Protein AF-A0A956LFL6-F1 (afdb_monomer)

pLDDT: mean 70.74, std 21.31, range [27.03, 97.88]

Secondary structure (DSSP, 8-state):
--SSHHHHHHHHHHHHHHTT-----B----HHHHHH-GGGTTSPBPSSHHHHHHHHHHHHHHHHHHHHTT----EEEEEEEE-EEE-TTS-EEEE-GGG-EEEHHIIIIIIITT---SEEEEEEEETTHHHHHH---S---S---HHHHHHHHHHHHTTSSGGG-TTEEEEEEE-S-GGGSEETTTTEEHHHHHHHHIIIIIS-SSSSSEEEHHHHHHHHHHHHTT---GGG--EEEEE--SS-TT-EEEE-TTTTTTS-EEEEPTT---EEEEEETT--EEEEEEB-SSS-EEEE--SS-EEEEEPPPTTS--TT-EEEEEE-TTS-SEEEGGGS--EEE-----SHHHHHHHHHTT-SPBSHHHHHHHHHHH-PPPPP--------EEEETTEEEE---S-SSS---PPPPPPPP---S---------------------PPPPEEEEEEEEEEE--S---SSEEP-SS-EEEETTS--SSSSSEEEEEEEEEEEETTBTTS-SEEEEEEEE----EEEEPPPPSSS-S-S---SEE------EEEEEEE---

Radius of gyration: 27.3 Å; Cα contacts (8 Å, |Δi|>4): 959; chains: 1; bounding box: 72×75×86 Å

Sequence (555 aa):
PLRFADDDAARVGELLRELGVDVELATTLDRDSQAIFTEITGTTRAPTRAGVLAAHAALVERMKRARASGGGGIEYMIYYSGHGDVGPDGKGYLTLAGGDKLSRHDLFVELLGGSPADHNHIIVDACKSEEFVLSRGGEWKPDRTEVDYSRDVQDYLDRRHLGHFPNTGVVLASSADQQTHEWERYRGGIFTHELLSGLRGGADVNGDGDIEYSELGAFVSAANSGVADPRARLRVSVRPPRDNERLPLLSHDDALRNERVLLFTQGDAHRYALEDRRGVRLADVRRSGEQPGYLRLPPGELFVYRDPPAGDAGAGRQLEGRIAAGQGRVILAQDLHFQETSRAARGALDQAFRDGLFAVPYGVGYYSGYTGRTGLLPVQQPGWDVKVWREEGGELVEVTDARSNLQAAPEGPAPADQCYGDGCDEALEDWDDDEEWEDWVWRPERFWGALSVGVIFAPARPQETIRLTNDEQKITAADTQPWGGPVRGFDIAWQTFSIHRKKYPVFVGYFHSGYTRGAASFSPRELGGSPEVGEATSMTYGAIPLYLGGNLYLF

Solvent-accessible surface area (backbone atoms only — not comparable to full-atom values): 32756 Å² total; per-residue (Å²): 130,72,93,26,37,43,40,39,54,49,52,54,50,47,55,42,44,77,71,70,46,92,79,76,48,52,41,70,65,52,76,66,42,42,72,71,45,53,90,54,57,89,67,49,32,56,33,28,54,70,29,46,53,52,41,50,52,54,49,47,55,49,53,54,50,42,52,74,72,69,50,76,91,42,74,42,77,46,79,46,59,44,55,30,49,66,47,99,87,60,42,18,26,36,61,33,50,96,79,32,57,47,38,49,61,46,48,55,51,55,52,56,63,60,50,86,46,68,32,36,37,39,37,33,45,16,29,49,28,54,36,34,78,61,52,67,92,70,90,84,76,90,91,65,57,75,67,62,50,54,50,56,49,51,64,51,48,59,73,74,63,52,64,83,41,38,45,42,19,40,38,34,33,33,44,93,52,60,84,78,40,56,37,82,84,60,50,17,41,55,63,58,48,43,49,44,12,23,75,35,32,60,17,36,71,48,43,73,45,52,35,28,41,54,31,42,48,32,40,47,50,25,27,43,63,39,38,81,52,74,78,72,36,79,43,74,47,65,43,45,15,72,77,43,66,77,50,48,77,47,72,36,72,89,41,68,80,79,40,37,31,42,34,42,54,62,67,49,49,55,41,39,33,35,28,41,83,87,67,50,59,58,30,62,45,19,33,54,13,87,52,58,44,44,34,63,46,76,89,46,47,34,38,39,35,35,56,68,69,95,83,67,94,50,92,60,51,35,29,41,23,70,45,58,52,85,53,69,43,70,37,53,59,87,76,48,70,64,42,86,39,90,64,76,73,79,54,70,67,56,39,48,50,60,64,6,44,43,54,35,52,38,38,64,73,52,39,55,54,39,32,70,70,73,66,48,73,73,75,76,82,59,75,56,66,64,71,43,64,40,78,56,98,90,40,81,40,79,73,58,76,79,82,79,86,87,77,96,69,88,83,73,84,79,85,76,92,75,92,80,83,90,85,89,82,82,79,94,80,88,81,83,88,84,90,83,83,89,80,98,68,94,68,84,85,59,71,51,69,52,79,50,78,48,75,41,74,46,95,72,85,53,42,88,62,49,74,68,66,77,57,75,43,77,47,45,44,71,50,44,64,90,64,95,66,50,69,47,31,41,38,39,39,38,38,34,27,41,76,94,39,84,88,57,62,43,36,40,40,38,40,42,37,42,65,85,77,55,71,53,75,47,77,53,80,75,93,79,77,79,98,81,83,81,94,68,62,56,64,84,84,80,81,85,56,74,49,78,53,68,50,78,60,87,127

Mean predicted aligned error: 17.21 Å

Foldseek 3Di:
DDQQQQVLQLLVQVLCVLVVHDDAAQDDQDPVSCVLSVVCVPRHHHQALVRVLVRLVVVQVVVVVCVVVVHDAFEAEDAGAAEWDADPVQAIWGATPPRHTHALCCVQCRRVVSHPGQAYEYEYHYAPQLSRLQVDDDDDDPPDDLLVVQVVSVVSCCPDGCVVVLRYKYKYKHAPDQVLQCDPLQSDGPLSQLQLQQLQWQQVQQQQQFAAQLSSQLSLCQQQVQQDDPNNGIRMHTGHRNVDLRHGPDGCNVPLAPFAKAKEAQVPQWWKWKAAPSSNTRHTAGARSNHIIIGTDRAAKMKMKTDDPPPPPDPQKIWIFIDGRPHFRYHYPVPTDTDIDRDDQDDDSSSSSVCRGNVGHDHPVSSVVSCLSSVRDDHDNDLNPSQHWGDDPNDTDGDDDSPPDDDPDDDDDDDDDDDDDDDDDDDDDDDDDDDDDDDDDDDPWDKDKDKDKDWDFDPDDADQKDFDDLDKDKDAPVNHDPDPDRTFWMKIWMFMDTPVGPPDTQKIWIKIKGRSGDIDIDHHDDPDDDPDDDDDRIDHDDDIDIDIDMDHDDD

Structure (mmCIF, N/CA/C/O backbone):
data_AF-A0A956LFL6-F1
#
_entry.id   AF-A0A956LFL6-F1
#
loop_
_atom_site.group_PDB
_atom_site.id
_atom_site.type_symbol
_atom_site.label_atom_id
_atom_site.label_alt_id
_atom_site.label_comp_id
_atom_site.label_asym_id
_atom_site.label_entity_id
_atom_site.label_seq_id
_atom_site.pdbx_PDB_ins_code
_atom_site.Cartn_x
_atom_site.Cartn_y
_atom_site.Cartn_z
_atom_site.occupancy
_atom_site.B_iso_or_equiv
_atom_site.auth_seq_id
_atom_site.auth_comp_id
_atom_site.auth_asym_id
_atom_site.auth_atom_id
_atom_site.pdbx_PDB_model_num
ATOM 1 N N . PRO A 1 1 ? 21.885 -9.962 1.108 1.00 60.38 1 PRO A N 1
ATOM 2 C CA . PRO A 1 1 ? 20.467 -10.362 1.006 1.00 60.38 1 PRO A CA 1
ATOM 3 C C . PRO A 1 1 ? 19.728 -9.894 2.254 1.00 60.38 1 PRO A C 1
ATOM 5 O O . PRO A 1 1 ? 20.206 -10.158 3.356 1.00 60.38 1 PRO A O 1
ATOM 8 N N . LEU A 1 2 ? 18.630 -9.168 2.057 1.00 74.06 2 LEU A N 1
ATOM 9 C CA . LEU A 1 2 ? 17.653 -8.900 3.110 1.00 74.06 2 LEU A CA 1
ATOM 10 C C . LEU A 1 2 ? 17.089 -10.225 3.635 1.00 74.06 2 LEU A C 1
ATOM 12 O O . LEU A 1 2 ? 17.043 -11.203 2.883 1.00 74.06 2 LEU A O 1
ATOM 16 N N . ARG A 1 3 ? 16.747 -10.273 4.924 1.00 80.50 3 ARG A N 1
ATOM 17 C CA . ARG A 1 3 ? 16.284 -11.497 5.581 1.00 80.50 3 ARG A CA 1
ATOM 18 C C . ARG A 1 3 ? 14.817 -11.794 5.286 1.00 80.50 3 ARG A C 1
ATOM 20 O O . ARG A 1 3 ? 14.480 -12.965 5.275 1.00 80.50 3 ARG A O 1
ATOM 27 N N . PHE A 1 4 ? 13.992 -10.769 5.077 1.00 86.56 4 PHE A N 1
ATOM 28 C CA . PHE A 1 4 ? 12.537 -10.900 4.950 1.00 86.56 4 PHE A CA 1
ATOM 29 C C . PHE A 1 4 ? 11.977 -10.318 3.642 1.00 86.56 4 PHE A C 1
ATOM 31 O O . PHE A 1 4 ? 10.772 -10.112 3.517 1.00 86.56 4 PHE A O 1
ATOM 38 N N . ALA A 1 5 ? 12.824 -10.024 2.650 1.00 89.75 5 ALA A N 1
ATOM 39 C CA . ALA A 1 5 ? 12.354 -9.516 1.354 1.00 89.75 5 ALA A CA 1
ATOM 40 C C . ALA A 1 5 ? 11.459 -10.531 0.613 1.00 89.75 5 ALA A C 1
ATOM 42 O O . ALA A 1 5 ? 10.592 -10.152 -0.177 1.00 89.75 5 ALA A O 1
ATOM 43 N N . ASP A 1 6 ? 11.653 -11.826 0.862 1.00 92.31 6 ASP A N 1
ATOM 44 C CA . ASP A 1 6 ? 10.793 -12.889 0.358 1.00 92.31 6 ASP A CA 1
ATOM 45 C C . ASP A 1 6 ? 9.462 -12.985 1.122 1.00 92.31 6 ASP A C 1
ATOM 47 O O . ASP A 1 6 ? 8.432 -13.130 0.457 1.00 92.31 6 ASP A O 1
ATOM 51 N N . ASP A 1 7 ? 9.444 -12.817 2.455 1.00 93.19 7 ASP A N 1
ATOM 52 C CA . ASP A 1 7 ? 8.202 -12.672 3.238 1.00 93.19 7 ASP A CA 1
ATOM 53 C C . ASP A 1 7 ? 7.396 -11.442 2.770 1.00 93.19 7 ASP A C 1
ATOM 55 O O . ASP A 1 7 ? 6.180 -11.521 2.592 1.00 93.19 7 ASP A O 1
ATOM 59 N N . ASP A 1 8 ? 8.059 -10.309 2.525 1.00 94.19 8 ASP A N 1
ATOM 60 C CA . ASP A 1 8 ? 7.444 -9.075 2.023 1.00 94.19 8 ASP A CA 1
ATOM 61 C C . ASP A 1 8 ? 6.744 -9.300 0.670 1.00 94.19 8 ASP A C 1
ATOM 63 O O . ASP A 1 8 ? 5.557 -8.993 0.512 1.00 94.19 8 ASP A O 1
ATOM 67 N N . ALA A 1 9 ? 7.449 -9.906 -0.293 1.00 94.38 9 ALA A N 1
ATOM 68 C CA . ALA A 1 9 ? 6.886 -10.249 -1.599 1.00 94.38 9 ALA A CA 1
ATOM 69 C C . ALA A 1 9 ? 5.709 -11.235 -1.486 1.00 94.38 9 ALA A C 1
ATOM 71 O O . ALA A 1 9 ? 4.712 -11.099 -2.201 1.00 94.38 9 ALA A O 1
ATOM 72 N N . ALA A 1 10 ? 5.803 -12.215 -0.581 1.00 95.44 10 ALA A N 1
ATOM 73 C CA . ALA A 1 10 ? 4.727 -13.163 -0.323 1.00 95.44 10 ALA A CA 1
ATOM 74 C C . ALA A 1 10 ? 3.475 -12.468 0.232 1.00 95.44 10 ALA A C 1
ATOM 76 O O . ALA A 1 10 ? 2.382 -12.694 -0.281 1.00 95.44 10 ALA A O 1
ATOM 77 N N . ARG A 1 11 ? 3.630 -11.575 1.216 1.00 95.56 11 ARG A N 1
ATOM 78 C CA . ARG A 1 11 ? 2.518 -10.865 1.871 1.00 95.56 11 ARG A CA 1
ATOM 79 C C . ARG A 1 11 ? 1.805 -9.886 0.945 1.00 95.56 11 ARG A C 1
ATOM 81 O O . ARG A 1 11 ? 0.577 -9.846 0.946 1.00 95.56 11 ARG A O 1
ATOM 88 N N . VAL A 1 12 ? 2.550 -9.130 0.134 1.00 96.06 12 VAL A N 1
ATOM 89 C CA . VAL A 1 12 ? 1.954 -8.276 -0.911 1.00 96.06 12 VAL A CA 1
ATOM 90 C C . VAL A 1 12 ? 1.216 -9.137 -1.935 1.00 96.06 12 VAL A C 1
ATOM 92 O O . VAL A 1 12 ? 0.082 -8.831 -2.297 1.00 96.06 12 VAL A O 1
ATOM 95 N N . GLY A 1 13 ? 1.812 -10.258 -2.349 1.00 95.19 13 GLY A N 1
ATOM 96 C CA . GLY A 1 13 ? 1.171 -11.200 -3.261 1.00 95.19 13 GLY A CA 1
ATOM 97 C C . GLY A 1 13 ? -0.091 -11.865 -2.700 1.00 95.19 13 GLY A C 1
ATOM 98 O O . GLY A 1 13 ? -1.002 -12.148 -3.471 1.00 95.19 13 GLY A O 1
ATOM 99 N N . GLU A 1 14 ? -0.163 -12.140 -1.396 1.00 93.94 14 GLU A N 1
ATOM 100 C CA . GLU A 1 14 ? -1.384 -12.630 -0.741 1.00 93.94 14 GLU A CA 1
ATOM 101 C C . GLU A 1 14 ? -2.476 -11.559 -0.746 1.00 93.94 14 GLU A C 1
ATOM 103 O O . GLU A 1 14 ? -3.561 -11.839 -1.244 1.00 93.94 14 GLU A O 1
ATOM 108 N N . LEU A 1 15 ? -2.177 -10.323 -0.316 1.00 94.00 15 LEU A N 1
ATOM 109 C CA . LEU A 1 15 ? -3.152 -9.224 -0.328 1.00 94.00 15 LEU A CA 1
ATOM 110 C C . LEU A 1 15 ? -3.729 -8.984 -1.731 1.00 94.00 15 LEU A C 1
ATOM 112 O O . LEU A 1 15 ? -4.938 -8.869 -1.893 1.00 94.00 15 LEU A O 1
ATOM 116 N N . LEU A 1 16 ? -2.881 -8.934 -2.759 1.00 93.88 16 LEU A N 1
ATOM 117 C CA . LEU A 1 16 ? -3.342 -8.717 -4.131 1.00 93.88 16 LEU A CA 1
ATOM 118 C C . LEU A 1 16 ? -4.217 -9.880 -4.633 1.00 93.88 16 LEU A C 1
ATOM 120 O O . LEU A 1 16 ? -5.237 -9.648 -5.277 1.00 93.88 16 LEU A O 1
ATOM 124 N N . ARG A 1 17 ? -3.887 -11.132 -4.290 1.00 91.88 17 ARG A N 1
ATOM 125 C CA . ARG A 1 17 ? -4.734 -12.288 -4.636 1.00 91.88 17 ARG A CA 1
ATOM 126 C C . ARG A 1 17 ? -6.046 -12.322 -3.855 1.00 91.88 17 ARG A C 1
ATOM 128 O O . ARG A 1 17 ? -7.053 -12.718 -4.431 1.00 91.88 17 ARG A O 1
ATOM 135 N N . GLU A 1 18 ? -6.052 -11.890 -2.590 1.00 89.25 18 GLU A N 1
ATOM 136 C CA . GLU A 1 18 ? -7.283 -11.689 -1.803 1.00 89.25 18 GLU A CA 1
ATOM 137 C C . GLU A 1 18 ? -8.246 -10.733 -2.530 1.00 89.25 18 GLU A C 1
ATOM 139 O O . GLU A 1 18 ? -9.457 -10.899 -2.449 1.00 89.25 18 GLU A O 1
ATOM 144 N N . LEU A 1 19 ? -7.706 -9.772 -3.285 1.00 88.06 19 LEU A N 1
ATOM 145 C CA . LEU A 1 19 ? -8.454 -8.786 -4.070 1.00 88.06 19 LEU A CA 1
ATOM 146 C C . LEU A 1 19 ? -8.790 -9.258 -5.495 1.00 88.06 19 LEU A C 1
ATOM 148 O O . LEU A 1 19 ? -9.332 -8.491 -6.284 1.00 88.06 19 LEU A O 1
ATOM 152 N N . GLY A 1 20 ? -8.465 -10.506 -5.846 1.00 89.50 20 GLY A N 1
ATOM 153 C CA . GLY A 1 20 ? -8.708 -11.059 -7.179 1.00 89.50 20 GLY A CA 1
ATOM 154 C C . GLY A 1 20 ? -7.726 -10.586 -8.256 1.00 89.50 20 GLY A C 1
ATOM 155 O O . GLY A 1 20 ? -7.972 -10.811 -9.440 1.00 89.50 20 GLY A O 1
ATOM 156 N N . VAL A 1 21 ? -6.611 -9.957 -7.875 1.00 92.19 21 VAL A N 1
ATOM 157 C CA . VAL A 1 21 ? -5.590 -9.480 -8.818 1.00 92.19 21 VAL A CA 1
ATOM 158 C C . VAL A 1 21 ? -4.754 -10.652 -9.340 1.00 92.19 21 VAL A C 1
ATOM 160 O O . VAL A 1 21 ? -4.334 -11.543 -8.595 1.00 92.19 21 VAL A O 1
ATOM 163 N N . ASP A 1 22 ? -4.456 -10.630 -10.638 1.00 94.25 22 ASP A N 1
ATOM 164 C CA . ASP A 1 22 ? -3.497 -11.536 -11.265 1.00 94.25 22 ASP A CA 1
ATOM 165 C C . ASP A 1 22 ? -2.062 -11.229 -10.795 1.00 94.25 22 ASP A C 1
ATOM 167 O O . ASP A 1 22 ? -1.496 -10.187 -11.123 1.00 94.25 22 ASP A O 1
ATOM 171 N N . VAL A 1 23 ? -1.437 -12.162 -10.067 1.00 96.25 23 VAL A N 1
ATOM 172 C CA . VAL A 1 23 ? -0.098 -11.969 -9.475 1.00 96.25 23 VAL A CA 1
ATOM 173 C C . VAL A 1 23 ? 0.928 -12.954 -10.037 1.00 96.25 23 VAL A C 1
ATOM 175 O O . VAL A 1 23 ? 0.739 -14.171 -9.988 1.00 96.25 23 VAL A O 1
ATOM 178 N N . GLU A 1 24 ? 2.075 -12.428 -10.469 1.00 97.31 24 GLU A N 1
ATOM 179 C CA . GLU A 1 24 ? 3.309 -13.184 -10.712 1.00 97.31 24 GLU A CA 1
ATOM 180 C C . GLU A 1 24 ? 4.351 -12.813 -9.644 1.00 97.31 24 GLU A C 1
ATOM 182 O O . GLU A 1 24 ? 4.576 -11.634 -9.377 1.00 97.31 24 GLU A O 1
ATOM 187 N N . LEU A 1 25 ? 5.012 -13.809 -9.045 1.00 96.44 25 LEU A N 1
ATOM 188 C CA . LEU A 1 25 ? 6.029 -13.592 -8.010 1.00 96.44 25 LEU A CA 1
ATOM 189 C C . LEU A 1 25 ? 7.415 -13.979 -8.524 1.00 96.44 25 LEU A C 1
ATOM 191 O O . LEU A 1 25 ? 7.647 -15.137 -8.868 1.00 96.44 25 LEU A O 1
ATOM 195 N N . ALA A 1 26 ? 8.352 -13.034 -8.519 1.00 95.69 26 ALA A N 1
ATOM 196 C CA . ALA A 1 26 ? 9.770 -13.292 -8.752 1.00 95.69 26 ALA A CA 1
ATOM 197 C C . ALA A 1 26 ? 10.513 -13.214 -7.410 1.00 95.69 26 ALA A C 1
ATOM 199 O O . ALA A 1 26 ? 10.988 -12.152 -7.024 1.00 95.69 26 ALA A O 1
ATOM 200 N N . THR A 1 27 ? 10.556 -14.329 -6.675 1.00 94.38 27 THR A N 1
ATOM 201 C CA . THR A 1 27 ? 11.199 -14.429 -5.357 1.00 94.38 27 THR A CA 1
ATOM 202 C C . THR A 1 27 ? 11.647 -15.861 -5.057 1.00 94.38 27 THR A C 1
ATOM 204 O O . THR A 1 27 ? 11.053 -16.833 -5.537 1.00 94.38 27 THR A O 1
ATOM 207 N N . THR A 1 28 ? 12.697 -15.993 -4.247 1.00 93.00 28 THR A N 1
ATOM 208 C CA . THR A 1 28 ? 13.155 -17.275 -3.706 1.00 93.00 28 THR A CA 1
ATOM 209 C C . THR A 1 28 ? 12.745 -17.336 -2.244 1.00 93.00 28 THR A C 1
ATOM 211 O O . THR A 1 28 ? 13.425 -16.756 -1.406 1.00 93.00 28 THR A O 1
ATOM 214 N N . LEU A 1 29 ? 11.650 -18.043 -1.957 1.00 92.81 29 LEU A N 1
ATOM 215 C CA . LEU A 1 29 ? 11.182 -18.247 -0.587 1.00 92.81 29 LEU A CA 1
ATOM 216 C C . LEU A 1 29 ? 12.202 -19.079 0.188 1.00 92.81 29 LEU A C 1
ATOM 218 O O . LEU A 1 29 ? 12.586 -20.166 -0.266 1.00 92.81 29 LEU A O 1
ATOM 222 N N . ASP A 1 30 ? 12.618 -18.595 1.351 1.00 92.19 30 ASP A N 1
ATOM 223 C CA . ASP A 1 30 ? 13.450 -19.366 2.261 1.00 92.19 30 ASP A CA 1
ATOM 224 C C . ASP A 1 30 ? 12.655 -20.502 2.942 1.00 92.19 30 ASP A C 1
ATOM 226 O O . ASP A 1 30 ? 11.472 -20.734 2.671 1.00 92.19 30 ASP A O 1
ATOM 230 N N . ARG A 1 31 ? 13.316 -21.278 3.807 1.00 93.31 31 ARG A N 1
ATOM 231 C CA . ARG A 1 31 ? 12.676 -22.424 4.471 1.00 93.31 31 ARG A CA 1
ATOM 232 C C . ARG A 1 31 ? 11.514 -22.004 5.376 1.00 93.31 31 ARG A C 1
ATOM 234 O O . ARG A 1 31 ? 10.532 -22.742 5.461 1.00 93.31 31 ARG A O 1
ATOM 241 N N . ASP A 1 32 ? 11.640 -20.878 6.067 1.00 90.94 32 ASP A N 1
ATOM 242 C CA . ASP A 1 32 ? 10.628 -20.420 7.011 1.00 90.94 32 ASP A CA 1
ATOM 243 C C . ASP A 1 32 ? 9.442 -19.811 6.250 1.00 90.94 32 ASP A C 1
ATOM 245 O O . ASP A 1 32 ? 8.291 -20.124 6.559 1.00 90.94 32 ASP A O 1
ATOM 249 N N . SER A 1 33 ? 9.714 -19.043 5.193 1.00 92.12 33 SER A N 1
ATOM 250 C CA . SER A 1 33 ? 8.718 -18.509 4.265 1.00 92.12 33 SER A CA 1
ATOM 251 C C . SER A 1 33 ? 7.927 -19.616 3.573 1.00 92.12 33 SER A C 1
ATOM 253 O O . SER A 1 33 ? 6.702 -19.551 3.525 1.00 92.12 33 SER A O 1
ATOM 255 N N . GLN A 1 34 ? 8.573 -20.692 3.109 1.00 93.44 34 GLN A N 1
ATOM 256 C CA . GLN A 1 34 ? 7.870 -21.852 2.532 1.00 93.44 34 GLN A CA 1
ATOM 257 C C . GLN A 1 34 ? 6.936 -22.543 3.536 1.00 93.44 34 GLN A C 1
ATOM 259 O O . GLN A 1 34 ? 5.898 -23.079 3.150 1.00 93.44 34 GLN A O 1
ATOM 264 N N . ALA A 1 35 ? 7.285 -22.538 4.827 1.00 92.56 35 ALA A N 1
ATOM 265 C CA . ALA A 1 35 ? 6.448 -23.127 5.868 1.00 92.56 35 ALA A CA 1
ATOM 266 C C . ALA A 1 35 ? 5.204 -22.275 6.186 1.00 92.56 35 ALA A C 1
ATOM 268 O O . ALA A 1 35 ? 4.182 -22.826 6.599 1.00 92.56 35 ALA A O 1
ATOM 269 N N . ILE A 1 36 ? 5.277 -20.954 5.989 1.00 91.31 36 ILE A N 1
ATOM 270 C CA . ILE A 1 36 ? 4.173 -20.011 6.233 1.00 91.31 36 ILE A CA 1
ATOM 271 C C . ILE A 1 36 ? 3.296 -19.844 4.982 1.00 91.31 36 ILE A C 1
ATOM 273 O O . ILE A 1 36 ? 2.069 -19.954 5.054 1.00 91.31 36 ILE A O 1
ATOM 277 N N . PHE A 1 37 ? 3.923 -19.618 3.829 1.00 92.38 37 PHE A N 1
ATOM 278 C CA . PHE A 1 37 ? 3.297 -19.262 2.554 1.00 92.38 37 PHE A CA 1
ATOM 279 C C . PHE A 1 37 ? 3.183 -20.481 1.625 1.00 92.38 37 PHE A C 1
ATOM 281 O O . PHE A 1 37 ? 3.659 -20.509 0.486 1.00 92.38 37 PHE A O 1
ATOM 288 N N . THR A 1 38 ? 2.556 -21.537 2.141 1.00 90.19 38 THR A N 1
ATOM 289 C CA . THR A 1 38 ? 2.481 -22.840 1.457 1.00 90.19 38 THR A CA 1
ATOM 290 C C . THR A 1 38 ? 1.759 -22.783 0.105 1.00 90.19 38 THR A C 1
ATOM 292 O O . THR A 1 38 ? 2.170 -23.472 -0.824 1.00 90.19 38 THR A O 1
ATOM 295 N N . GLU A 1 39 ? 0.745 -21.926 -0.047 1.00 87.00 39 GLU A N 1
ATOM 296 C CA . GLU A 1 39 ? -0.079 -21.839 -1.265 1.00 87.00 39 GLU A CA 1
ATOM 297 C C . GLU A 1 39 ? 0.676 -21.283 -2.478 1.00 87.00 39 GLU A C 1
ATOM 299 O O . GLU A 1 39 ? 0.386 -21.644 -3.616 1.00 87.00 39 GLU A O 1
ATOM 304 N N . ILE A 1 40 ? 1.674 -20.429 -2.244 1.00 87.00 40 ILE A N 1
ATOM 305 C CA . ILE A 1 40 ? 2.487 -19.830 -3.310 1.00 87.00 40 ILE A CA 1
ATOM 306 C C . ILE A 1 40 ? 3.782 -20.609 -3.560 1.00 87.00 40 ILE A C 1
ATOM 308 O O . ILE A 1 40 ? 4.501 -20.329 -4.525 1.00 87.00 40 ILE A O 1
ATOM 312 N N . THR A 1 41 ? 4.086 -21.602 -2.721 1.00 84.81 41 THR A N 1
ATOM 313 C CA . THR A 1 41 ? 5.294 -22.418 -2.851 1.00 84.81 41 THR A CA 1
ATOM 314 C C . THR A 1 41 ? 5.254 -23.191 -4.172 1.00 84.81 41 THR A C 1
ATOM 316 O O . THR A 1 41 ? 4.317 -23.931 -4.454 1.00 84.81 41 THR A O 1
ATOM 319 N N . GLY A 1 42 ? 6.273 -23.002 -5.015 1.00 82.19 42 GLY A N 1
ATOM 320 C CA . GLY A 1 42 ? 6.348 -23.615 -6.349 1.00 82.19 42 GLY A CA 1
ATOM 321 C C . GLY A 1 42 ? 5.652 -22.831 -7.469 1.00 82.19 42 GLY A C 1
ATOM 322 O O . GLY A 1 42 ? 5.747 -23.229 -8.626 1.00 82.19 42 GLY A O 1
ATOM 323 N N . THR A 1 43 ? 5.012 -21.701 -7.156 1.00 88.12 43 THR A N 1
ATOM 324 C CA . THR A 1 43 ? 4.451 -20.770 -8.158 1.00 88.12 43 THR A CA 1
ATOM 325 C C . THR A 1 43 ? 5.361 -19.569 -8.430 1.00 88.12 43 THR A C 1
ATOM 327 O O . THR A 1 43 ? 5.039 -18.719 -9.260 1.00 88.12 43 THR A O 1
ATOM 330 N N . THR A 1 44 ? 6.503 -19.486 -7.741 1.00 94.06 44 THR A N 1
ATOM 331 C CA . THR A 1 44 ? 7.446 -18.376 -7.876 1.00 94.06 44 THR A CA 1
ATOM 332 C C . THR A 1 44 ? 8.448 -18.610 -9.004 1.00 94.06 44 THR A C 1
ATOM 334 O O . THR A 1 44 ? 8.808 -19.735 -9.357 1.00 94.06 44 THR A O 1
ATOM 337 N N . ARG A 1 45 ? 8.929 -17.510 -9.575 1.00 95.06 45 ARG A N 1
ATOM 338 C CA . ARG A 1 45 ? 10.057 -17.467 -10.504 1.00 95.06 45 ARG A CA 1
ATOM 339 C C . ARG A 1 45 ? 11.310 -17.056 -9.747 1.00 95.06 45 ARG A C 1
ATOM 341 O O . ARG A 1 45 ? 11.236 -16.347 -8.746 1.00 95.06 45 ARG A O 1
ATOM 348 N N . ALA A 1 46 ? 12.471 -17.448 -10.266 1.00 94.31 46 ALA A N 1
ATOM 349 C CA . ALA A 1 46 ? 13.735 -16.967 -9.729 1.00 94.31 46 ALA A CA 1
ATOM 350 C C . ALA A 1 46 ? 13.786 -15.424 -9.809 1.00 94.31 46 ALA A C 1
ATOM 352 O O . ALA A 1 46 ? 13.462 -14.878 -10.866 1.00 94.31 46 ALA A O 1
ATOM 353 N N . PRO A 1 47 ? 14.216 -14.716 -8.750 1.00 94.50 47 PRO A N 1
ATOM 354 C CA . PRO A 1 47 ? 14.349 -13.259 -8.745 1.00 94.50 47 PRO A CA 1
ATOM 355 C C . PRO A 1 47 ? 15.599 -12.811 -9.518 1.00 94.50 47 PRO A C 1
ATOM 357 O O . PRO A 1 47 ? 16.454 -12.123 -8.980 1.00 94.50 47 PRO A O 1
ATOM 360 N N . THR A 1 48 ? 15.748 -13.253 -10.767 1.00 95.31 48 THR A N 1
ATOM 361 C CA . THR A 1 48 ? 16.800 -12.855 -11.718 1.00 95.31 48 THR A CA 1
ATOM 362 C C . THR A 1 48 ? 16.213 -11.914 -12.765 1.00 95.31 48 THR A C 1
ATOM 364 O O . THR A 1 48 ? 14.989 -11.830 -12.902 1.00 95.31 48 THR A O 1
ATOM 367 N N . ARG A 1 49 ? 17.045 -11.231 -13.564 1.00 94.19 49 ARG A N 1
ATOM 368 C CA . ARG A 1 49 ? 16.539 -10.345 -14.630 1.00 94.19 49 ARG A CA 1
ATOM 369 C C . ARG A 1 49 ? 15.638 -11.119 -15.594 1.00 94.19 49 ARG A C 1
ATOM 371 O O . ARG A 1 49 ? 14.562 -10.653 -15.955 1.00 94.19 49 ARG A O 1
ATOM 378 N N . ALA A 1 50 ? 16.050 -12.332 -15.963 1.00 95.19 50 ALA A N 1
ATOM 379 C CA . ALA A 1 50 ? 15.258 -13.212 -16.817 1.00 95.19 50 ALA A CA 1
ATOM 380 C C . ALA A 1 50 ? 13.922 -13.618 -16.170 1.00 95.19 50 ALA A C 1
ATOM 382 O O . ALA A 1 50 ? 12.900 -13.647 -16.851 1.00 95.19 50 ALA A O 1
ATOM 383 N N . GLY A 1 51 ? 13.908 -13.902 -14.863 1.00 95.94 51 GLY A N 1
ATOM 384 C CA . GLY A 1 51 ? 12.683 -14.252 -14.143 1.00 95.94 51 GLY A CA 1
ATOM 385 C C . GLY A 1 51 ? 11.693 -13.092 -14.037 1.00 95.94 51 GLY A C 1
ATOM 386 O O . GLY A 1 51 ? 10.501 -13.300 -14.258 1.00 95.94 51 GLY A O 1
ATOM 387 N N . VAL A 1 52 ? 12.184 -11.872 -13.789 1.00 95.88 52 VAL A N 1
ATOM 388 C CA . VAL A 1 52 ? 11.368 -10.644 -13.770 1.00 95.88 52 VAL A CA 1
ATOM 389 C C . VAL A 1 52 ? 10.766 -10.365 -15.148 1.00 95.88 52 VAL A C 1
ATOM 391 O O . VAL A 1 52 ? 9.562 -10.148 -15.256 1.00 95.88 52 VAL A O 1
ATOM 394 N N . LEU A 1 53 ? 11.563 -10.437 -16.218 1.00 94.81 53 LEU A N 1
ATOM 395 C CA . LEU A 1 53 ? 11.053 -10.232 -17.579 1.00 94.81 53 LEU A CA 1
ATOM 396 C C . LEU A 1 53 ? 10.061 -11.325 -18.001 1.00 94.81 53 LEU A C 1
ATOM 398 O O . LEU A 1 53 ? 9.089 -11.035 -18.692 1.00 94.81 53 LEU A O 1
ATOM 402 N N . ALA A 1 54 ? 10.254 -12.569 -17.553 1.00 96.06 54 ALA A N 1
ATOM 403 C CA . ALA A 1 54 ? 9.295 -13.645 -17.794 1.00 96.06 54 ALA A CA 1
ATOM 404 C C . ALA A 1 54 ? 7.970 -13.435 -17.037 1.00 96.06 54 ALA A C 1
ATOM 406 O O . ALA A 1 54 ? 6.910 -13.709 -17.598 1.00 96.06 54 ALA A O 1
ATOM 407 N N . ALA A 1 55 ? 8.016 -12.939 -15.794 1.00 96.50 55 ALA A N 1
ATOM 408 C CA . ALA A 1 55 ? 6.823 -12.540 -15.040 1.00 96.50 55 ALA A CA 1
ATOM 409 C C . ALA A 1 55 ? 6.077 -11.404 -15.755 1.00 96.50 55 ALA A C 1
ATOM 411 O O . ALA A 1 55 ? 4.874 -11.501 -15.991 1.00 96.50 55 ALA A O 1
ATOM 412 N N . HIS A 1 56 ? 6.806 -10.365 -16.167 1.00 96.38 56 HIS A N 1
ATOM 413 C CA . HIS A 1 56 ? 6.251 -9.242 -16.916 1.00 96.38 56 HIS A CA 1
ATOM 414 C C . HIS A 1 56 ? 5.589 -9.700 -18.222 1.00 96.38 56 HIS A C 1
ATOM 416 O O . HIS A 1 56 ? 4.428 -9.385 -18.461 1.00 96.38 56 HIS A O 1
ATOM 422 N N . ALA A 1 57 ? 6.272 -10.520 -19.026 1.00 96.44 57 ALA A N 1
ATOM 423 C CA . ALA A 1 57 ? 5.713 -11.058 -20.264 1.00 96.44 57 ALA A CA 1
ATOM 424 C C . ALA A 1 57 ? 4.430 -11.875 -20.018 1.00 96.44 57 ALA A C 1
ATOM 426 O O . ALA A 1 57 ? 3.466 -11.754 -20.773 1.00 96.44 57 ALA A O 1
ATOM 427 N N . ALA A 1 58 ? 4.381 -12.670 -18.942 1.00 96.69 58 ALA A N 1
ATOM 428 C CA . ALA A 1 58 ? 3.182 -13.420 -18.576 1.00 96.69 58 ALA A CA 1
ATOM 429 C C . ALA A 1 58 ? 1.996 -12.496 -18.238 1.00 96.69 58 ALA A C 1
ATOM 431 O O . ALA A 1 58 ? 0.878 -12.766 -18.683 1.00 96.69 58 ALA A O 1
ATOM 432 N N . LEU A 1 59 ? 2.235 -11.402 -17.506 1.00 96.88 59 LEU A N 1
ATOM 433 C CA . LEU A 1 59 ? 1.214 -10.395 -17.197 1.00 96.88 59 LEU A CA 1
ATOM 434 C C . LEU A 1 59 ? 0.777 -9.620 -18.445 1.00 96.88 59 LEU A C 1
ATOM 436 O O . LEU A 1 59 ? -0.419 -9.455 -18.658 1.00 96.88 59 LEU A O 1
ATOM 440 N N . VAL A 1 60 ? 1.704 -9.226 -19.322 1.00 96.25 60 VAL A N 1
ATOM 441 C CA . VAL A 1 60 ? 1.388 -8.568 -20.604 1.00 96.25 60 VAL A CA 1
ATOM 442 C C . VAL A 1 60 ? 0.444 -9.416 -21.453 1.00 96.25 60 VAL A C 1
ATOM 444 O O . VAL A 1 60 ? -0.529 -8.897 -21.998 1.00 96.25 60 VAL A O 1
ATOM 447 N N . GLU A 1 61 ? 0.661 -10.727 -21.525 1.00 96.12 61 GLU A N 1
ATOM 448 C CA . GLU A 1 61 ? -0.251 -11.614 -22.249 1.00 96.12 61 GLU A CA 1
ATOM 449 C C . GLU A 1 61 ? -1.632 -11.732 -21.578 1.00 96.12 61 GLU A C 1
ATOM 451 O O . GLU A 1 61 ? -2.637 -11.855 -22.280 1.00 96.12 61 GLU A O 1
ATOM 456 N N . ARG A 1 62 ? -1.724 -11.655 -20.241 1.00 95.25 62 ARG A N 1
ATOM 457 C CA . ARG A 1 62 ? -3.019 -11.581 -19.533 1.00 95.25 62 ARG A CA 1
ATOM 458 C C . ARG A 1 62 ? -3.736 -10.265 -19.825 1.00 95.25 62 ARG A C 1
ATOM 460 O O . ARG A 1 62 ? -4.902 -10.300 -20.205 1.00 95.25 62 ARG A O 1
ATOM 467 N N . MET A 1 63 ? -3.028 -9.137 -19.755 1.00 95.00 63 MET A N 1
ATOM 468 C CA . MET A 1 63 ? -3.574 -7.812 -20.062 1.00 95.00 63 MET A CA 1
ATOM 469 C C . MET A 1 63 ? -4.116 -7.739 -21.496 1.00 95.00 63 MET A C 1
ATOM 471 O O . MET A 1 63 ? -5.234 -7.281 -21.720 1.00 95.00 63 MET A O 1
ATOM 475 N N . LYS A 1 64 ? -3.372 -8.261 -22.482 1.00 93.56 64 LYS A N 1
ATOM 476 C CA . LYS A 1 64 ? -3.838 -8.329 -23.879 1.00 93.56 64 LYS A CA 1
ATOM 477 C C . LYS A 1 64 ? -5.118 -9.153 -24.021 1.00 93.56 64 LYS A C 1
ATOM 479 O O . LYS A 1 64 ? -6.024 -8.735 -24.738 1.00 93.56 64 LYS A O 1
ATOM 484 N N . ARG A 1 65 ? -5.208 -10.301 -23.336 1.00 93.06 65 ARG A N 1
ATOM 485 C CA . ARG A 1 65 ? -6.424 -11.133 -23.332 1.00 93.06 65 ARG A CA 1
ATOM 486 C C . ARG A 1 65 ? -7.606 -10.411 -22.688 1.00 93.06 65 ARG A C 1
ATOM 488 O O . ARG A 1 65 ? -8.670 -10.391 -23.294 1.00 93.06 65 ARG A O 1
ATOM 495 N N . ALA A 1 66 ? -7.404 -9.783 -21.529 1.00 91.06 66 ALA A N 1
ATOM 496 C CA . ALA A 1 66 ? -8.439 -9.018 -20.831 1.00 91.06 66 ALA A CA 1
ATOM 497 C C . ALA A 1 66 ? -8.984 -7.869 -21.699 1.00 91.06 66 ALA A C 1
ATOM 499 O O . ALA A 1 66 ? -10.198 -7.680 -21.806 1.00 91.06 66 ALA A O 1
ATOM 500 N N . ARG A 1 67 ? -8.091 -7.163 -22.405 1.00 89.31 67 ARG A N 1
ATOM 501 C CA . ARG A 1 67 ? -8.468 -6.106 -23.351 1.00 89.31 67 ARG A CA 1
ATOM 502 C C . ARG A 1 67 ? -9.260 -6.649 -24.540 1.00 89.31 67 ARG A C 1
ATOM 504 O O . ARG A 1 67 ? -10.258 -6.054 -24.934 1.00 89.31 67 ARG A O 1
ATOM 511 N N . ALA A 1 68 ? -8.841 -7.784 -25.099 1.00 89.44 68 ALA A N 1
ATOM 512 C CA . ALA A 1 68 ? -9.533 -8.421 -26.220 1.00 89.44 68 ALA A CA 1
ATOM 513 C C . ALA A 1 68 ? -10.945 -8.911 -25.852 1.00 89.44 68 ALA A C 1
ATOM 515 O O . ALA A 1 68 ? -11.821 -8.930 -26.711 1.00 89.44 68 ALA A O 1
ATOM 516 N N . SER A 1 69 ? -11.187 -9.264 -24.587 1.00 87.94 69 SER A N 1
ATOM 517 C CA . SER A 1 69 ? -12.517 -9.627 -24.081 1.00 87.94 69 SER A CA 1
ATOM 518 C C . SER A 1 69 ? -13.416 -8.432 -23.732 1.00 87.94 69 SER A C 1
ATOM 520 O O . SER A 1 69 ? -14.491 -8.641 -23.179 1.00 87.94 69 SER A O 1
ATOM 522 N N . GLY A 1 70 ? -13.003 -7.193 -24.033 1.00 78.94 70 GLY A N 1
ATOM 523 C CA . GLY A 1 70 ? -13.772 -5.988 -23.699 1.00 78.94 70 GLY A CA 1
ATOM 524 C C . GLY A 1 70 ? -13.757 -5.641 -22.208 1.00 78.94 70 GLY A C 1
ATOM 525 O O . GLY A 1 70 ? -14.699 -5.021 -21.722 1.00 78.94 70 GLY A O 1
ATOM 526 N N . GLY A 1 71 ? -12.719 -6.066 -21.478 1.00 68.44 71 GLY A N 1
ATOM 527 C CA . GLY A 1 71 ? -12.526 -5.697 -20.076 1.00 68.44 71 GLY A CA 1
ATOM 528 C C . GLY A 1 71 ? -12.378 -4.182 -19.885 1.00 68.44 71 GLY A C 1
ATOM 529 O O . GLY A 1 71 ? -12.055 -3.461 -20.831 1.00 68.44 71 GLY A O 1
ATOM 530 N N . GLY A 1 72 ? -12.633 -3.718 -18.657 1.00 78.38 72 GLY A N 1
ATOM 531 C CA . GLY A 1 72 ? -12.466 -2.319 -18.249 1.00 78.38 72 GLY A CA 1
ATOM 532 C C . GLY A 1 72 ? -11.005 -1.847 -18.254 1.00 78.38 72 GLY A C 1
ATOM 533 O O . GLY A 1 72 ? -10.138 -2.465 -18.874 1.00 78.38 72 GLY A O 1
ATOM 534 N N . GLY A 1 73 ? -10.738 -0.735 -17.562 1.00 87.31 73 GLY A N 1
ATOM 535 C CA . GLY A 1 73 ? -9.379 -0.207 -17.412 1.00 87.31 73 GLY A CA 1
ATOM 536 C C . GLY A 1 73 ? -8.424 -1.251 -16.825 1.00 87.31 73 GLY A C 1
ATOM 537 O O . GLY A 1 73 ? -8.793 -2.003 -15.926 1.00 87.31 73 GLY A O 1
ATOM 538 N N . ILE A 1 74 ? -7.209 -1.321 -17.365 1.00 92.88 74 ILE A N 1
ATOM 539 C CA . ILE A 1 74 ? -6.170 -2.253 -16.924 1.00 92.88 74 ILE A CA 1
ATOM 540 C C . ILE A 1 74 ? -5.117 -1.482 -16.140 1.00 92.88 74 ILE A C 1
ATOM 542 O O . ILE A 1 74 ? -4.510 -0.544 -16.659 1.00 92.88 74 ILE A O 1
ATOM 546 N N . GLU A 1 75 ? -4.838 -1.941 -14.927 1.00 94.69 75 GLU A N 1
ATOM 547 C CA . GLU A 1 75 ? -3.782 -1.406 -14.075 1.00 94.69 75 GLU A CA 1
ATOM 548 C C . GLU A 1 75 ? -2.660 -2.429 -13.899 1.00 94.69 75 GLU A C 1
ATOM 550 O O . GLU A 1 75 ? -2.897 -3.634 -13.783 1.00 94.69 75 GLU A O 1
ATOM 555 N N . TYR A 1 76 ? -1.417 -1.948 -13.894 1.00 96.75 76 TYR A N 1
ATOM 556 C CA . TYR A 1 76 ? -0.235 -2.784 -13.701 1.00 96.75 76 TYR A CA 1
ATOM 557 C C . TYR A 1 76 ? 0.601 -2.298 -12.519 1.00 96.75 76 TYR A C 1
ATOM 559 O O . TYR A 1 76 ? 1.165 -1.206 -12.547 1.00 96.75 76 TYR A O 1
ATOM 567 N N . MET A 1 77 ? 0.725 -3.133 -11.486 1.00 97.56 77 MET A N 1
ATOM 568 C CA . MET A 1 77 ? 1.527 -2.839 -10.299 1.00 97.56 77 MET A CA 1
ATOM 569 C C . MET A 1 77 ? 2.853 -3.606 -10.305 1.00 97.56 77 MET A C 1
ATOM 571 O O . MET A 1 77 ? 2.895 -4.822 -10.492 1.00 97.56 77 MET A O 1
ATOM 575 N N . ILE A 1 78 ? 3.945 -2.890 -10.040 1.00 97.19 78 ILE A N 1
ATOM 576 C CA . ILE A 1 78 ? 5.279 -3.435 -9.796 1.00 97.19 78 ILE A CA 1
ATOM 577 C C . ILE A 1 78 ? 5.646 -3.122 -8.350 1.00 97.19 78 ILE A C 1
ATOM 579 O O . ILE A 1 78 ? 5.840 -1.960 -8.000 1.00 97.19 78 ILE A O 1
ATOM 583 N N . TYR A 1 79 ? 5.794 -4.158 -7.530 1.00 96.81 79 TYR A N 1
ATOM 584 C CA . TYR A 1 79 ? 6.330 -4.052 -6.177 1.00 96.81 79 TYR A CA 1
ATOM 585 C C . TYR A 1 79 ? 7.725 -4.681 -6.110 1.00 96.81 79 TYR A C 1
ATOM 587 O O . TYR A 1 79 ? 7.942 -5.786 -6.612 1.00 96.81 79 TYR A O 1
ATOM 595 N N . TYR A 1 80 ? 8.667 -3.986 -5.477 1.00 94.81 80 TYR A N 1
ATOM 596 C CA . TYR A 1 80 ? 10.011 -4.483 -5.207 1.00 94.81 80 TYR A CA 1
ATOM 597 C C . TYR A 1 80 ? 10.392 -4.235 -3.748 1.00 94.81 80 TYR A C 1
ATOM 599 O O . TYR A 1 80 ? 10.305 -3.102 -3.282 1.00 94.81 80 TYR A O 1
ATOM 607 N N . SER A 1 81 ? 10.902 -5.272 -3.083 1.00 91.44 81 SER A N 1
ATOM 608 C CA . SER A 1 81 ? 11.613 -5.179 -1.804 1.00 91.44 81 SER A CA 1
ATOM 609 C C . SER A 1 81 ? 12.988 -5.818 -1.955 1.00 91.44 81 SER A C 1
ATOM 611 O O . SER A 1 81 ? 13.125 -6.915 -2.503 1.00 91.44 81 SER A O 1
ATOM 613 N N . GLY A 1 82 ? 14.032 -5.103 -1.545 1.00 88.38 82 GLY A N 1
ATOM 614 C CA . GLY A 1 82 ? 15.407 -5.543 -1.749 1.00 88.38 82 GLY A CA 1
ATOM 615 C C . GLY A 1 82 ? 16.420 -4.424 -1.567 1.00 88.38 82 GLY A C 1
ATOM 616 O O . GLY A 1 82 ? 16.104 -3.329 -1.107 1.00 88.38 82 GLY A O 1
ATOM 617 N N . HIS A 1 83 ? 17.662 -4.674 -1.978 1.00 85.62 83 HIS A N 1
ATOM 618 C CA . HIS A 1 83 ? 18.686 -3.633 -1.969 1.00 85.62 83 HIS A CA 1
ATOM 619 C C . HIS A 1 83 ? 18.654 -2.810 -3.259 1.00 85.62 83 HIS A C 1
ATOM 621 O O . HIS A 1 83 ? 18.406 -3.328 -4.352 1.00 85.62 83 HIS A O 1
ATOM 627 N N . GLY A 1 84 ? 18.949 -1.522 -3.123 1.00 83.50 84 GLY A N 1
ATOM 628 C CA . GLY A 1 84 ? 19.282 -0.631 -4.225 1.00 83.50 84 GLY A CA 1
ATOM 629 C C . GLY A 1 84 ? 20.694 -0.093 -4.035 1.00 83.50 84 GLY A C 1
ATOM 630 O O . GLY A 1 84 ? 21.173 0.069 -2.909 1.00 83.50 84 GLY A O 1
ATOM 631 N N . ASP A 1 85 ? 21.387 0.141 -5.140 1.00 80.81 85 ASP A N 1
ATOM 632 C CA . ASP A 1 85 ? 22.749 0.663 -5.133 1.00 80.81 85 ASP A CA 1
ATOM 633 C C . ASP A 1 85 ? 23.003 1.524 -6.379 1.00 80.81 85 ASP A C 1
ATOM 635 O O . ASP A 1 85 ? 22.169 1.599 -7.278 1.00 80.81 85 ASP A O 1
ATOM 639 N N . VAL A 1 86 ? 24.133 2.226 -6.423 1.00 79.50 86 VAL A N 1
ATOM 640 C CA . VAL A 1 86 ? 24.490 3.152 -7.501 1.00 79.50 86 VAL A CA 1
ATOM 641 C C . VAL A 1 86 ? 25.709 2.618 -8.241 1.00 79.50 86 VAL A C 1
ATOM 643 O O . VAL A 1 86 ? 26.732 2.295 -7.642 1.00 79.50 86 VAL A O 1
ATOM 646 N N . GLY A 1 87 ? 25.591 2.494 -9.561 1.00 75.06 87 GLY A N 1
ATOM 647 C CA . GLY A 1 87 ? 26.679 2.056 -10.421 1.00 75.06 87 GLY A CA 1
ATOM 648 C C . GLY A 1 87 ? 27.818 3.083 -10.493 1.00 75.06 87 GLY A C 1
ATOM 649 O O . GLY A 1 87 ? 27.629 4.252 -10.152 1.00 75.06 87 GLY A O 1
ATOM 650 N N . PRO A 1 88 ? 29.002 2.691 -11.000 1.00 73.38 88 PRO A N 1
ATOM 651 C CA . PRO A 1 88 ? 30.117 3.618 -11.230 1.00 73.38 88 PRO A CA 1
ATOM 652 C C . PRO A 1 88 ? 29.775 4.794 -12.162 1.00 73.38 88 PRO A C 1
ATOM 654 O O . PRO A 1 88 ? 30.462 5.809 -12.154 1.00 73.38 88 PRO A O 1
ATOM 657 N N . ASP A 1 89 ? 28.719 4.658 -12.966 1.00 68.06 89 ASP A N 1
ATOM 658 C CA . ASP A 1 89 ? 28.173 5.683 -13.857 1.00 68.06 89 ASP A CA 1
ATOM 659 C C . ASP A 1 89 ? 27.215 6.665 -13.154 1.00 68.06 89 ASP A C 1
ATOM 661 O O . ASP A 1 89 ? 26.612 7.516 -13.810 1.00 68.06 89 ASP A O 1
ATOM 665 N N . GLY A 1 90 ? 27.055 6.547 -11.832 1.00 68.44 90 GLY A N 1
ATOM 666 C CA . GLY A 1 90 ? 26.173 7.385 -11.024 1.00 68.44 90 GLY A CA 1
ATOM 667 C C . GLY A 1 90 ? 24.690 7.026 -11.139 1.00 68.44 90 GLY A C 1
ATOM 668 O O . GLY A 1 90 ? 23.852 7.758 -10.614 1.00 68.44 90 GLY A O 1
ATOM 669 N N . LYS A 1 91 ? 24.334 5.920 -11.809 1.00 72.06 91 LYS A N 1
ATOM 670 C CA . LYS A 1 91 ? 22.934 5.507 -11.984 1.00 72.06 91 LYS A CA 1
ATOM 671 C C . LYS A 1 91 ? 22.530 4.467 -10.949 1.00 72.06 91 LYS A C 1
ATOM 673 O O . LYS A 1 91 ? 23.229 3.475 -10.753 1.00 72.06 91 LYS A O 1
ATOM 678 N N . GLY A 1 92 ? 21.377 4.672 -10.316 1.00 78.81 92 GLY A N 1
ATOM 679 C CA . GLY A 1 92 ? 20.799 3.676 -9.419 1.00 78.81 92 GLY A CA 1
ATOM 680 C C . GLY A 1 92 ? 20.380 2.400 -10.159 1.00 78.81 92 GLY A C 1
ATOM 681 O O . GLY A 1 92 ? 19.965 2.452 -11.321 1.00 78.81 92 GLY A O 1
ATOM 682 N N . TYR A 1 93 ? 20.464 1.263 -9.475 1.00 87.00 93 TYR A N 1
ATOM 683 C CA . TYR A 1 93 ? 19.961 -0.046 -9.892 1.00 87.00 93 TYR A CA 1
ATOM 684 C C . TYR A 1 93 ? 19.422 -0.816 -8.680 1.00 87.00 93 TYR A C 1
ATOM 686 O O . TYR A 1 93 ? 19.842 -0.576 -7.547 1.00 87.00 93 TYR A O 1
ATOM 694 N N . LEU A 1 94 ? 18.520 -1.764 -8.924 1.00 90.25 94 LEU A N 1
ATOM 695 C CA . LEU A 1 94 ? 18.036 -2.697 -7.907 1.00 90.25 94 LEU A CA 1
ATOM 696 C C . LEU A 1 94 ? 18.752 -4.040 -8.050 1.00 90.25 94 LEU A C 1
ATOM 698 O O . LEU A 1 94 ? 18.992 -4.512 -9.165 1.00 90.25 94 LEU A O 1
ATOM 702 N N . THR A 1 95 ? 19.142 -4.645 -6.932 1.00 90.88 95 THR A N 1
ATOM 703 C CA . THR A 1 95 ? 19.876 -5.915 -6.928 1.00 90.88 95 THR A CA 1
ATOM 704 C C . THR A 1 95 ? 18.938 -7.101 -7.103 1.00 90.88 95 THR A C 1
ATOM 706 O O . THR A 1 95 ? 17.965 -7.234 -6.370 1.00 90.88 95 THR A O 1
ATOM 709 N N . LEU A 1 96 ? 19.278 -8.016 -8.002 1.00 92.75 96 LEU A N 1
ATOM 710 C CA . LEU A 1 96 ? 18.568 -9.275 -8.201 1.00 92.75 96 LEU A CA 1
ATOM 711 C C . LEU A 1 96 ? 19.463 -10.458 -7.788 1.00 92.75 96 LEU A C 1
ATOM 713 O O . LEU A 1 96 ? 20.658 -10.309 -7.511 1.00 92.75 96 LEU A O 1
ATOM 717 N N . ALA A 1 97 ? 18.890 -11.657 -7.711 1.00 90.25 97 ALA A N 1
ATOM 718 C CA . ALA A 1 97 ? 19.646 -12.865 -7.404 1.00 90.25 97 ALA A CA 1
ATOM 719 C C . ALA A 1 97 ? 20.666 -13.198 -8.501 1.00 90.25 97 ALA A C 1
ATOM 721 O O . ALA A 1 97 ? 20.520 -12.830 -9.664 1.00 90.25 97 ALA A O 1
ATOM 722 N N . GLY A 1 98 ? 21.722 -13.918 -8.119 1.00 85.06 98 GLY A N 1
ATOM 723 C CA . GLY A 1 98 ? 22.780 -14.324 -9.049 1.00 85.06 98 GLY A CA 1
ATOM 724 C C . GLY A 1 98 ? 23.708 -13.190 -9.499 1.00 85.06 98 GLY A C 1
ATOM 725 O O . GLY A 1 98 ? 24.518 -13.408 -10.393 1.00 85.06 98 GLY A O 1
ATOM 726 N N . GLY A 1 99 ? 23.625 -12.005 -8.883 1.00 86.75 99 GLY A N 1
ATOM 727 C CA . GLY A 1 99 ? 24.407 -10.827 -9.279 1.00 86.75 99 GLY A CA 1
ATOM 728 C C . GLY A 1 99 ? 23.771 -10.011 -10.408 1.00 86.75 99 GLY A C 1
ATOM 729 O O . GLY A 1 99 ? 24.357 -9.015 -10.837 1.00 86.75 99 GLY A O 1
ATOM 730 N N . ASP A 1 100 ? 22.576 -10.406 -10.856 1.00 91.94 100 ASP A N 1
ATOM 731 C CA . ASP A 1 100 ? 21.775 -9.639 -11.800 1.00 91.94 100 ASP A CA 1
ATOM 732 C C . ASP A 1 100 ? 21.356 -8.289 -11.205 1.00 91.94 100 ASP A C 1
ATOM 734 O O . ASP A 1 100 ? 21.348 -8.063 -9.990 1.00 91.94 100 ASP A O 1
ATOM 738 N N . LYS A 1 101 ? 20.981 -7.370 -12.092 1.00 92.12 101 LYS A N 1
ATOM 739 C CA . LYS A 1 101 ? 20.521 -6.031 -11.736 1.00 92.12 101 LYS A CA 1
ATOM 740 C C . LYS A 1 101 ? 19.271 -5.709 -12.535 1.00 92.12 101 LYS A C 1
ATOM 742 O O . LYS A 1 101 ? 19.219 -6.011 -13.726 1.00 92.12 101 LYS A O 1
ATOM 747 N N . LEU A 1 102 ? 18.307 -5.059 -11.894 1.00 90.88 102 LEU A N 1
ATOM 748 C CA . LEU A 1 102 ? 17.260 -4.333 -12.596 1.00 90.88 102 LEU A CA 1
ATOM 749 C C . LEU A 1 102 ? 17.739 -2.892 -12.756 1.00 90.88 102 LEU A C 1
ATOM 751 O O . LEU A 1 102 ? 17.887 -2.156 -11.779 1.00 90.88 102 LEU A O 1
ATOM 755 N N . SER A 1 103 ? 18.059 -2.510 -13.986 1.00 87.19 103 SER A N 1
ATOM 756 C CA . SER A 1 103 ? 18.509 -1.163 -14.311 1.00 87.19 103 SER A CA 1
ATOM 757 C C . SER A 1 103 ? 17.329 -0.236 -14.601 1.00 87.19 103 SER A C 1
ATOM 759 O O . SER A 1 103 ? 16.198 -0.661 -14.832 1.00 87.19 103 SER A O 1
ATOM 761 N N . ARG A 1 104 ? 17.611 1.066 -14.668 1.00 79.94 104 ARG A N 1
ATOM 762 C CA . ARG A 1 104 ? 16.646 2.058 -15.161 1.00 79.94 104 ARG A CA 1
ATOM 763 C C . ARG A 1 104 ? 16.157 1.753 -16.572 1.00 79.94 104 ARG A C 1
ATOM 765 O O . ARG A 1 104 ? 15.002 2.014 -16.878 1.00 79.94 104 ARG A O 1
ATOM 772 N N . HIS A 1 105 ? 17.040 1.251 -17.433 1.00 82.12 105 HIS A N 1
ATOM 773 C CA . HIS A 1 105 ? 16.655 0.886 -18.791 1.00 82.12 105 HIS A CA 1
ATOM 774 C C . HIS A 1 105 ? 15.627 -0.247 -18.763 1.00 82.12 105 HIS A C 1
ATOM 776 O O . HIS A 1 105 ? 14.598 -0.133 -19.415 1.00 82.12 105 HIS A O 1
ATOM 782 N N . ASP A 1 106 ? 15.849 -1.263 -17.926 1.00 87.25 106 ASP A N 1
ATOM 783 C CA . ASP A 1 106 ? 14.886 -2.352 -17.753 1.00 87.25 106 ASP A CA 1
ATOM 784 C C . ASP A 1 106 ? 13.539 -1.825 -17.236 1.00 87.25 106 ASP A C 1
ATOM 786 O O . ASP A 1 106 ? 12.499 -2.152 -17.791 1.00 87.25 106 ASP A O 1
ATOM 790 N N . LEU A 1 107 ? 13.535 -0.949 -16.227 1.00 87.88 107 LEU A N 1
ATOM 791 C CA . LEU A 1 107 ? 12.287 -0.389 -15.702 1.00 87.88 107 LEU A CA 1
ATOM 792 C C . LEU A 1 107 ? 11.527 0.445 -16.744 1.00 87.88 107 LEU A C 1
ATOM 794 O O . LEU A 1 107 ? 10.349 0.207 -16.986 1.00 87.88 107 LEU A O 1
ATOM 798 N N . PHE A 1 108 ? 12.177 1.447 -17.337 1.00 83.19 108 PHE A N 1
ATOM 799 C CA . PHE A 1 108 ? 11.481 2.420 -18.182 1.00 83.19 108 PHE A CA 1
ATOM 800 C C . PHE A 1 108 ? 11.236 1.914 -19.603 1.00 83.19 108 PHE A C 1
ATOM 802 O O . PHE A 1 108 ? 10.211 2.243 -20.185 1.00 83.19 108 PHE A O 1
ATOM 809 N N . VAL A 1 109 ? 12.156 1.142 -20.182 1.00 80.69 109 VAL A N 1
ATOM 810 C CA . VAL A 1 109 ? 12.038 0.696 -21.578 1.00 80.69 109 VAL A CA 1
ATOM 811 C C . VAL A 1 109 ? 11.369 -0.667 -21.660 1.00 80.69 109 VAL A C 1
ATOM 813 O O . VAL A 1 109 ? 10.410 -0.809 -22.410 1.00 80.69 109 VAL A O 1
ATOM 816 N N . GLU A 1 110 ? 11.834 -1.645 -20.882 1.00 85.62 110 GLU A N 1
ATOM 817 C CA . GLU A 1 110 ? 11.315 -3.014 -20.979 1.00 85.62 110 GLU A CA 1
ATOM 818 C C . GLU A 1 110 ? 9.969 -3.150 -20.256 1.00 85.62 110 GLU A C 1
ATOM 820 O O . GLU A 1 110 ? 8.993 -3.577 -20.862 1.00 85.62 110 GLU A O 1
ATOM 825 N N . LEU A 1 111 ? 9.892 -2.753 -18.979 1.00 91.25 111 LEU A N 1
ATOM 826 C CA . LEU A 1 111 ? 8.689 -2.967 -18.165 1.00 91.25 111 LEU A CA 1
ATOM 827 C C . LEU A 1 111 ? 7.597 -1.929 -18.450 1.00 91.25 111 LEU A C 1
ATOM 829 O O . LEU A 1 111 ? 6.482 -2.291 -18.813 1.00 91.25 111 LEU A O 1
ATOM 833 N N . LEU A 1 112 ? 7.896 -0.637 -18.290 1.00 88.75 112 LEU A N 1
ATOM 834 C CA . LEU A 1 112 ? 6.904 0.420 -18.514 1.00 88.75 112 LEU A CA 1
ATOM 835 C C . LEU A 1 112 ? 6.634 0.645 -20.004 1.00 88.75 112 LEU A C 1
ATOM 837 O O . LEU A 1 112 ? 5.478 0.727 -20.407 1.00 88.75 112 LEU A O 1
ATOM 841 N N . GLY A 1 113 ? 7.681 0.712 -20.831 1.00 82.19 113 GLY A N 1
ATOM 842 C CA . GLY A 1 113 ? 7.541 0.875 -22.281 1.00 82.19 113 GLY A CA 1
ATOM 843 C C . GLY A 1 113 ? 6.846 -0.305 -22.970 1.00 82.19 113 GLY A C 1
ATOM 844 O O . GLY A 1 113 ? 6.203 -0.109 -23.999 1.00 82.19 113 GLY A O 1
ATOM 845 N N . GLY A 1 114 ? 6.941 -1.510 -22.397 1.00 84.44 114 GLY A N 1
ATOM 846 C CA . GLY A 1 114 ? 6.257 -2.716 -22.870 1.00 84.44 114 GLY A CA 1
ATOM 847 C C . GLY A 1 114 ? 4.853 -2.941 -22.294 1.00 84.44 114 GLY A C 1
ATOM 848 O O . GLY A 1 114 ? 4.165 -3.867 -22.732 1.00 84.44 114 GLY A O 1
ATOM 849 N N . SER A 1 115 ? 4.409 -2.125 -21.331 1.00 90.81 115 SER A N 1
ATOM 850 C CA . SER A 1 115 ? 3.125 -2.307 -20.646 1.00 90.81 115 SER A CA 1
ATOM 851 C C . SER A 1 115 ? 1.945 -1.809 -21.497 1.00 90.81 115 SER A C 1
ATOM 853 O O . SER A 1 115 ? 1.923 -0.640 -21.885 1.00 90.81 115 SER A O 1
ATOM 855 N N . PRO A 1 116 ? 0.925 -2.648 -21.773 1.00 91.25 116 PRO A N 1
ATOM 856 C CA . PRO A 1 116 ? -0.319 -2.220 -22.415 1.00 91.25 116 PRO A CA 1
ATOM 857 C C . PRO A 1 116 ? -1.354 -1.655 -21.421 1.00 91.25 116 PRO A C 1
ATOM 859 O O . PRO A 1 116 ? -2.492 -1.413 -21.830 1.00 91.25 116 PRO A O 1
ATOM 862 N N . ALA A 1 117 ? -0.999 -1.520 -20.138 1.00 93.69 117 ALA A N 1
ATOM 863 C CA . ALA A 1 117 ? -1.891 -1.029 -19.093 1.00 93.69 117 ALA A CA 1
ATOM 864 C C . ALA A 1 117 ? -2.266 0.443 -19.308 1.00 93.69 117 ALA A C 1
ATOM 866 O O . ALA A 1 117 ? -1.466 1.236 -19.815 1.00 93.69 117 ALA A O 1
ATOM 867 N N . ASP A 1 118 ? -3.476 0.811 -18.890 1.00 93.19 118 ASP A N 1
ATOM 868 C CA . ASP A 1 118 ? -3.939 2.194 -18.927 1.00 93.19 118 ASP A CA 1
ATOM 869 C C . ASP A 1 118 ? -3.216 3.015 -17.847 1.00 93.19 118 ASP A C 1
ATOM 871 O O . ASP A 1 118 ? -2.757 4.113 -18.153 1.00 93.19 118 ASP A O 1
ATOM 875 N N . HIS A 1 119 ? -2.965 2.438 -16.662 1.00 94.50 119 HIS A N 1
ATOM 876 C CA . HIS A 1 119 ? -2.110 3.026 -15.622 1.00 94.50 119 HIS A CA 1
ATOM 877 C C . HIS A 1 119 ? -1.109 2.021 -15.039 1.00 94.50 119 HIS A C 1
ATOM 879 O O . HIS A 1 119 ? -1.338 0.809 -15.026 1.00 94.50 119 HIS A O 1
ATOM 885 N N . ASN A 1 120 ? 0.025 2.533 -14.556 1.00 95.69 120 ASN A N 1
ATOM 886 C CA . ASN A 1 120 ? 1.062 1.732 -13.908 1.00 95.69 120 ASN A CA 1
ATOM 887 C C . ASN A 1 120 ? 1.367 2.269 -12.502 1.00 95.69 120 ASN A C 1
ATOM 889 O O . ASN A 1 120 ? 1.439 3.479 -12.290 1.00 95.69 120 ASN A O 1
ATOM 893 N N . HIS A 1 121 ? 1.644 1.372 -11.561 1.00 96.81 121 HIS A N 1
ATOM 894 C CA . HIS A 1 121 ? 1.990 1.702 -10.181 1.00 96.81 121 HIS A CA 1
ATOM 895 C C . HIS A 1 121 ? 3.335 1.073 -9.832 1.00 96.81 121 HIS A C 1
ATOM 897 O O . HIS A 1 121 ? 3.504 -0.140 -9.930 1.00 96.81 121 HIS A O 1
ATOM 903 N N . ILE A 1 122 ? 4.306 1.881 -9.419 1.00 95.88 122 ILE A N 1
ATOM 904 C CA . ILE A 1 122 ? 5.625 1.397 -9.002 1.00 95.88 122 ILE A CA 1
ATOM 905 C C . ILE A 1 122 ? 5.783 1.609 -7.505 1.00 95.88 122 ILE A C 1
ATOM 907 O O . ILE A 1 122 ? 5.725 2.740 -7.038 1.00 95.88 122 ILE A O 1
ATOM 911 N N . ILE A 1 123 ? 6.058 0.542 -6.766 1.00 95.75 123 ILE A N 1
ATOM 912 C CA . ILE A 1 123 ? 6.333 0.578 -5.334 1.00 95.75 123 ILE A CA 1
ATOM 913 C C . ILE A 1 123 ? 7.712 -0.036 -5.093 1.00 95.75 123 ILE A C 1
ATOM 915 O O . ILE A 1 123 ? 7.945 -1.195 -5.431 1.00 95.75 123 ILE A O 1
ATOM 919 N N . VAL A 1 124 ? 8.639 0.735 -4.527 1.00 91.94 124 VAL A N 1
ATOM 920 C CA . VAL A 1 124 ? 10.020 0.283 -4.291 1.00 91.94 124 VAL A CA 1
ATOM 921 C C . VAL A 1 124 ? 10.407 0.510 -2.835 1.00 91.94 124 VAL A C 1
ATOM 923 O O . VAL A 1 124 ? 10.570 1.653 -2.410 1.00 91.94 124 VAL A O 1
ATOM 926 N N . ASP A 1 125 ? 10.625 -0.585 -2.112 1.00 89.38 125 ASP A N 1
ATOM 927 C CA . ASP A 1 125 ? 11.289 -0.630 -0.810 1.00 89.38 125 ASP A CA 1
ATOM 928 C C . ASP A 1 125 ? 12.770 -0.984 -0.996 1.00 89.38 125 ASP A C 1
ATOM 930 O O . ASP A 1 125 ? 13.165 -2.153 -1.058 1.00 89.38 125 ASP A O 1
ATOM 934 N N . ALA A 1 126 ? 13.601 0.045 -1.184 1.00 83.44 126 ALA A N 1
ATOM 935 C CA . ALA A 1 126 ? 15.034 -0.120 -1.408 1.00 83.44 126 ALA A CA 1
ATOM 936 C C . ALA A 1 126 ? 15.851 1.040 -0.821 1.00 83.44 126 ALA A C 1
ATOM 938 O O . ALA A 1 126 ? 15.488 2.211 -0.964 1.00 83.44 126 ALA A O 1
ATOM 939 N N . CYS A 1 127 ? 17.031 0.747 -0.260 1.00 72.00 127 CYS A N 1
ATOM 940 C CA . CYS A 1 127 ? 18.065 1.769 -0.066 1.00 72.00 127 CYS A CA 1
ATOM 941 C C . CYS A 1 127 ? 18.292 2.498 -1.394 1.00 72.00 127 CYS A C 1
ATOM 943 O O . CYS A 1 127 ? 18.490 1.849 -2.420 1.00 72.00 127 CYS A O 1
ATOM 945 N N . LYS A 1 128 ? 18.294 3.834 -1.385 1.00 68.06 128 LYS A N 1
ATOM 946 C CA . LYS A 1 128 ? 18.492 4.641 -2.600 1.00 68.06 128 LYS A CA 1
ATOM 947 C C . LYS A 1 128 ? 17.487 4.346 -3.738 1.00 68.06 128 LYS A C 1
ATOM 949 O O . LYS A 1 128 ? 17.806 4.498 -4.920 1.00 68.06 128 LYS A O 1
ATOM 954 N N . SER A 1 129 ? 16.267 3.907 -3.401 1.00 62.88 129 SER A N 1
ATOM 955 C CA . SER A 1 129 ? 15.148 3.714 -4.349 1.00 62.88 129 SER A CA 1
ATOM 956 C C . SER A 1 129 ? 14.862 4.975 -5.170 1.00 62.88 129 SER A C 1
ATOM 958 O O . SER A 1 129 ? 14.541 4.920 -6.359 1.00 62.88 129 SER A O 1
ATOM 960 N N . GLU A 1 130 ? 15.071 6.131 -4.552 1.00 60.19 130 GLU A N 1
ATOM 961 C CA . GLU A 1 130 ? 15.045 7.424 -5.206 1.00 60.19 130 GLU A CA 1
ATOM 962 C C . GLU A 1 130 ? 16.136 7.570 -6.259 1.00 60.19 130 GLU A C 1
ATOM 964 O O . GLU A 1 130 ? 15.830 7.911 -7.384 1.00 60.19 130 GLU A O 1
ATOM 969 N N . GLU A 1 131 ? 17.402 7.274 -6.004 1.00 62.25 131 GLU A N 1
ATOM 970 C CA . GLU A 1 131 ? 18.441 7.351 -7.035 1.00 62.25 131 GLU A CA 1
ATOM 971 C C . GLU A 1 131 ? 18.174 6.379 -8.197 1.00 62.25 131 GLU A C 1
ATOM 973 O O . GLU A 1 131 ? 18.492 6.696 -9.351 1.00 62.25 131 GLU A O 1
ATOM 978 N N . PHE A 1 132 ? 17.526 5.242 -7.918 1.00 66.44 132 PHE A N 1
ATOM 979 C CA . PHE A 1 132 ? 17.052 4.303 -8.933 1.00 66.44 132 PHE A CA 1
ATOM 980 C C . PHE A 1 132 ? 15.966 4.907 -9.832 1.00 66.44 132 PHE A C 1
ATOM 982 O O . PHE A 1 132 ? 16.113 4.846 -11.051 1.00 66.44 132 PHE A O 1
ATOM 989 N N . VAL A 1 133 ? 14.939 5.572 -9.294 1.00 56.94 133 VAL A N 1
ATOM 990 C CA . VAL A 1 133 ? 13.837 6.147 -10.102 1.00 56.94 133 VAL A CA 1
ATOM 991 C C . VAL A 1 133 ? 14.113 7.587 -10.570 1.00 56.94 133 VAL A C 1
ATOM 993 O O . VAL A 1 133 ? 13.754 7.972 -11.686 1.00 56.94 133 VAL A O 1
ATOM 996 N N . LEU A 1 134 ? 14.915 8.349 -9.832 1.00 55.66 134 LEU A N 1
ATOM 997 C CA . LEU A 1 134 ? 15.196 9.775 -10.023 1.00 55.66 134 LEU A CA 1
ATOM 998 C C . LEU A 1 134 ? 16.507 10.057 -10.778 1.00 55.66 134 LEU A C 1
ATOM 1000 O O . LEU A 1 134 ? 16.507 10.938 -11.614 1.00 55.66 134 LEU A O 1
ATOM 1004 N N . SER A 1 135 ? 17.612 9.319 -10.616 1.00 49.12 135 SER A N 1
ATOM 1005 C CA . SER A 1 135 ? 18.924 9.682 -11.212 1.00 49.12 135 SER A CA 1
ATOM 1006 C C . SER A 1 135 ? 19.357 11.118 -10.868 1.00 49.12 135 SER A C 1
ATOM 1008 O O . SER A 1 135 ? 19.313 11.998 -11.721 1.00 49.12 135 SER A O 1
ATOM 1010 N N . ARG A 1 136 ? 19.813 11.384 -9.640 1.00 50.47 136 ARG A N 1
ATOM 1011 C CA . ARG A 1 136 ? 20.355 12.701 -9.255 1.00 50.47 136 ARG A CA 1
ATOM 1012 C C . ARG A 1 136 ? 21.803 12.852 -9.747 1.00 50.47 136 ARG A C 1
ATOM 1014 O O . ARG A 1 136 ? 22.688 12.132 -9.305 1.00 50.47 136 ARG A O 1
ATOM 1021 N N . GLY A 1 137 ? 22.064 13.800 -10.646 1.00 37.53 137 GLY A N 1
ATOM 1022 C CA . GLY A 1 137 ? 23.428 14.207 -11.003 1.00 37.53 137 GLY A CA 1
ATOM 1023 C C . GLY A 1 137 ? 23.964 15.266 -10.034 1.00 37.53 137 GLY A C 1
ATOM 1024 O O . GLY A 1 137 ? 23.810 16.452 -10.311 1.00 37.53 137 GLY A O 1
ATOM 1025 N N . GLY A 1 138 ? 24.559 14.860 -8.905 1.00 39.38 138 GLY A N 1
ATOM 1026 C CA . GLY A 1 138 ? 25.257 15.759 -7.967 1.00 39.38 138 GLY A CA 1
ATOM 1027 C C . GLY A 1 138 ? 25.484 15.166 -6.566 1.00 39.38 138 GLY A C 1
ATOM 1028 O O . GLY A 1 138 ? 24.670 14.375 -6.097 1.00 39.38 138 GLY A O 1
ATOM 1029 N N . GLU A 1 139 ? 26.588 15.545 -5.904 1.00 37.00 139 GLU A N 1
ATOM 1030 C CA . GLU A 1 139 ? 26.948 15.107 -4.540 1.00 37.00 139 GLU A CA 1
ATOM 1031 C C . GLU A 1 139 ? 25.892 15.503 -3.489 1.00 37.00 139 GLU A C 1
ATOM 1033 O O . GLU A 1 139 ? 25.467 16.657 -3.392 1.00 37.00 139 GLU A O 1
ATOM 1038 N N . TRP A 1 140 ? 25.491 14.520 -2.679 1.00 42.97 140 TRP A N 1
ATOM 1039 C CA . TRP A 1 140 ? 24.459 14.610 -1.645 1.00 42.97 140 TRP A CA 1
ATOM 1040 C C . TRP A 1 140 ? 24.984 15.223 -0.332 1.00 42.97 140 TRP A C 1
ATOM 1042 O O . TRP A 1 140 ? 26.093 14.914 0.101 1.00 42.97 140 TRP A O 1
ATOM 1052 N N . LYS A 1 141 ? 24.166 16.055 0.339 1.00 37.53 141 LYS A N 1
ATOM 1053 C CA . LYS A 1 141 ? 24.418 16.562 1.703 1.00 37.53 141 LYS A CA 1
ATOM 1054 C C . LYS A 1 141 ? 23.333 16.054 2.677 1.00 37.53 141 LYS A C 1
ATOM 1056 O O . LYS A 1 141 ? 22.158 16.268 2.380 1.00 37.53 141 LYS A O 1
ATOM 1061 N N . PRO A 1 142 ? 23.688 15.452 3.834 1.00 36.53 142 PRO A N 1
ATOM 1062 C CA . PRO A 1 142 ? 22.731 14.814 4.755 1.00 36.53 142 PRO A CA 1
ATOM 1063 C C . PRO A 1 142 ? 21.809 15.760 5.544 1.00 36.53 142 PRO A C 1
ATOM 1065 O O . PRO A 1 142 ? 20.853 15.300 6.161 1.00 36.53 142 PRO A O 1
ATOM 1068 N N . ASP A 1 143 ? 22.096 17.061 5.569 1.00 37.69 143 ASP A N 1
ATOM 1069 C CA . ASP A 1 143 ? 21.525 18.016 6.533 1.00 37.69 143 ASP A CA 1
ATOM 1070 C C . ASP A 1 143 ? 20.238 18.709 6.038 1.00 37.69 143 ASP A C 1
ATOM 1072 O O . ASP A 1 143 ? 20.116 19.930 6.073 1.00 37.69 143 ASP A O 1
ATOM 1076 N N . ARG A 1 144 ? 19.285 17.954 5.475 1.00 45.69 144 ARG A N 1
ATOM 1077 C CA . ARG A 1 144 ? 18.008 18.516 4.988 1.00 45.69 144 ARG A CA 1
ATOM 1078 C C . ARG A 1 144 ? 16.806 17.954 5.732 1.00 45.69 144 ARG A C 1
ATOM 1080 O O . ARG A 1 144 ? 16.732 16.752 5.999 1.00 45.69 144 ARG A O 1
ATOM 1087 N N . THR A 1 145 ? 15.851 18.840 6.016 1.00 45.62 145 THR A N 1
ATOM 1088 C CA . THR A 1 145 ? 14.567 18.494 6.632 1.00 45.62 145 THR A CA 1
ATOM 1089 C C . THR A 1 145 ? 13.709 17.648 5.680 1.00 45.62 145 THR A C 1
ATOM 1091 O O . THR A 1 145 ? 13.858 17.702 4.460 1.00 45.62 145 THR A O 1
ATOM 1094 N N . GLU A 1 146 ? 12.792 16.852 6.229 1.00 43.75 146 GLU A N 1
ATOM 1095 C CA . GLU A 1 146 ? 11.888 15.952 5.483 1.00 43.75 146 GLU A CA 1
ATOM 1096 C C . GLU A 1 146 ? 10.972 16.690 4.477 1.00 43.75 146 GLU A C 1
ATOM 1098 O O . GLU A 1 146 ? 10.537 16.131 3.466 1.00 43.75 146 GLU A O 1
ATOM 1103 N N . VAL A 1 147 ? 10.720 17.978 4.727 1.00 45.06 147 VAL A N 1
ATOM 1104 C CA . VAL A 1 147 ? 9.857 18.846 3.912 1.00 45.06 147 VAL A CA 1
ATOM 1105 C C . VAL A 1 147 ? 10.576 19.343 2.660 1.00 45.06 147 VAL A C 1
ATOM 1107 O O . VAL A 1 147 ? 10.012 19.272 1.568 1.00 45.06 147 VAL A O 1
ATOM 1110 N N . ASP A 1 148 ? 11.826 19.790 2.803 1.00 46.97 148 ASP A N 1
ATOM 1111 C CA . ASP A 1 148 ? 12.662 20.185 1.661 1.00 46.97 148 ASP A CA 1
ATOM 1112 C C . ASP A 1 148 ? 12.944 18.976 0.761 1.00 46.97 148 ASP A C 1
ATOM 1114 O O . ASP A 1 148 ? 12.950 19.069 -0.464 1.00 46.97 148 ASP A O 1
ATOM 1118 N N . TYR A 1 149 ? 13.088 17.806 1.385 1.00 47.53 149 TYR A N 1
ATOM 1119 C CA . TYR A 1 149 ? 13.323 16.534 0.720 1.00 47.53 149 TYR A CA 1
ATOM 1120 C C . TYR A 1 149 ? 12.177 16.110 -0.214 1.00 47.53 149 TYR A C 1
ATOM 1122 O O . TYR A 1 149 ? 12.426 15.793 -1.375 1.00 47.53 149 TYR A O 1
ATOM 1130 N N . SER A 1 150 ? 10.926 16.136 0.260 1.00 49.56 150 SER A N 1
ATOM 1131 C CA . SER A 1 150 ? 9.769 15.681 -0.530 1.00 49.56 150 SER A CA 1
ATOM 1132 C C . SER A 1 150 ? 9.479 16.589 -1.734 1.00 49.56 150 SER A C 1
ATOM 1134 O O . SER A 1 150 ? 9.130 16.099 -2.806 1.00 49.56 150 SER A O 1
ATOM 1136 N N . ARG A 1 151 ? 9.676 17.908 -1.587 1.00 50.78 151 ARG A N 1
ATOM 1137 C CA . ARG A 1 151 ? 9.476 18.887 -2.671 1.00 50.78 151 ARG A CA 1
ATOM 1138 C C . ARG A 1 151 ? 10.567 18.824 -3.736 1.00 50.78 151 ARG A C 1
ATOM 1140 O O . ARG A 1 151 ? 10.249 18.820 -4.920 1.00 50.78 151 ARG A O 1
ATOM 1147 N N . ASP A 1 152 ? 11.833 18.708 -3.333 1.00 52.03 152 ASP A N 1
ATOM 1148 C CA . ASP A 1 152 ? 12.958 18.572 -4.270 1.00 52.03 152 ASP A CA 1
ATOM 1149 C C . ASP A 1 152 ? 12.827 17.303 -5.133 1.00 52.03 152 ASP A C 1
ATOM 1151 O O . ASP A 1 152 ? 13.176 17.302 -6.316 1.00 52.03 152 ASP A O 1
ATOM 1155 N N . VAL A 1 153 ? 12.302 16.220 -4.549 1.00 51.78 153 VAL A N 1
ATOM 1156 C CA . VAL A 1 153 ? 12.001 14.971 -5.259 1.00 51.78 153 VAL A CA 1
ATOM 1157 C C . VAL A 1 153 ? 10.891 15.176 -6.289 1.00 51.78 153 VAL A C 1
ATOM 1159 O O . VAL A 1 153 ? 11.070 14.773 -7.438 1.00 51.78 153 VAL A O 1
ATOM 1162 N N . GLN A 1 154 ? 9.789 15.838 -5.923 1.00 54.91 154 GLN A N 1
ATOM 1163 C CA . GLN A 1 154 ? 8.670 16.127 -6.830 1.00 54.91 154 GLN A CA 1
ATOM 1164 C C . GLN A 1 154 ? 9.079 17.019 -8.017 1.00 54.91 154 GLN A C 1
ATOM 1166 O O . GLN A 1 154 ? 8.838 16.663 -9.171 1.00 54.91 154 GLN A O 1
ATOM 1171 N N . ASP A 1 155 ? 9.802 18.112 -7.770 1.00 53.06 155 ASP A N 1
ATOM 1172 C CA . ASP A 1 155 ? 10.282 19.017 -8.827 1.00 53.06 155 ASP A CA 1
ATOM 1173 C C . ASP A 1 155 ? 11.266 18.328 -9.793 1.00 53.06 155 ASP A C 1
ATOM 1175 O O . ASP A 1 155 ? 11.341 18.646 -10.987 1.00 53.06 155 ASP A O 1
ATOM 1179 N N . TYR A 1 156 ? 12.043 17.367 -9.289 1.00 49.09 156 TYR A N 1
ATOM 1180 C CA . TYR A 1 156 ? 12.987 16.596 -10.091 1.00 49.09 156 TYR A CA 1
ATOM 1181 C C . TYR A 1 156 ? 12.282 15.525 -10.945 1.00 49.09 156 TYR A C 1
ATOM 1183 O O . TYR A 1 156 ? 12.575 15.364 -12.138 1.00 49.09 156 TYR A O 1
ATOM 1191 N N . LEU A 1 157 ? 11.323 14.819 -10.340 1.00 53.12 157 LEU A N 1
ATOM 1192 C CA . LEU A 1 157 ? 10.429 13.834 -10.959 1.00 53.12 157 LEU A CA 1
ATOM 1193 C C . LEU A 1 157 ? 9.701 14.383 -12.198 1.00 53.12 157 LEU A C 1
ATOM 1195 O O . LEU A 1 157 ? 9.359 13.633 -13.122 1.00 53.12 157 LEU A O 1
ATOM 1199 N N . ASP A 1 158 ? 9.501 15.694 -12.224 1.00 52.84 158 ASP A N 1
ATOM 1200 C CA . ASP A 1 158 ? 8.757 16.430 -13.230 1.00 52.84 158 ASP A CA 1
ATOM 1201 C C . ASP A 1 158 ? 9.537 16.741 -14.514 1.00 52.84 158 ASP A C 1
ATOM 1203 O O . ASP A 1 158 ? 8.924 16.855 -15.580 1.00 52.84 158 ASP A O 1
ATOM 1207 N N . ARG A 1 159 ? 10.873 16.845 -14.442 1.00 51.62 159 ARG A N 1
ATOM 1208 C CA . ARG A 1 159 ? 11.693 17.475 -15.496 1.00 51.62 159 ARG A CA 1
ATOM 1209 C C . ARG A 1 159 ? 12.493 16.528 -16.395 1.00 51.62 159 ARG A C 1
ATOM 1211 O O . ARG A 1 159 ? 13.032 17.000 -17.393 1.00 51.62 159 ARG A O 1
ATOM 1218 N N . ARG A 1 160 ? 12.669 15.239 -16.058 1.00 51.53 160 ARG A N 1
ATOM 1219 C CA . ARG A 1 160 ? 13.714 14.420 -16.727 1.00 51.53 160 ARG A CA 1
ATOM 1220 C C . ARG A 1 160 ? 13.318 13.022 -17.227 1.00 51.53 160 ARG A C 1
ATOM 1222 O O . ARG A 1 160 ? 13.879 12.623 -18.242 1.00 51.53 160 ARG A O 1
ATOM 1229 N N . HIS A 1 161 ? 12.402 12.272 -16.591 1.00 55.16 161 HIS A N 1
ATOM 1230 C CA . HIS A 1 161 ? 12.182 10.853 -16.973 1.00 55.16 161 HIS A CA 1
ATOM 1231 C C . HIS A 1 161 ? 10.730 10.350 -16.914 1.00 55.16 161 HIS A C 1
ATOM 1233 O O . HIS A 1 161 ? 10.220 9.904 -17.936 1.00 55.16 161 HIS A O 1
ATOM 1239 N N . LEU A 1 162 ? 10.029 10.493 -15.785 1.00 57.78 162 LEU A N 1
ATOM 1240 C CA . LEU A 1 162 ? 8.601 10.131 -15.686 1.00 57.78 162 LEU A CA 1
ATOM 1241 C C . LEU A 1 162 ? 7.676 11.064 -16.482 1.00 57.78 162 LEU A C 1
ATOM 1243 O O . LEU A 1 162 ? 6.517 10.744 -16.692 1.00 57.78 162 LEU A O 1
ATOM 1247 N N . GLY A 1 163 ? 8.187 12.188 -16.996 1.00 59.84 163 GLY A N 1
ATOM 1248 C CA . GLY A 1 163 ? 7.444 13.031 -17.937 1.00 59.84 163 GLY A CA 1
ATOM 1249 C C . GLY A 1 163 ? 6.993 12.302 -19.212 1.00 59.84 163 GLY A C 1
ATOM 1250 O O . GLY A 1 163 ? 6.032 12.742 -19.827 1.00 59.84 163 GLY A O 1
ATOM 1251 N N . HIS A 1 164 ? 7.638 11.185 -19.578 1.00 68.62 164 HIS A N 1
ATOM 1252 C CA . HIS A 1 164 ? 7.229 10.342 -20.711 1.00 68.62 164 HIS A CA 1
ATOM 1253 C C . HIS A 1 164 ? 6.200 9.259 -20.338 1.00 68.62 164 HIS A C 1
ATOM 1255 O O . HIS A 1 164 ? 5.674 8.605 -21.230 1.00 68.62 164 HIS A O 1
ATOM 1261 N N . PHE A 1 165 ? 5.909 9.080 -19.046 1.00 80.12 165 PHE A N 1
ATOM 1262 C CA . PHE A 1 165 ? 4.966 8.089 -18.520 1.00 80.12 165 PHE A CA 1
ATOM 1263 C C . PHE A 1 165 ? 3.951 8.785 -17.594 1.00 80.12 165 PHE A C 1
ATOM 1265 O O . PHE A 1 165 ? 3.987 8.575 -16.379 1.00 80.12 165 PHE A O 1
ATOM 1272 N N . PRO A 1 166 ? 3.086 9.673 -18.131 1.00 83.00 166 PRO A N 1
ATOM 1273 C CA . PRO A 1 166 ? 2.135 10.434 -17.319 1.00 83.00 166 PRO A CA 1
ATOM 1274 C C . PRO A 1 166 ? 1.154 9.534 -16.560 1.00 83.00 166 PRO A C 1
ATOM 1276 O O . PRO A 1 166 ? 0.762 9.898 -15.461 1.00 83.00 166 PRO A O 1
ATOM 1279 N N . ASN A 1 167 ? 0.879 8.339 -17.082 1.00 87.88 167 ASN A N 1
ATOM 1280 C CA . ASN A 1 167 ? 0.012 7.322 -16.494 1.00 87.88 167 ASN A CA 1
ATOM 1281 C C . ASN A 1 167 ? 0.679 6.455 -15.413 1.00 87.88 167 ASN A C 1
ATOM 1283 O O . ASN A 1 167 ? 0.163 5.395 -15.062 1.00 87.88 167 ASN A O 1
ATOM 1287 N N . THR A 1 168 ? 1.874 6.826 -14.941 1.00 91.50 168 THR A N 1
ATOM 1288 C CA . THR A 1 168 ? 2.621 6.041 -13.950 1.00 91.50 168 THR A CA 1
ATOM 1289 C C . THR A 1 168 ? 2.723 6.772 -12.619 1.00 91.50 168 THR A C 1
ATOM 1291 O O . THR A 1 168 ? 3.361 7.823 -12.526 1.00 91.50 168 THR A O 1
ATOM 1294 N N . GLY A 1 169 ? 2.148 6.175 -11.578 1.00 93.69 169 GLY A N 1
ATOM 1295 C CA . GLY A 1 169 ? 2.311 6.590 -10.190 1.00 93.69 169 GLY A CA 1
ATOM 1296 C C . GLY A 1 169 ? 3.428 5.810 -9.497 1.00 93.69 169 GLY A C 1
ATOM 1297 O O . GLY A 1 169 ? 3.747 4.675 -9.856 1.00 93.69 169 GLY A O 1
ATOM 1298 N N . VAL A 1 170 ? 4.055 6.416 -8.491 1.00 93.12 170 VAL A N 1
ATOM 1299 C CA . VAL A 1 170 ? 5.235 5.875 -7.814 1.00 93.12 170 VAL A CA 1
ATOM 1300 C C . VAL A 1 170 ? 5.150 6.081 -6.301 1.00 93.12 170 VAL A C 1
ATOM 1302 O O . VAL A 1 170 ? 4.838 7.172 -5.829 1.00 93.12 170 VAL A O 1
ATOM 1305 N N . VAL A 1 171 ? 5.493 5.044 -5.542 1.00 94.19 171 VAL A N 1
ATOM 1306 C CA . VAL A 1 171 ? 5.752 5.076 -4.102 1.00 94.19 171 VAL A CA 1
ATOM 1307 C C . VAL A 1 171 ? 7.173 4.572 -3.857 1.00 94.19 171 VAL A C 1
ATOM 1309 O O . VAL A 1 171 ? 7.509 3.437 -4.186 1.00 94.19 171 VAL A O 1
ATOM 1312 N N . LEU A 1 172 ? 8.028 5.419 -3.295 1.00 90.12 172 LEU A N 1
ATOM 1313 C CA . LEU A 1 172 ? 9.421 5.089 -3.001 1.00 90.12 172 LEU A CA 1
ATOM 1314 C C . LEU A 1 172 ? 9.644 5.170 -1.503 1.00 90.12 172 LEU A C 1
ATOM 1316 O O . LEU A 1 172 ? 9.496 6.239 -0.913 1.00 90.12 172 LEU A O 1
ATOM 1320 N N . ALA A 1 173 ? 10.045 4.058 -0.909 1.00 87.06 173 ALA A N 1
ATOM 1321 C CA . ALA A 1 173 ? 10.569 4.024 0.440 1.00 87.06 173 ALA A CA 1
ATOM 1322 C C . ALA A 1 173 ? 12.095 4.004 0.367 1.00 87.06 173 ALA A C 1
ATOM 1324 O O . ALA A 1 173 ? 12.689 3.170 -0.322 1.00 87.06 173 ALA A O 1
ATOM 1325 N N . SER A 1 174 ? 12.734 4.961 1.035 1.00 73.44 174 SER A N 1
ATOM 1326 C CA . SER A 1 174 ? 14.186 5.043 1.151 1.00 73.44 174 SER A CA 1
ATOM 1327 C C . SER A 1 174 ? 14.598 5.155 2.617 1.00 73.44 174 SER A C 1
ATOM 1329 O O . SER A 1 174 ? 13.918 5.761 3.449 1.00 73.44 174 SER A O 1
ATOM 1331 N N . SER A 1 175 ? 15.740 4.556 2.947 1.00 64.12 175 SER A N 1
ATOM 1332 C CA . SER A 1 175 ? 16.361 4.681 4.263 1.00 64.12 175 SER A CA 1
ATOM 1333 C C . SER A 1 175 ? 17.871 4.876 4.132 1.00 64.12 175 SER A C 1
ATOM 1335 O O . SER A 1 175 ? 18.476 4.556 3.105 1.00 64.12 175 SER A O 1
ATOM 1337 N N . ALA A 1 176 ? 18.476 5.453 5.174 1.00 52.19 176 ALA A N 1
ATOM 1338 C CA . ALA A 1 176 ? 19.924 5.640 5.254 1.00 52.19 176 ALA A CA 1
ATOM 1339 C C . ALA A 1 176 ? 20.671 4.324 5.559 1.00 52.19 176 ALA A C 1
ATOM 1341 O O . ALA A 1 176 ? 21.846 4.208 5.218 1.00 52.19 176 ALA A O 1
ATOM 1342 N N . ASP A 1 177 ? 19.994 3.348 6.179 1.00 55.12 177 ASP A N 1
ATOM 1343 C CA . ASP A 1 177 ? 20.506 2.005 6.471 1.00 55.12 177 ASP A CA 1
ATOM 1344 C C . ASP A 1 177 ? 19.342 0.995 6.579 1.00 55.12 177 ASP A C 1
ATOM 1346 O O . ASP A 1 177 ? 18.580 1.002 7.549 1.00 55.12 177 ASP A O 1
ATOM 1350 N N . GLN A 1 178 ? 19.184 0.128 5.572 1.00 50.34 178 GLN A N 1
ATOM 1351 C CA . GLN A 1 178 ? 18.078 -0.837 5.499 1.00 50.34 178 GLN A CA 1
ATOM 1352 C C . GLN A 1 178 ? 18.143 -1.954 6.544 1.00 50.34 178 GLN A C 1
ATOM 1354 O O . GLN A 1 178 ? 17.094 -2.484 6.901 1.00 50.34 178 GLN A O 1
ATOM 1359 N N . GLN A 1 179 ? 19.324 -2.301 7.078 1.00 48.72 179 GLN A N 1
ATOM 1360 C CA . GLN A 1 179 ? 19.418 -3.364 8.095 1.00 48.72 179 GLN A CA 1
ATOM 1361 C C . GLN A 1 179 ? 18.692 -2.995 9.395 1.00 48.72 179 GLN A C 1
ATOM 1363 O O . GLN A 1 179 ? 18.336 -3.870 10.178 1.00 48.72 179 GLN A O 1
ATOM 1368 N N . THR A 1 180 ? 18.454 -1.700 9.617 1.00 51.66 180 THR A N 1
ATOM 1369 C CA . THR A 1 180 ? 17.798 -1.183 10.824 1.00 51.66 180 THR A CA 1
ATOM 1370 C C . THR A 1 180 ? 16.262 -1.274 10.754 1.00 51.66 180 THR A C 1
ATOM 1372 O O . THR A 1 180 ? 15.609 -1.081 11.777 1.00 51.66 180 THR A O 1
ATOM 1375 N N . HIS A 1 181 ? 15.683 -1.599 9.586 1.00 59.53 181 HIS A N 1
ATOM 1376 C CA . HIS A 1 181 ? 14.231 -1.522 9.331 1.00 59.53 181 HIS A CA 1
ATOM 1377 C C . HIS A 1 181 ? 13.539 -2.846 9.004 1.00 59.53 181 HIS A C 1
ATOM 1379 O O . HIS A 1 181 ? 12.323 -2.867 8.815 1.00 59.53 181 HIS A O 1
ATOM 1385 N N . GLU A 1 182 ? 14.275 -3.956 8.982 1.00 67.81 182 GLU A N 1
ATOM 1386 C CA . GLU A 1 182 ? 13.673 -5.283 9.090 1.00 67.81 182 GLU A CA 1
ATOM 1387 C C . GLU A 1 182 ? 13.348 -5.554 10.557 1.00 67.81 182 GLU A C 1
ATOM 1389 O O . GLU A 1 182 ? 14.237 -5.548 11.414 1.00 67.81 182 GLU A O 1
ATOM 1394 N N . TRP A 1 183 ? 12.077 -5.807 10.864 1.00 69.12 183 TRP A N 1
ATOM 1395 C CA . TRP A 1 183 ? 11.676 -6.093 12.236 1.00 69.12 183 TRP A CA 1
ATOM 1396 C C . TRP A 1 183 ? 11.193 -7.529 12.385 1.00 69.12 183 TRP A C 1
ATOM 1398 O O . TRP A 1 183 ? 10.191 -7.926 11.795 1.00 69.12 183 TRP A O 1
ATOM 1408 N N . GLU A 1 184 ? 11.867 -8.292 13.253 1.00 68.56 184 GLU A N 1
ATOM 1409 C CA . GLU A 1 184 ? 11.530 -9.691 13.564 1.00 68.56 184 GLU A CA 1
ATOM 1410 C C . GLU A 1 184 ? 10.046 -9.873 13.914 1.00 68.56 184 GLU A C 1
ATOM 1412 O O . GLU A 1 184 ? 9.447 -10.885 13.565 1.00 68.56 184 GLU A O 1
ATOM 1417 N N . ARG A 1 185 ? 9.432 -8.886 14.585 1.00 71.12 185 ARG A N 1
ATOM 1418 C CA . ARG A 1 185 ? 8.013 -8.948 14.959 1.00 71.12 185 ARG A CA 1
ATOM 1419 C C . ARG A 1 185 ? 7.086 -8.924 13.745 1.00 71.12 185 ARG A C 1
ATOM 1421 O O . ARG A 1 185 ? 6.041 -9.563 13.784 1.00 71.12 185 ARG A O 1
ATOM 1428 N N . TYR A 1 186 ? 7.448 -8.186 12.701 1.00 74.00 186 TYR A N 1
ATOM 1429 C CA . TYR A 1 186 ? 6.683 -8.143 11.458 1.00 74.00 186 TYR A CA 1
ATOM 1430 C C . TYR A 1 186 ? 7.124 -9.201 10.456 1.00 74.00 186 TYR A C 1
ATOM 1432 O O . TYR A 1 186 ? 6.373 -9.433 9.511 1.00 74.00 186 TYR A O 1
ATOM 1440 N N . ARG A 1 187 ? 8.302 -9.816 10.654 1.00 74.00 187 ARG A N 1
ATOM 1441 C CA . ARG A 1 187 ? 8.961 -10.683 9.667 1.00 74.00 187 ARG A CA 1
ATOM 1442 C C . ARG A 1 187 ? 8.951 -10.035 8.278 1.00 74.00 187 ARG A C 1
ATOM 1444 O O . ARG A 1 187 ? 8.436 -10.600 7.324 1.00 74.00 187 ARG A O 1
ATOM 1451 N N . GLY A 1 188 ? 9.397 -8.784 8.212 1.00 78.62 188 GLY A N 1
ATOM 1452 C CA . GLY A 1 188 ? 9.290 -7.955 7.014 1.00 78.62 188 GLY A CA 1
ATOM 1453 C C . GLY A 1 188 ? 9.869 -6.563 7.214 1.00 78.62 188 GLY A C 1
ATOM 1454 O O . GLY A 1 188 ? 10.249 -6.192 8.336 1.00 78.62 188 GLY A O 1
ATOM 1455 N N . GLY A 1 189 ? 9.910 -5.793 6.128 1.00 86.50 189 GLY A N 1
ATOM 1456 C CA . GLY A 1 189 ? 10.237 -4.372 6.162 1.00 86.50 189 GLY A CA 1
ATOM 1457 C C . GLY A 1 189 ? 9.145 -3.560 6.864 1.00 86.50 189 GLY A C 1
ATOM 1458 O O . GLY A 1 189 ? 7.949 -3.819 6.698 1.00 86.50 189 GLY A O 1
ATOM 1459 N N . ILE A 1 190 ? 9.541 -2.554 7.654 1.00 87.69 190 ILE A N 1
ATOM 1460 C CA . ILE A 1 190 ? 8.593 -1.629 8.305 1.00 87.69 190 ILE A CA 1
ATOM 1461 C C . ILE A 1 190 ? 7.692 -0.951 7.264 1.00 87.69 190 ILE A C 1
ATOM 1463 O O . ILE A 1 190 ? 6.474 -0.952 7.439 1.00 87.69 190 ILE A O 1
ATOM 1467 N N . PHE A 1 191 ? 8.261 -0.467 6.153 1.00 91.12 191 PHE A N 1
ATOM 1468 C CA . PHE A 1 191 ? 7.480 0.139 5.072 1.00 91.12 191 PHE A CA 1
ATOM 1469 C C . PHE A 1 191 ? 6.461 -0.833 4.486 1.00 91.12 191 PHE A C 1
ATOM 1471 O O . PHE A 1 191 ? 5.291 -0.483 4.373 1.00 91.12 191 PHE A O 1
ATOM 1478 N N . THR A 1 192 ? 6.875 -2.055 4.135 1.00 93.62 192 THR A N 1
ATOM 1479 C CA . THR A 1 192 ? 5.961 -3.068 3.595 1.00 93.62 192 THR A CA 1
ATOM 1480 C C . THR A 1 192 ? 4.795 -3.327 4.543 1.00 93.62 192 THR A C 1
ATOM 1482 O O . THR A 1 192 ? 3.649 -3.424 4.108 1.00 93.62 192 THR A O 1
ATOM 1485 N N . HIS A 1 193 ? 5.047 -3.389 5.851 1.00 94.69 193 HIS A N 1
ATOM 1486 C CA . HIS A 1 193 ? 3.975 -3.568 6.822 1.00 94.69 193 HIS A CA 1
ATOM 1487 C C . HIS A 1 193 ? 3.020 -2.364 6.896 1.00 94.69 193 HIS A C 1
ATOM 1489 O O . HIS A 1 193 ? 1.805 -2.551 6.979 1.00 94.69 193 HIS A O 1
ATOM 1495 N N . GLU A 1 194 ? 3.535 -1.138 6.839 1.00 95.56 194 GLU A N 1
ATOM 1496 C CA . GLU A 1 194 ? 2.713 0.076 6.808 1.00 95.56 194 GLU A CA 1
ATOM 1497 C C . GLU A 1 194 ? 1.920 0.193 5.504 1.00 95.56 194 GLU A C 1
ATOM 1499 O O . GLU A 1 194 ? 0.737 0.522 5.539 1.00 95.56 194 GLU A O 1
ATOM 1504 N N . LEU A 1 195 ? 2.528 -0.162 4.371 1.00 96.75 195 LEU A N 1
ATOM 1505 C CA . LEU A 1 195 ? 1.865 -0.261 3.077 1.00 96.75 195 LEU A CA 1
ATOM 1506 C C . LEU A 1 195 ? 0.689 -1.236 3.150 1.00 96.75 195 LEU A C 1
ATOM 1508 O O . LEU A 1 195 ? -0.428 -0.857 2.822 1.00 96.75 195 LEU A O 1
ATOM 1512 N N . LEU A 1 196 ? 0.910 -2.463 3.627 1.00 97.31 196 LEU A N 1
ATOM 1513 C CA . LEU A 1 196 ? -0.148 -3.468 3.774 1.00 97.31 196 LEU A CA 1
ATOM 1514 C C . LEU A 1 196 ? -1.247 -3.014 4.744 1.00 97.31 196 LEU A C 1
ATOM 1516 O O . LEU A 1 196 ? -2.425 -3.251 4.490 1.00 97.31 196 LEU A O 1
ATOM 1520 N N . SER A 1 197 ? -0.881 -2.339 5.836 1.00 97.88 197 SER A N 1
ATOM 1521 C CA . SER A 1 197 ? -1.847 -1.793 6.798 1.00 97.88 197 SER A CA 1
ATOM 1522 C C . SER A 1 197 ? -2.712 -0.698 6.169 1.00 97.88 197 SER A C 1
ATOM 1524 O O . SER A 1 197 ? -3.927 -0.682 6.366 1.00 97.88 197 SER A O 1
ATOM 1526 N N . GLY A 1 198 ? -2.093 0.181 5.376 1.00 97.56 198 GLY A N 1
ATOM 1527 C CA . GLY A 1 198 ? -2.770 1.229 4.622 1.00 97.56 198 GLY A CA 1
ATOM 1528 C C . GLY A 1 198 ? -3.703 0.646 3.566 1.00 97.56 198 GLY A C 1
ATOM 1529 O O . GLY A 1 198 ? -4.900 0.916 3.613 1.00 97.56 198 GLY A O 1
ATOM 1530 N N . LEU A 1 199 ? -3.171 -0.226 2.700 1.00 96.69 199 LEU A N 1
ATOM 1531 C CA . LEU A 1 199 ? -3.884 -0.901 1.610 1.00 96.69 199 LEU A CA 1
ATOM 1532 C C . LEU A 1 199 ? -5.035 -1.799 2.084 1.00 96.69 199 LEU A C 1
ATOM 1534 O O . LEU A 1 199 ? -5.962 -2.042 1.331 1.00 96.69 199 LEU A O 1
ATOM 1538 N N . ARG A 1 200 ? -5.030 -2.283 3.331 1.00 95.38 200 ARG A N 1
ATOM 1539 C CA . ARG A 1 200 ? -6.177 -3.018 3.900 1.00 95.38 200 ARG A CA 1
ATOM 1540 C C . ARG A 1 200 ? -7.347 -2.114 4.314 1.00 95.38 200 ARG A C 1
ATOM 1542 O O . ARG A 1 200 ? -8.355 -2.639 4.780 1.00 95.38 200 ARG A O 1
ATOM 1549 N N . GLY A 1 201 ? -7.229 -0.795 4.164 1.00 94.00 201 GLY A N 1
ATOM 1550 C CA . GLY A 1 201 ? -8.243 0.198 4.543 1.00 94.00 201 GLY A CA 1
ATOM 1551 C C . GLY A 1 201 ? -7.802 1.130 5.674 1.00 94.00 201 GLY A C 1
ATOM 1552 O O . GLY A 1 201 ? -8.510 2.071 6.008 1.00 94.00 201 GLY A O 1
ATOM 1553 N N . GLY A 1 202 ? -6.617 0.923 6.262 1.00 95.94 202 GLY A N 1
ATOM 1554 C CA . GLY A 1 202 ? -6.111 1.801 7.320 1.00 95.94 202 GLY A CA 1
ATOM 1555 C C . GLY A 1 202 ? -5.835 3.233 6.846 1.00 95.94 202 GLY A C 1
ATOM 1556 O O . GLY A 1 202 ? -5.914 4.160 7.655 1.00 95.94 202 GLY A O 1
ATOM 1557 N N . ALA A 1 203 ? -5.519 3.401 5.557 1.00 96.69 203 ALA A N 1
ATOM 1558 C CA . ALA A 1 203 ? -5.227 4.695 4.944 1.00 96.69 203 ALA A CA 1
ATOM 1559 C C . ALA A 1 203 ? -6.477 5.447 4.463 1.00 96.69 203 ALA A C 1
ATOM 1561 O O . ALA A 1 203 ? -6.423 6.675 4.426 1.00 96.69 203 ALA A O 1
ATOM 1562 N N . ASP A 1 204 ? -7.565 4.724 4.181 1.00 93.44 204 ASP A N 1
ATOM 1563 C CA . ASP A 1 204 ? -8.838 5.232 3.658 1.00 93.44 204 ASP A CA 1
ATOM 1564 C C . ASP A 1 204 ? -9.476 6.197 4.674 1.00 93.44 204 ASP A C 1
ATOM 1566 O O . ASP A 1 204 ? -10.103 5.814 5.674 1.00 93.44 204 ASP A O 1
ATOM 1570 N N . VAL A 1 205 ? -9.176 7.481 4.493 1.00 89.12 205 VAL A N 1
ATOM 1571 C CA . VAL A 1 205 ? -9.534 8.554 5.412 1.00 89.12 205 VAL A CA 1
ATOM 1572 C C . VAL A 1 205 ? -10.899 9.104 5.060 1.00 89.12 205 VAL A C 1
ATOM 1574 O O . VAL A 1 205 ? -11.537 9.698 5.916 1.00 89.12 205 VAL A O 1
ATOM 1577 N N . ASN A 1 206 ? -11.364 8.962 3.834 1.00 84.94 206 ASN A N 1
ATOM 1578 C CA . ASN A 1 206 ? -12.645 9.510 3.420 1.00 84.94 206 ASN A CA 1
ATOM 1579 C C . ASN A 1 206 ? -13.749 8.435 3.377 1.00 84.94 206 ASN A C 1
ATOM 1581 O O . ASN A 1 206 ? -14.927 8.783 3.424 1.00 84.94 206 ASN A O 1
ATOM 1585 N N . GLY A 1 207 ? -13.378 7.158 3.434 1.00 80.69 207 GLY A N 1
ATOM 1586 C CA . GLY A 1 207 ? -14.281 6.024 3.542 1.00 80.69 207 GLY A CA 1
ATOM 1587 C C . GLY A 1 207 ? -14.953 5.666 2.222 1.00 80.69 207 GLY A C 1
ATOM 1588 O O . GLY A 1 207 ? -16.069 5.154 2.260 1.00 80.69 207 GLY A O 1
ATOM 1589 N N . ASP A 1 208 ? -14.349 5.973 1.075 1.00 84.12 208 ASP A N 1
ATOM 1590 C CA . ASP A 1 208 ? -14.904 5.602 -0.233 1.00 84.12 208 ASP A CA 1
ATOM 1591 C C . ASP A 1 208 ? -14.416 4.235 -0.733 1.00 84.12 208 ASP A C 1
ATOM 1593 O O . ASP A 1 208 ? -14.962 3.711 -1.696 1.00 84.12 208 ASP A O 1
ATOM 1597 N N . GLY A 1 209 ? -13.464 3.600 -0.046 1.00 87.31 209 GLY A N 1
ATOM 1598 C CA . GLY A 1 209 ? -12.898 2.328 -0.483 1.00 87.31 209 GLY A CA 1
ATOM 1599 C C . GLY A 1 209 ? -11.745 2.462 -1.475 1.00 87.31 209 GLY A C 1
ATOM 1600 O O . GLY A 1 209 ? -11.115 1.446 -1.777 1.00 87.31 209 GLY A O 1
ATOM 1601 N N . ASP A 1 210 ? -11.431 3.670 -1.933 1.00 91.94 210 ASP A N 1
ATOM 1602 C CA . ASP A 1 210 ? -10.408 3.969 -2.924 1.00 91.94 210 ASP A CA 1
ATOM 1603 C C . ASP A 1 210 ? -9.180 4.578 -2.251 1.00 91.94 210 ASP A C 1
ATOM 1605 O O . ASP A 1 210 ? -9.115 5.754 -1.912 1.00 91.94 210 ASP A O 1
ATOM 1609 N N . ILE A 1 211 ? -8.138 3.765 -2.091 1.00 95.44 211 ILE A N 1
ATOM 1610 C CA . ILE A 1 211 ? -6.946 4.182 -1.359 1.00 95.44 211 ILE A CA 1
ATOM 1611 C C . ILE A 1 211 ? -6.057 5.009 -2.278 1.00 95.44 211 ILE A C 1
ATOM 1613 O O . ILE A 1 211 ? -5.258 4.474 -3.057 1.00 95.44 211 ILE A O 1
ATOM 1617 N N . GLU A 1 212 ? -6.171 6.331 -2.177 1.00 96.06 212 GLU A N 1
ATOM 1618 C CA . GLU A 1 212 ? -5.384 7.273 -2.970 1.00 96.06 212 GLU A CA 1
ATOM 1619 C C . GLU A 1 212 ? -3.915 7.360 -2.493 1.00 96.06 212 GLU A C 1
ATOM 1621 O O . GLU A 1 212 ? -3.556 7.128 -1.334 1.00 96.06 212 GLU A O 1
ATOM 1626 N N . TYR A 1 213 ? -3.018 7.797 -3.386 1.00 97.12 213 TYR A N 1
ATOM 1627 C CA . TYR A 1 213 ? -1.607 8.056 -3.051 1.00 97.12 213 TYR A CA 1
ATOM 1628 C C . TYR A 1 213 ? -1.439 9.067 -1.909 1.00 97.12 213 TYR A C 1
ATOM 1630 O O . TYR A 1 213 ? -0.505 8.962 -1.107 1.00 97.12 213 TYR A O 1
ATOM 1638 N N . SER A 1 214 ? -2.324 10.068 -1.856 1.00 95.12 214 SER A N 1
ATOM 1639 C CA . SER A 1 214 ? -2.314 11.115 -0.835 1.00 95.12 214 SER A CA 1
ATOM 1640 C C . SER A 1 214 ? -2.601 10.545 0.557 1.00 95.12 214 SER A C 1
ATOM 1642 O O . SER A 1 214 ? -1.937 10.923 1.527 1.00 95.12 214 SER A O 1
ATOM 1644 N N . GLU A 1 215 ? -3.530 9.597 0.643 1.00 96.75 215 GLU A N 1
ATOM 1645 C CA . GLU A 1 215 ? -3.908 8.892 1.863 1.00 96.75 215 GLU A CA 1
ATOM 1646 C C . GLU A 1 215 ? -2.814 7.955 2.335 1.00 96.75 215 GLU A C 1
ATOM 1648 O O . GLU A 1 215 ? -2.402 8.029 3.492 1.00 96.75 215 GLU A O 1
ATOM 1653 N N . LEU A 1 216 ? -2.274 7.129 1.434 1.00 97.81 216 LEU A N 1
ATOM 1654 C CA . LEU A 1 216 ? -1.180 6.231 1.782 1.00 97.81 216 LEU A CA 1
ATOM 1655 C C . LEU A 1 216 ? 0.022 7.018 2.321 1.00 97.81 216 LEU A C 1
ATOM 1657 O O . LEU A 1 216 ? 0.585 6.663 3.357 1.00 97.81 216 LEU A O 1
ATOM 1661 N N . GLY A 1 217 ? 0.400 8.110 1.648 1.00 95.19 217 GLY A N 1
ATOM 1662 C CA . GLY A 1 217 ? 1.499 8.966 2.092 1.00 95.19 217 GLY A CA 1
ATOM 1663 C C . GLY A 1 217 ? 1.261 9.550 3.487 1.00 95.19 217 GLY A C 1
ATOM 1664 O O . GLY A 1 217 ? 2.164 9.547 4.330 1.00 95.19 217 GLY A O 1
ATOM 1665 N N . ALA A 1 218 ? 0.041 10.017 3.759 1.00 94.38 218 ALA A N 1
ATOM 1666 C CA . ALA A 1 218 ? -0.328 10.573 5.055 1.00 94.38 218 ALA A CA 1
ATOM 1667 C C . ALA A 1 218 ? -0.382 9.503 6.158 1.00 94.38 218 ALA A C 1
ATOM 1669 O O . ALA A 1 218 ? 0.110 9.740 7.264 1.00 94.38 218 ALA A O 1
ATOM 1670 N N . PHE A 1 219 ? -0.922 8.323 5.853 1.00 96.94 219 PHE A N 1
ATOM 1671 C CA . PHE A 1 219 ? -1.002 7.184 6.762 1.00 96.94 219 PHE A CA 1
ATOM 1672 C C . PHE A 1 219 ? 0.387 6.704 7.185 1.00 96.94 219 PHE A C 1
ATOM 1674 O O . PHE A 1 219 ? 0.676 6.612 8.378 1.00 96.94 219 PHE A O 1
ATOM 1681 N N . VAL A 1 220 ? 1.282 6.481 6.219 1.00 94.56 220 VAL A N 1
ATOM 1682 C CA . VAL A 1 220 ? 2.667 6.057 6.477 1.00 94.56 220 VAL A CA 1
ATOM 1683 C C . VAL A 1 220 ? 3.434 7.128 7.262 1.00 94.56 220 VAL A C 1
ATOM 1685 O O . VAL A 1 220 ? 4.163 6.817 8.207 1.00 94.56 220 VAL A O 1
ATOM 1688 N N . SER A 1 221 ? 3.223 8.410 6.942 1.00 91.69 221 SER A N 1
ATOM 1689 C CA . SER A 1 221 ? 3.783 9.527 7.714 1.00 91.69 221 SER A CA 1
ATOM 1690 C C . SER A 1 221 ? 3.317 9.493 9.175 1.00 91.69 221 SER A C 1
ATOM 1692 O O . SER A 1 221 ? 4.135 9.656 10.085 1.00 91.69 221 SER A O 1
ATOM 1694 N N . ALA A 1 222 ? 2.026 9.255 9.433 1.00 91.50 222 ALA A N 1
ATOM 1695 C CA . ALA A 1 222 ? 1.493 9.140 10.792 1.00 91.50 222 ALA A CA 1
ATOM 1696 C C . ALA A 1 222 ? 2.071 7.922 11.527 1.00 91.50 222 ALA A C 1
ATOM 1698 O O . ALA A 1 222 ? 2.524 8.054 12.668 1.00 91.50 222 ALA A O 1
ATOM 1699 N N . ALA A 1 223 ? 2.132 6.770 10.853 1.00 91.50 223 ALA A N 1
ATOM 1700 C CA . ALA A 1 223 ? 2.677 5.529 11.393 1.00 91.50 223 ALA A CA 1
ATOM 1701 C C . ALA A 1 223 ? 4.130 5.691 11.872 1.00 91.50 223 ALA A C 1
ATOM 1703 O O . ALA A 1 223 ? 4.464 5.231 12.961 1.00 91.50 223 ALA A O 1
ATOM 1704 N N . ASN A 1 224 ? 4.961 6.443 11.147 1.00 87.19 224 ASN A N 1
ATOM 1705 C CA . ASN A 1 224 ? 6.367 6.661 11.505 1.00 87.19 224 ASN A CA 1
ATOM 1706 C C . ASN A 1 224 ? 6.618 7.837 12.463 1.00 87.19 224 ASN A C 1
ATOM 1708 O O . ASN A 1 224 ? 7.709 7.951 13.028 1.00 87.19 224 ASN A O 1
ATOM 1712 N N . SER A 1 225 ? 5.649 8.736 12.658 1.00 86.38 225 SER A N 1
ATOM 1713 C CA . SER A 1 225 ? 5.877 10.022 13.344 1.00 86.38 225 SER A CA 1
ATOM 1714 C C . SER A 1 225 ? 6.348 9.883 14.799 1.00 86.38 225 SER A C 1
ATOM 1716 O O . SER A 1 225 ? 7.043 10.765 15.305 1.00 86.38 225 SER A O 1
ATOM 1718 N N . GLY A 1 226 ? 5.987 8.789 15.477 1.00 83.62 226 GLY A N 1
ATOM 1719 C CA . GLY A 1 226 ? 6.396 8.524 16.859 1.00 83.62 226 GLY A CA 1
ATOM 1720 C C . GLY A 1 226 ? 7.799 7.936 17.008 1.00 83.62 226 GLY A C 1
ATOM 1721 O O . GLY A 1 226 ? 8.300 7.838 18.128 1.00 83.62 226 GLY A O 1
ATOM 1722 N N . VAL A 1 227 ? 8.465 7.554 15.915 1.00 81.75 227 VAL A N 1
ATOM 1723 C CA . VAL A 1 227 ? 9.821 7.001 15.978 1.00 81.75 227 VAL A CA 1
ATOM 1724 C C . VAL A 1 227 ? 10.805 8.114 16.347 1.00 81.75 227 VAL A C 1
ATOM 1726 O O . VAL A 1 227 ? 10.944 9.110 15.637 1.00 81.75 227 VAL A O 1
ATOM 1729 N N . ALA A 1 228 ? 11.480 7.978 17.489 1.00 73.06 228 ALA A N 1
ATOM 1730 C CA . ALA A 1 228 ? 12.321 9.042 18.039 1.00 73.06 228 ALA A CA 1
ATOM 1731 C C . ALA A 1 228 ? 13.657 9.218 17.295 1.00 73.06 228 ALA A C 1
ATOM 1733 O O . ALA A 1 228 ? 14.075 10.354 17.078 1.00 73.06 228 ALA A O 1
ATOM 1734 N N . ASP A 1 229 ? 14.323 8.125 16.900 1.00 69.81 229 ASP A N 1
ATOM 1735 C CA . ASP A 1 229 ? 15.618 8.186 16.206 1.00 69.81 229 ASP A CA 1
ATOM 1736 C C . ASP A 1 229 ? 15.411 8.553 14.724 1.00 69.81 229 ASP A C 1
ATOM 1738 O O . ASP A 1 229 ? 14.811 7.769 13.988 1.00 69.81 229 ASP A O 1
ATOM 1742 N N . PRO A 1 230 ? 15.934 9.695 14.237 1.00 67.38 230 PRO A N 1
ATOM 1743 C CA . PRO A 1 230 ? 15.805 10.093 12.836 1.00 67.38 230 PRO A CA 1
ATOM 1744 C C . PRO A 1 230 ? 16.444 9.118 11.840 1.00 67.38 230 PRO A C 1
ATOM 1746 O O . PRO A 1 230 ? 16.032 9.077 10.685 1.00 67.38 230 PRO A O 1
ATOM 1749 N N . ARG A 1 231 ? 17.443 8.330 12.259 1.00 61.38 231 ARG A N 1
ATOM 1750 C CA . ARG A 1 231 ? 18.053 7.274 11.427 1.00 61.38 231 ARG A CA 1
ATOM 1751 C C . ARG A 1 231 ? 17.145 6.053 11.316 1.00 61.38 231 ARG A C 1
ATOM 1753 O O . ARG A 1 231 ? 17.243 5.291 10.357 1.00 61.38 231 ARG A O 1
ATOM 1760 N N . ALA A 1 232 ? 16.259 5.891 12.295 1.00 64.12 232 ALA A N 1
ATOM 1761 C CA . ALA A 1 232 ? 15.225 4.876 12.304 1.00 64.12 232 ALA A CA 1
ATOM 1762 C C . ALA A 1 232 ? 13.891 5.380 11.710 1.00 64.12 232 ALA A C 1
ATOM 1764 O O . ALA A 1 232 ? 12.894 4.668 11.749 1.00 64.12 232 ALA A O 1
ATOM 1765 N N . ARG A 1 233 ? 13.835 6.600 11.164 1.00 72.56 233 ARG A N 1
ATOM 1766 C CA . ARG A 1 233 ? 12.639 7.074 10.464 1.00 72.56 233 ARG A CA 1
ATOM 1767 C C . ARG A 1 233 ? 12.687 6.662 9.008 1.00 72.56 233 ARG A C 1
ATOM 1769 O O . ARG A 1 233 ? 13.660 6.946 8.305 1.00 72.56 233 ARG A O 1
ATOM 1776 N N . LEU A 1 234 ? 11.607 6.040 8.563 1.00 77.06 234 LEU A N 1
ATOM 1777 C CA . LEU A 1 234 ? 11.381 5.774 7.159 1.00 77.06 234 LEU A CA 1
ATOM 1778 C C . LEU A 1 234 ? 11.143 7.088 6.402 1.00 77.06 234 LEU A C 1
ATOM 1780 O O . LEU A 1 234 ? 10.440 7.971 6.893 1.00 77.06 234 LEU A O 1
ATOM 1784 N N . ARG A 1 235 ? 11.709 7.218 5.197 1.00 78.88 235 ARG A N 1
ATOM 1785 C CA . ARG A 1 235 ? 11.373 8.304 4.270 1.00 78.88 235 ARG A CA 1
ATOM 1786 C C . ARG A 1 235 ? 10.566 7.735 3.120 1.00 78.88 235 ARG A C 1
ATOM 1788 O O . ARG A 1 235 ? 11.063 6.877 2.393 1.00 78.88 235 ARG A O 1
ATOM 1795 N N . VAL A 1 236 ? 9.346 8.235 2.946 1.00 85.56 236 VAL A N 1
ATOM 1796 C CA . VAL A 1 236 ? 8.459 7.798 1.866 1.00 85.56 236 VAL A CA 1
ATOM 1797 C C . VAL A 1 236 ? 8.105 8.969 0.971 1.00 85.56 236 VAL A C 1
ATOM 1799 O O . VAL A 1 236 ? 7.643 10.010 1.432 1.00 85.56 236 VAL A O 1
ATOM 1802 N N . SER A 1 237 ? 8.325 8.779 -0.324 1.00 86.25 237 SER A N 1
ATOM 1803 C CA . SER A 1 237 ? 7.887 9.685 -1.374 1.00 86.25 237 SER A CA 1
ATOM 1804 C C . SER A 1 237 ? 6.736 9.039 -2.131 1.00 86.25 237 SER A C 1
ATOM 1806 O O . SER A 1 237 ? 6.862 7.914 -2.612 1.00 86.25 237 SER A O 1
ATOM 1808 N N . VAL A 1 238 ? 5.617 9.751 -2.237 1.00 90.94 238 VAL A N 1
ATOM 1809 C CA . VAL A 1 238 ? 4.455 9.342 -3.029 1.00 90.94 238 VAL A CA 1
ATOM 1810 C C . VAL A 1 238 ? 4.247 10.324 -4.175 1.00 90.94 238 VAL A C 1
ATOM 1812 O O . VAL A 1 238 ? 4.369 11.542 -4.007 1.00 90.94 238 VAL A O 1
ATOM 1815 N N . ARG A 1 239 ? 3.928 9.787 -5.349 1.00 88.75 239 ARG A N 1
ATOM 1816 C CA . ARG A 1 239 ? 3.556 10.550 -6.535 1.00 88.75 239 ARG A CA 1
ATOM 1817 C C . ARG A 1 239 ? 2.447 9.809 -7.280 1.00 88.75 239 ARG A C 1
ATOM 1819 O O . ARG A 1 239 ? 2.733 8.740 -7.815 1.00 88.75 239 ARG A O 1
ATOM 1826 N N . PRO A 1 240 ? 1.229 10.356 -7.357 1.00 91.75 240 PRO A N 1
ATOM 1827 C CA . PRO A 1 240 ? 0.199 9.772 -8.204 1.00 91.75 240 PRO A CA 1
ATOM 1828 C C . PRO A 1 240 ? 0.549 9.936 -9.698 1.00 91.75 240 PRO A C 1
ATOM 1830 O O . PRO A 1 240 ? 1.437 10.733 -10.038 1.00 91.75 240 PRO A O 1
ATOM 1833 N N . PRO A 1 241 ? -0.122 9.198 -10.600 1.00 89.88 241 PRO A N 1
ATOM 1834 C CA . PRO A 1 241 ? -0.071 9.476 -12.032 1.00 89.88 241 PRO A CA 1
ATOM 1835 C C . PRO A 1 2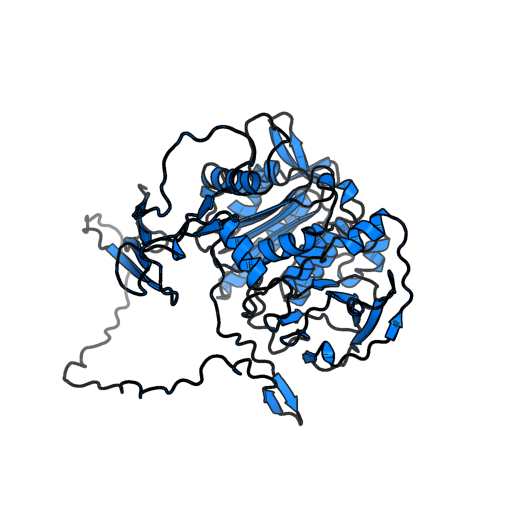41 ? -0.393 10.947 -12.319 1.00 89.88 241 PRO A C 1
ATOM 1837 O O . PRO A 1 241 ? -1.228 11.565 -11.665 1.00 89.88 241 PRO A O 1
ATOM 1840 N N . ARG A 1 242 ? 0.297 11.533 -13.295 1.00 85.12 242 ARG A N 1
ATOM 1841 C CA . ARG A 1 242 ? 0.142 12.949 -13.660 1.00 85.12 242 ARG A CA 1
ATOM 1842 C C . ARG A 1 242 ? -1.104 13.226 -14.488 1.00 85.12 242 ARG A C 1
ATOM 1844 O O . ARG A 1 242 ? -1.584 14.353 -14.492 1.00 85.12 242 ARG A O 1
ATOM 1851 N N . ASP A 1 243 ? -1.555 12.250 -15.261 1.00 83.25 243 ASP A N 1
ATOM 1852 C CA . ASP A 1 243 ? -2.794 12.356 -16.032 1.00 83.25 243 ASP A CA 1
ATOM 1853 C C . ASP A 1 243 ? -4.040 12.163 -15.162 1.00 83.25 243 ASP A C 1
ATOM 1855 O O . ASP A 1 243 ? -5.093 12.706 -15.497 1.00 83.25 243 ASP A O 1
ATOM 1859 N N . ASN A 1 244 ? -3.910 11.468 -14.029 1.00 86.81 244 ASN A N 1
ATOM 1860 C CA . ASN A 1 244 ? -4.954 11.339 -13.024 1.00 86.81 244 ASN A CA 1
ATOM 1861 C C . ASN A 1 244 ? -4.380 11.298 -11.597 1.00 86.81 244 ASN A C 1
ATOM 1863 O O . ASN A 1 244 ? -4.049 10.236 -11.069 1.00 86.81 244 ASN A O 1
ATOM 1867 N N . GLU A 1 245 ? -4.324 12.462 -10.941 1.00 87.75 245 GLU A N 1
ATOM 1868 C CA . GLU A 1 245 ? -3.808 12.569 -9.568 1.00 87.75 245 GLU A CA 1
ATOM 1869 C C . GLU A 1 245 ? -4.699 11.892 -8.513 1.00 87.75 245 GLU A C 1
ATOM 1871 O O . GLU A 1 245 ? -4.224 11.626 -7.410 1.00 87.75 245 GLU A O 1
ATOM 1876 N N . ARG A 1 246 ? -5.966 11.610 -8.852 1.00 88.75 246 ARG A N 1
ATOM 1877 C CA . ARG A 1 246 ? -6.945 10.932 -7.987 1.00 88.75 246 ARG A CA 1
ATOM 1878 C C . ARG A 1 246 ? -7.038 9.433 -8.235 1.00 88.75 246 ARG A C 1
ATOM 1880 O O . ARG A 1 246 ? -7.892 8.783 -7.649 1.00 88.75 246 ARG A O 1
ATOM 1887 N N . LEU A 1 247 ? -6.222 8.876 -9.131 1.00 92.69 247 LEU A N 1
ATOM 1888 C CA . LEU A 1 247 ? -6.252 7.437 -9.358 1.00 92.69 247 LEU A CA 1
ATOM 1889 C C . LEU A 1 247 ? -5.873 6.718 -8.048 1.00 92.69 247 LEU A C 1
ATOM 1891 O O . LEU A 1 247 ? -4.776 6.981 -7.527 1.00 92.69 247 LEU A O 1
ATOM 1895 N N . PRO A 1 248 ? -6.729 5.826 -7.516 1.00 94.31 248 PRO A N 1
ATOM 1896 C CA . PRO A 1 248 ? -6.370 5.050 -6.344 1.00 94.31 248 PRO A CA 1
ATOM 1897 C C . PRO A 1 248 ? -5.168 4.157 -6.651 1.00 94.31 248 PRO A C 1
ATOM 1899 O O . PRO A 1 248 ? -4.949 3.715 -7.776 1.00 94.31 248 PRO A O 1
ATOM 1902 N N . LEU A 1 249 ? -4.353 3.892 -5.634 1.00 94.81 249 LEU A N 1
ATOM 1903 C CA . LEU A 1 249 ? -3.338 2.843 -5.708 1.00 94.81 249 LEU A CA 1
ATOM 1904 C C . LEU A 1 249 ? -3.982 1.454 -5.607 1.00 94.81 249 LEU A C 1
ATOM 1906 O O . LEU A 1 249 ? -3.418 0.471 -6.088 1.00 94.81 249 LEU A O 1
ATOM 1910 N N . LEU A 1 250 ? -5.122 1.379 -4.919 1.00 93.50 250 LEU A N 1
ATOM 1911 C CA . LEU A 1 250 ? -5.911 0.175 -4.734 1.00 93.50 250 LEU A CA 1
ATOM 1912 C C . LEU A 1 250 ? -7.362 0.551 -4.423 1.00 93.50 250 LEU A C 1
ATOM 1914 O O . LEU A 1 250 ? -7.597 1.361 -3.530 1.00 93.50 250 LEU A O 1
ATOM 1918 N N . SER A 1 251 ? -8.310 -0.077 -5.114 1.00 90.81 251 SER A N 1
ATOM 1919 C CA . SER A 1 251 ? -9.746 0.093 -4.880 1.00 90.81 251 SER A CA 1
ATOM 1920 C C . SER A 1 251 ? -10.360 -1.128 -4.189 1.00 90.81 251 SER A C 1
ATOM 1922 O O . SER A 1 251 ? -9.994 -2.278 -4.460 1.00 90.81 251 SER A O 1
ATOM 1924 N N . HIS A 1 252 ? -11.323 -0.885 -3.302 1.00 85.94 252 HIS A N 1
ATOM 1925 C CA . HIS A 1 252 ? -12.148 -1.897 -2.645 1.00 85.94 252 HIS A CA 1
ATOM 1926 C C . HIS A 1 252 ? -13.609 -1.904 -3.119 1.00 85.94 252 HIS A C 1
ATOM 1928 O O . HIS A 1 252 ? -14.403 -2.678 -2.574 1.00 85.94 252 HIS A O 1
ATOM 1934 N N . ASP A 1 253 ? -13.966 -1.056 -4.084 1.00 65.12 253 ASP A N 1
ATOM 1935 C CA . ASP A 1 253 ? -15.319 -0.511 -4.264 1.00 65.12 253 ASP A CA 1
ATOM 1936 C C . ASP A 1 253 ? -16.381 -1.564 -4.677 1.00 65.12 253 ASP A C 1
ATOM 1938 O O . ASP A 1 253 ? -17.527 -1.538 -4.223 1.00 65.12 253 ASP A O 1
ATOM 1942 N N . ASP A 1 254 ? -15.987 -2.627 -5.388 1.00 55.03 254 ASP A N 1
ATOM 1943 C CA . ASP A 1 254 ? -16.875 -3.774 -5.680 1.00 55.03 254 ASP A CA 1
ATOM 1944 C C . ASP A 1 254 ? -16.944 -4.821 -4.548 1.00 55.03 254 ASP A C 1
ATOM 1946 O O . ASP A 1 254 ? -17.803 -5.710 -4.529 1.00 55.03 254 ASP A O 1
ATOM 1950 N N . ALA A 1 255 ? -16.040 -4.735 -3.576 1.00 51.03 255 ALA A N 1
ATOM 1951 C CA . ALA A 1 255 ? -15.742 -5.821 -2.657 1.00 51.03 255 ALA A CA 1
ATOM 1952 C C . ALA A 1 255 ? -16.270 -5.566 -1.234 1.00 51.03 255 ALA A C 1
ATOM 1954 O O . ALA A 1 255 ? -16.775 -6.495 -0.610 1.00 51.03 255 ALA A O 1
ATOM 1955 N N . LEU A 1 256 ? -16.293 -4.332 -0.712 1.00 58.47 256 LEU A N 1
ATOM 1956 C CA . LEU A 1 256 ? -16.704 -4.100 0.692 1.00 58.47 256 LEU A CA 1
ATOM 1957 C C . LEU A 1 256 ? -18.100 -4.649 1.048 1.00 58.47 256 LEU A C 1
ATOM 1959 O O . LEU A 1 256 ? -18.331 -5.047 2.188 1.00 58.47 256 LEU A O 1
ATOM 1963 N N . ARG A 1 257 ? -19.020 -4.753 0.079 1.00 57.12 257 ARG A N 1
ATOM 1964 C CA . ARG A 1 257 ? -20.372 -5.308 0.291 1.00 57.12 257 ARG A CA 1
ATOM 1965 C C . ARG A 1 257 ? -20.395 -6.814 0.581 1.00 57.12 257 ARG A C 1
ATOM 1967 O O . ARG A 1 257 ? -21.324 -7.295 1.228 1.00 57.12 257 ARG A O 1
ATOM 1974 N N . ASN A 1 258 ? -19.409 -7.567 0.093 1.00 62.16 258 ASN A N 1
ATOM 1975 C CA . ASN A 1 258 ? -19.353 -9.028 0.218 1.00 62.16 258 ASN A CA 1
ATOM 1976 C C . ASN A 1 258 ? -18.180 -9.536 1.060 1.00 62.16 258 ASN A C 1
ATOM 1978 O O . ASN A 1 258 ? -18.089 -10.737 1.323 1.00 62.16 258 ASN A O 1
ATOM 1982 N N . GLU A 1 259 ? -17.319 -8.632 1.503 1.00 74.25 259 GLU A N 1
ATOM 1983 C CA . GLU A 1 259 ? -16.069 -8.953 2.171 1.00 74.25 259 GLU A CA 1
ATOM 1984 C C . GLU A 1 259 ? -16.199 -8.963 3.684 1.00 74.25 259 GLU A C 1
ATOM 1986 O O . GLU A 1 259 ? -17.112 -8.387 4.280 1.00 74.25 259 GLU A O 1
ATOM 1991 N N . ARG A 1 260 ? -15.247 -9.642 4.320 1.00 86.31 260 ARG A N 1
ATOM 1992 C CA . ARG A 1 260 ? -15.139 -9.640 5.770 1.00 86.31 260 ARG A CA 1
ATOM 1993 C C . ARG A 1 260 ? -14.356 -8.402 6.205 1.00 86.31 260 ARG A C 1
ATOM 1995 O O . ARG A 1 260 ? -13.238 -8.186 5.746 1.00 86.31 260 ARG A O 1
ATOM 2002 N N . VAL A 1 261 ? -14.923 -7.591 7.092 1.00 89.31 261 VAL A N 1
ATOM 2003 C CA . VAL A 1 261 ? -14.338 -6.326 7.550 1.00 89.31 261 VAL A CA 1
ATOM 2004 C C . VAL A 1 261 ? -14.393 -6.197 9.069 1.00 89.31 261 VAL A C 1
ATOM 2006 O O . VAL A 1 261 ? -15.376 -6.570 9.712 1.00 89.31 261 VAL A O 1
ATOM 2009 N N . LEU A 1 262 ? -13.329 -5.640 9.644 1.00 90.25 262 LEU A N 1
ATOM 2010 C CA . LEU A 1 262 ? -13.317 -5.110 11.004 1.00 90.25 262 LEU A CA 1
ATOM 2011 C C . LEU A 1 262 ? -13.679 -3.630 10.927 1.00 90.25 262 LEU A C 1
ATOM 2013 O O . LEU A 1 262 ? -12.915 -2.853 10.364 1.00 90.25 262 LEU A O 1
ATOM 2017 N N . LEU A 1 263 ? -14.829 -3.252 11.475 1.00 88.12 263 LEU A N 1
ATOM 2018 C CA . LEU A 1 263 ? -15.350 -1.890 11.462 1.00 88.12 263 LEU A CA 1
ATOM 2019 C C . LEU A 1 263 ? -15.053 -1.190 12.795 1.00 88.12 263 LEU A C 1
ATOM 2021 O O . LEU A 1 263 ? -15.351 -1.713 13.873 1.00 88.12 263 LEU A O 1
ATOM 2025 N N . PHE A 1 264 ? -14.505 0.015 12.706 1.00 84.69 264 PHE A N 1
ATOM 2026 C CA . PHE A 1 264 ? -14.264 0.930 13.815 1.00 84.69 264 PHE A CA 1
ATOM 2027 C C . PHE A 1 264 ? -15.334 2.017 13.799 1.00 84.69 264 PHE A C 1
ATOM 2029 O O . PHE A 1 264 ? -15.541 2.688 12.785 1.00 84.69 264 PHE A O 1
ATOM 2036 N N . THR A 1 265 ? -16.012 2.198 14.926 1.00 78.56 265 THR A N 1
ATOM 2037 C CA . THR A 1 265 ? -17.033 3.234 15.082 1.00 78.56 265 THR A CA 1
ATOM 2038 C C . THR A 1 265 ? -16.394 4.606 15.283 1.00 78.56 265 THR A C 1
ATOM 2040 O O . THR A 1 265 ? -15.227 4.732 15.668 1.00 78.56 265 THR A O 1
ATOM 2043 N N . GLN A 1 266 ? -17.154 5.666 15.003 1.00 78.31 266 GLN A N 1
ATOM 2044 C CA . GLN A 1 266 ? -16.730 7.017 15.356 1.00 78.31 266 GLN A CA 1
ATOM 2045 C C . GLN A 1 266 ? -16.508 7.111 16.875 1.00 78.31 266 GLN A C 1
ATOM 2047 O O . GLN A 1 266 ? -17.292 6.585 17.663 1.00 78.31 266 GLN A O 1
ATOM 2052 N N . GLY A 1 267 ? -15.431 7.774 17.285 1.00 75.75 267 GLY A N 1
ATOM 2053 C CA . GLY A 1 267 ? -14.969 7.838 18.671 1.00 75.75 267 GLY A CA 1
ATOM 2054 C C . GLY A 1 267 ? -13.982 6.734 19.063 1.00 75.75 267 GLY A C 1
ATOM 2055 O O . GLY A 1 267 ? -13.324 6.870 20.094 1.00 75.75 267 GLY A O 1
ATOM 2056 N N . ASP A 1 268 ? -13.812 5.683 18.251 1.00 79.94 268 ASP A N 1
ATOM 2057 C CA . ASP A 1 268 ? -12.778 4.676 18.491 1.00 79.94 268 ASP A CA 1
ATOM 2058 C C . ASP A 1 268 ? -11.389 5.216 18.110 1.00 79.94 268 ASP A C 1
ATOM 2060 O O . ASP A 1 268 ? -11.032 5.332 16.934 1.00 79.94 268 ASP A O 1
ATOM 2064 N N . ALA A 1 269 ? -10.608 5.559 19.135 1.00 84.88 269 ALA A N 1
ATOM 2065 C CA . ALA A 1 269 ? -9.250 6.086 19.013 1.00 84.88 269 ALA A CA 1
ATOM 2066 C C . ALA A 1 269 ? -8.175 5.096 19.501 1.00 84.88 269 ALA A C 1
ATOM 2068 O O . ALA A 1 269 ? -7.044 5.489 19.814 1.00 84.88 269 ALA A O 1
ATOM 2069 N N . HIS A 1 270 ? -8.521 3.811 19.632 1.00 86.56 270 HIS A N 1
ATOM 2070 C CA . HIS A 1 270 ? -7.567 2.803 20.069 1.00 86.56 270 HIS A CA 1
ATOM 2071 C C . HIS A 1 270 ? -6.530 2.490 18.982 1.00 86.56 270 HIS A C 1
ATOM 2073 O O . HIS A 1 270 ? -6.744 2.674 17.780 1.00 86.56 270 HIS A O 1
ATOM 2079 N N . ARG A 1 271 ? -5.378 1.976 19.423 1.00 90.38 271 ARG A N 1
ATOM 2080 C CA . ARG A 1 271 ? -4.437 1.297 18.537 1.00 90.38 271 ARG A CA 1
ATOM 2081 C C . ARG A 1 271 ? -4.833 -0.166 18.445 1.00 90.38 271 ARG A C 1
ATOM 2083 O O . ARG A 1 271 ? -4.883 -0.854 19.468 1.00 90.38 271 ARG A O 1
ATOM 2090 N N . TYR A 1 272 ? -5.083 -0.612 17.225 1.00 92.00 272 TYR A N 1
ATOM 2091 C CA . TYR A 1 272 ? -5.402 -1.990 16.909 1.00 92.00 272 TYR A CA 1
ATOM 2092 C C . TYR A 1 272 ? -4.307 -2.629 16.100 1.00 92.00 272 TYR A C 1
ATOM 2094 O O . TYR A 1 272 ? -3.565 -1.972 15.369 1.00 92.00 272 TYR A O 1
ATOM 2102 N N . ALA A 1 273 ? -4.286 -3.948 16.174 1.00 93.44 273 ALA A N 1
ATOM 2103 C CA . ALA A 1 273 ? -3.561 -4.712 15.207 1.00 93.44 273 ALA A CA 1
ATOM 2104 C C . ALA A 1 273 ? -4.122 -6.098 14.985 1.00 93.44 273 ALA A C 1
ATOM 2106 O O . ALA A 1 273 ? -4.760 -6.675 15.860 1.00 93.44 273 ALA A O 1
ATOM 2107 N N . LEU A 1 274 ? -3.829 -6.634 13.814 1.00 94.75 274 LEU A N 1
ATOM 2108 C CA . LEU A 1 274 ? -4.437 -7.832 13.283 1.00 94.75 274 LEU A CA 1
ATOM 2109 C C . LEU A 1 274 ? -3.359 -8.872 12.988 1.00 94.75 274 LEU A C 1
ATOM 2111 O O . LEU A 1 274 ? -2.362 -8.571 12.336 1.00 94.75 274 LEU A O 1
ATOM 2115 N N . GLU A 1 275 ? -3.554 -10.096 13.458 1.00 94.81 275 GLU A N 1
ATOM 2116 C CA . GLU A 1 275 ? -2.668 -11.239 13.224 1.00 94.81 275 GLU A CA 1
ATOM 2117 C C . GLU A 1 275 ? -3.509 -12.436 12.786 1.00 94.81 275 GLU A C 1
ATOM 2119 O O . GLU A 1 275 ? -4.628 -12.625 13.268 1.00 94.81 275 GLU A O 1
ATOM 2124 N N . ASP A 1 276 ? -2.992 -13.247 11.871 1.00 94.12 276 ASP A N 1
ATOM 2125 C CA . ASP A 1 276 ? -3.648 -14.492 11.481 1.00 94.12 276 ASP A CA 1
ATOM 2126 C C . ASP A 1 276 ? -3.203 -15.686 12.344 1.00 94.12 276 ASP A C 1
ATOM 2128 O O . ASP A 1 276 ? -2.291 -15.604 13.169 1.00 94.12 276 ASP A O 1
ATOM 2132 N N . ARG A 1 277 ? -3.823 -16.851 12.128 1.00 93.06 277 ARG A N 1
ATOM 2133 C CA . ARG A 1 277 ? -3.451 -18.103 12.814 1.00 93.06 277 ARG A CA 1
ATOM 2134 C C . ARG A 1 277 ? -2.021 -18.590 12.547 1.00 93.06 277 ARG A C 1
ATOM 2136 O O . ARG A 1 277 ? -1.552 -19.478 13.257 1.00 93.06 277 ARG A O 1
ATOM 2143 N N . ARG A 1 278 ? -1.361 -18.092 11.496 1.00 91.94 278 ARG A N 1
ATOM 2144 C CA . ARG A 1 278 ? 0.035 -18.421 11.163 1.00 91.94 278 ARG A CA 1
ATOM 2145 C C . ARG A 1 278 ? 1.007 -17.551 11.968 1.00 91.94 278 ARG A C 1
ATOM 2147 O O . ARG A 1 278 ? 2.202 -17.829 11.965 1.00 91.94 278 ARG A O 1
ATOM 2154 N N . GLY A 1 279 ? 0.502 -16.535 12.673 1.00 88.75 279 GLY A N 1
ATOM 2155 C CA . GLY A 1 279 ? 1.302 -15.541 13.380 1.00 88.75 279 GLY A CA 1
ATOM 2156 C C . GLY A 1 279 ? 1.775 -14.403 12.476 1.00 88.75 279 GLY A C 1
ATOM 2157 O O . GLY A 1 279 ? 2.660 -13.648 12.875 1.00 88.75 279 GLY A O 1
ATOM 2158 N N . VAL A 1 280 ? 1.222 -14.268 11.264 1.00 91.19 280 VAL A N 1
ATOM 2159 C CA . VAL A 1 280 ? 1.548 -13.161 10.359 1.00 91.19 280 VAL A CA 1
ATOM 2160 C C . VAL A 1 280 ? 0.770 -11.929 10.805 1.00 91.19 280 VAL A C 1
ATOM 2162 O O . VAL A 1 280 ? -0.461 -11.930 10.847 1.00 91.19 280 VAL A O 1
ATOM 2165 N N . ARG A 1 281 ? 1.495 -10.853 11.124 1.00 92.50 281 ARG A N 1
ATOM 2166 C CA . ARG A 1 281 ? 0.916 -9.546 11.450 1.00 92.50 281 ARG A CA 1
ATOM 2167 C C . ARG A 1 281 ? 0.373 -8.895 10.176 1.00 92.50 281 ARG A C 1
ATOM 2169 O O . ARG A 1 281 ? 1.142 -8.451 9.328 1.00 92.50 281 ARG A O 1
ATOM 2176 N N . LEU A 1 282 ? -0.942 -8.860 10.014 1.00 94.56 282 LEU A N 1
ATOM 2177 C CA . LEU A 1 282 ? -1.605 -8.409 8.791 1.00 94.56 282 LEU A CA 1
ATOM 2178 C C . LEU A 1 282 ? -1.683 -6.885 8.683 1.00 94.56 282 LEU A C 1
ATOM 2180 O O . LEU A 1 282 ? -1.465 -6.354 7.598 1.00 94.56 282 LEU A O 1
ATOM 2184 N N . ALA A 1 283 ? -1.992 -6.202 9.787 1.00 96.31 283 ALA A N 1
ATOM 2185 C CA . ALA A 1 283 ? -2.115 -4.748 9.826 1.00 96.31 283 ALA A CA 1
ATOM 2186 C C . ALA A 1 283 ? -1.959 -4.201 11.250 1.00 96.31 283 ALA A C 1
ATOM 2188 O O . ALA A 1 283 ? -2.411 -4.841 12.202 1.00 96.31 283 ALA A O 1
ATOM 2189 N N . ASP A 1 284 ? -1.420 -2.993 11.372 1.00 95.06 284 ASP A N 1
ATOM 2190 C CA . ASP A 1 284 ? -1.474 -2.160 12.574 1.00 95.06 284 ASP A CA 1
ATOM 2191 C C . ASP A 1 284 ? -2.116 -0.815 12.202 1.00 95.06 284 ASP A C 1
ATOM 2193 O O . ASP A 1 284 ? -1.813 -0.230 11.165 1.00 95.06 284 ASP A O 1
ATOM 2197 N N . VAL A 1 285 ? -3.026 -0.316 13.040 1.00 94.50 285 VAL A N 1
ATOM 2198 C CA . VAL A 1 285 ? -3.680 0.982 12.831 1.00 94.50 285 VAL A CA 1
ATOM 2199 C C . VAL A 1 285 ? -3.849 1.714 14.152 1.00 94.50 285 VAL A C 1
ATOM 2201 O O . VAL A 1 285 ? -4.163 1.118 15.182 1.00 94.50 285 VAL A O 1
ATOM 2204 N N . ARG A 1 286 ? -3.695 3.037 14.124 1.00 92.56 286 ARG A N 1
ATOM 2205 C CA . ARG A 1 286 ? -4.133 3.918 15.207 1.00 92.56 286 ARG A CA 1
ATOM 2206 C C . ARG A 1 286 ? -4.954 5.034 14.602 1.00 92.56 286 ARG A C 1
ATOM 2208 O O . ARG A 1 286 ? -4.422 5.862 13.870 1.00 92.56 286 ARG A O 1
ATOM 2215 N N . ARG A 1 287 ? -6.248 5.041 14.896 1.00 86.94 287 ARG A N 1
ATOM 2216 C CA . ARG A 1 287 ? -7.195 6.007 14.334 1.00 86.94 287 ARG A CA 1
ATOM 2217 C C . ARG A 1 287 ? -7.392 7.164 15.309 1.00 86.94 287 ARG A C 1
ATOM 2219 O O . ARG A 1 287 ? -7.194 6.994 16.510 1.00 86.94 287 ARG A O 1
ATOM 2226 N N . SER A 1 288 ? -7.757 8.344 14.813 1.00 84.19 288 SER A N 1
ATOM 2227 C CA . SER A 1 288 ? -8.094 9.482 15.683 1.00 84.19 288 SER A CA 1
ATOM 2228 C C . SER A 1 288 ? -9.496 9.392 16.283 1.00 84.19 288 SER A C 1
ATOM 2230 O O . SER A 1 288 ? -9.783 10.076 17.261 1.00 84.19 288 SER A O 1
ATOM 2232 N N . GLY A 1 289 ? -10.363 8.553 15.710 1.00 78.44 289 GLY A N 1
ATOM 2233 C CA . GLY A 1 289 ? -11.768 8.439 16.097 1.00 78.44 289 GLY A CA 1
ATOM 2234 C C . GLY A 1 289 ? -12.656 9.565 15.556 1.00 78.44 289 GLY A C 1
ATOM 2235 O O . GLY A 1 289 ? -13.857 9.538 15.798 1.00 78.44 289 GLY A O 1
ATOM 2236 N N . GLU A 1 290 ? -12.114 10.529 14.796 1.00 76.31 290 GLU A N 1
ATOM 2237 C CA . GLU A 1 290 ? -12.897 11.621 14.181 1.00 76.31 290 GLU A CA 1
ATOM 2238 C C . GLU A 1 290 ? -14.014 11.099 13.266 1.00 76.31 290 GLU A C 1
ATOM 2240 O O . GLU A 1 290 ? -15.081 11.706 13.173 1.00 76.31 290 GLU A O 1
ATOM 2245 N N . GLN A 1 291 ? -13.782 9.945 12.641 1.00 76.31 291 GLN A N 1
ATOM 2246 C CA . GLN A 1 291 ? -14.672 9.307 11.679 1.00 76.31 291 GLN A CA 1
ATOM 2247 C C . GLN A 1 291 ? -14.630 7.774 11.810 1.00 76.31 291 GLN A C 1
ATOM 2249 O O . GLN A 1 291 ? -13.635 7.232 12.323 1.00 76.31 291 GLN A O 1
ATOM 2254 N N . PRO A 1 292 ? -15.676 7.056 11.352 1.00 78.12 292 PRO A N 1
ATOM 2255 C CA . PRO A 1 292 ? -15.665 5.595 11.238 1.00 78.12 292 PRO A CA 1
ATOM 2256 C C . PRO A 1 292 ? -14.534 5.119 10.330 1.00 78.12 292 PRO A C 1
ATOM 2258 O O . PRO A 1 292 ? -13.827 5.938 9.764 1.00 78.12 292 PRO A O 1
ATOM 2261 N N . GLY A 1 293 ? -14.298 3.818 10.221 1.00 84.50 293 GLY A N 1
ATOM 2262 C CA . GLY A 1 293 ? -13.351 3.256 9.254 1.00 84.50 293 GLY A CA 1
ATOM 2263 C C . GLY A 1 293 ? -13.243 1.755 9.392 1.00 84.50 293 GLY A C 1
ATOM 2264 O O . GLY A 1 293 ? -13.897 1.176 10.257 1.00 84.50 293 GLY A O 1
ATOM 2265 N N . TYR A 1 294 ? -12.430 1.109 8.564 1.00 90.38 294 TYR A N 1
ATOM 2266 C CA . TYR A 1 294 ? -12.409 -0.347 8.515 1.00 90.38 294 TYR A CA 1
ATOM 2267 C C . TYR A 1 294 ? -11.024 -0.922 8.214 1.00 90.38 294 TYR A C 1
ATOM 2269 O O . TYR A 1 294 ? -10.093 -0.221 7.827 1.00 90.38 294 TYR A O 1
ATOM 2277 N N . LEU A 1 295 ? -10.905 -2.232 8.406 1.00 93.56 295 LEU A N 1
ATOM 2278 C CA . LEU A 1 295 ? -9.858 -3.060 7.821 1.00 93.56 295 LEU A CA 1
ATOM 2279 C C . LEU A 1 295 ? -10.493 -4.267 7.140 1.00 93.56 295 LEU A C 1
ATOM 2281 O O . LEU A 1 295 ? -11.327 -4.949 7.738 1.00 93.56 295 LEU A O 1
ATOM 2285 N N . ARG A 1 296 ? -10.057 -4.572 5.919 1.00 92.38 296 ARG A N 1
ATOM 2286 C CA . ARG A 1 296 ? -10.383 -5.829 5.243 1.00 92.38 296 ARG A CA 1
ATOM 2287 C C . ARG A 1 296 ? -9.700 -7.000 5.929 1.00 92.38 296 ARG A C 1
ATOM 2289 O O . ARG A 1 296 ? -8.514 -6.948 6.270 1.00 92.38 296 ARG A O 1
ATOM 2296 N N . LEU A 1 297 ? -10.461 -8.070 6.101 1.00 92.56 297 LEU A N 1
ATOM 2297 C CA . LEU A 1 297 ? -10.053 -9.273 6.801 1.00 92.56 297 LEU A CA 1
ATOM 2298 C C . LEU A 1 297 ? -9.973 -10.440 5.816 1.00 92.56 297 LEU A C 1
ATOM 2300 O O . LEU A 1 297 ? -10.960 -10.708 5.129 1.00 92.56 297 LEU A O 1
ATOM 2304 N N . PRO A 1 298 ? -8.860 -11.190 5.787 1.00 91.62 298 PRO A N 1
ATOM 2305 C CA . PRO A 1 298 ? -8.815 -12.416 5.010 1.00 91.62 298 PRO A CA 1
ATOM 2306 C C . PRO A 1 298 ? -9.756 -13.475 5.614 1.00 91.62 298 PRO A C 1
ATOM 2308 O O . PRO A 1 298 ? -10.227 -13.347 6.761 1.00 91.62 298 PRO A O 1
ATOM 2311 N N . PRO A 1 299 ? -10.035 -14.560 4.873 1.00 88.81 299 PRO A N 1
ATOM 2312 C CA . PRO A 1 299 ? -10.723 -15.712 5.435 1.00 88.81 299 PRO A CA 1
ATOM 2313 C C . PRO A 1 299 ? -9.915 -16.344 6.579 1.00 88.81 299 PRO A C 1
ATOM 2315 O O . PRO A 1 299 ? -8.691 -16.252 6.645 1.00 88.81 299 PRO A O 1
ATOM 2318 N N . GLY A 1 300 ? -10.610 -17.047 7.475 1.00 91.25 300 GLY A N 1
ATOM 2319 C CA . GLY A 1 300 ? -9.981 -17.792 8.567 1.00 91.25 300 GLY A CA 1
ATOM 2320 C C . GLY A 1 300 ? -10.017 -17.090 9.927 1.00 91.25 300 GLY A C 1
ATOM 2321 O O . GLY A 1 300 ? -10.592 -16.016 10.105 1.00 91.25 300 GLY A O 1
ATOM 2322 N N . GLU A 1 301 ? -9.465 -17.763 10.932 1.00 94.69 301 GLU A N 1
ATOM 2323 C CA . GLU A 1 301 ? -9.400 -17.244 12.299 1.00 94.69 301 GLU A CA 1
ATOM 2324 C C . GLU A 1 301 ? -8.354 -16.130 12.409 1.00 94.69 301 GLU A C 1
ATOM 2326 O O . GLU A 1 301 ? -7.235 -16.274 11.907 1.00 94.69 301 GLU A O 1
ATOM 2331 N N . LEU A 1 302 ? -8.733 -15.039 13.078 1.00 95.88 302 LEU A N 1
ATOM 2332 C CA . LEU A 1 302 ? -7.903 -13.852 13.267 1.00 95.88 302 LEU A CA 1
ATOM 2333 C C . LEU A 1 302 ? -7.841 -13.454 14.740 1.00 95.88 302 LEU A C 1
ATOM 2335 O O . LEU A 1 302 ? -8.800 -13.634 15.495 1.00 95.88 302 LEU A O 1
ATOM 2339 N N . PHE A 1 303 ? -6.723 -12.850 15.117 1.00 94.81 303 PHE A N 1
ATOM 2340 C CA . PHE A 1 303 ? -6.456 -12.310 16.440 1.00 94.81 303 PHE A CA 1
ATOM 2341 C C . PHE A 1 303 ? -6.348 -10.792 16.330 1.00 94.81 303 PHE A C 1
ATOM 2343 O O . PHE A 1 303 ? -5.557 -10.270 15.543 1.00 94.81 303 PHE A O 1
ATOM 2350 N N . VAL A 1 304 ? -7.161 -10.086 17.112 1.00 94.62 304 VAL A N 1
ATOM 2351 C CA . VAL A 1 304 ? -7.164 -8.625 17.179 1.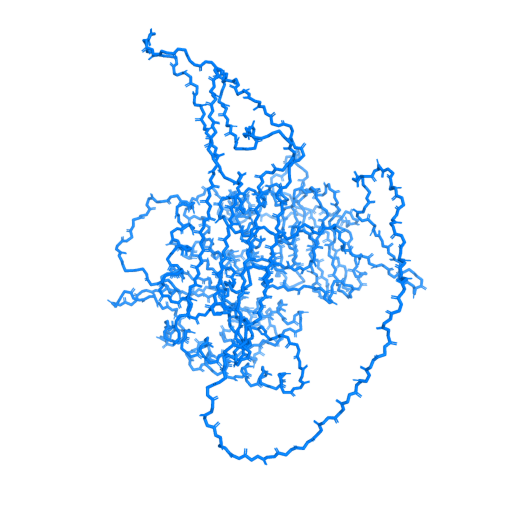00 94.62 304 VAL A CA 1
ATOM 2352 C C . VAL A 1 304 ? -6.542 -8.213 18.492 1.00 94.62 304 VAL A C 1
ATOM 2354 O O . VAL A 1 304 ? -6.993 -8.618 19.558 1.00 94.62 304 VAL A O 1
ATOM 2357 N N . TYR A 1 305 ? -5.529 -7.372 18.421 1.00 91.44 305 TYR A N 1
ATOM 2358 C CA . TYR A 1 305 ? -4.876 -6.817 19.584 1.00 91.44 305 TYR A CA 1
ATOM 2359 C C . TYR A 1 305 ? -5.254 -5.362 19.760 1.00 91.44 305 TYR A C 1
ATOM 2361 O O . TYR A 1 305 ? -5.333 -4.630 18.776 1.00 91.44 305 TYR A O 1
ATOM 2369 N N . ARG A 1 306 ? -5.447 -4.942 21.007 1.00 89.12 306 ARG A N 1
ATOM 2370 C CA . ARG A 1 306 ? -5.742 -3.557 21.365 1.00 89.12 306 ARG A CA 1
ATOM 2371 C C . ARG A 1 306 ? -4.880 -3.120 22.539 1.00 89.12 306 ARG A C 1
ATOM 2373 O O . ARG A 1 306 ? -4.722 -3.873 23.504 1.00 89.12 306 ARG A O 1
ATOM 2380 N N . ASP A 1 307 ? -4.350 -1.906 22.473 1.00 80.69 307 ASP A N 1
ATOM 2381 C CA . ASP A 1 307 ? -3.659 -1.318 23.620 1.00 80.69 307 ASP A CA 1
ATOM 2382 C C . ASP A 1 307 ? -4.680 -0.874 24.688 1.00 80.69 307 ASP A C 1
ATOM 2384 O O . ASP A 1 307 ? -5.761 -0.375 24.347 1.00 80.69 307 ASP A O 1
ATOM 2388 N N . PRO A 1 308 ? -4.382 -1.062 25.986 1.00 70.25 308 PRO A N 1
ATOM 2389 C CA . PRO A 1 308 ? -5.259 -0.604 27.054 1.00 70.25 308 PRO A CA 1
ATOM 2390 C C . PRO A 1 308 ? -5.390 0.933 27.043 1.00 70.25 308 PRO A C 1
ATOM 2392 O O . PRO A 1 308 ? -4.488 1.631 26.569 1.00 70.25 308 PRO A O 1
ATOM 2395 N N . PRO A 1 309 ? -6.503 1.488 27.560 1.00 60.44 309 PRO A N 1
ATOM 2396 C CA . PRO A 1 309 ? -6.691 2.933 27.666 1.00 60.44 309 PRO A CA 1
ATOM 2397 C C . PRO A 1 309 ? -5.537 3.617 28.415 1.00 60.44 309 PRO A C 1
ATOM 2399 O O . PRO A 1 309 ? -5.009 3.088 29.395 1.00 60.44 309 PRO A O 1
ATOM 2402 N N . ALA A 1 310 ? -5.164 4.823 27.977 1.00 51.56 310 ALA A N 1
ATOM 2403 C CA . ALA A 1 310 ? -4.124 5.613 28.629 1.00 51.56 310 ALA A CA 1
ATOM 2404 C C . ALA A 1 310 ? -4.530 5.944 30.079 1.00 51.56 310 ALA A C 1
ATOM 2406 O O . ALA A 1 310 ? -5.499 6.666 30.305 1.00 51.56 310 ALA A O 1
ATOM 2407 N N . GLY A 1 311 ? -3.795 5.408 31.057 1.00 51.12 311 GLY A N 1
ATOM 2408 C CA . GLY A 1 311 ? -4.062 5.603 32.489 1.00 51.12 311 GLY A CA 1
ATOM 2409 C C . GLY A 1 311 ? -3.846 4.347 33.332 1.00 51.12 311 GLY A C 1
ATOM 2410 O O . GLY A 1 311 ? -3.474 4.459 34.499 1.00 51.12 311 GLY A O 1
ATOM 2411 N N . ASP A 1 312 ? -3.975 3.161 32.733 1.00 51.72 312 ASP A N 1
ATOM 2412 C CA . ASP A 1 312 ? -3.598 1.909 33.384 1.00 51.72 312 ASP A CA 1
ATOM 2413 C C . ASP A 1 312 ? -2.086 1.691 33.253 1.00 51.72 312 ASP A C 1
ATOM 2415 O O . ASP A 1 312 ? -1.535 1.600 32.156 1.00 51.72 312 ASP A O 1
ATOM 2419 N N . ALA A 1 313 ? -1.395 1.626 34.393 1.00 40.53 313 ALA A N 1
ATOM 2420 C CA . ALA A 1 313 ? 0.060 1.506 34.531 1.00 40.53 313 ALA A CA 1
ATOM 2421 C C . ALA A 1 313 ? 0.626 0.132 34.091 1.00 40.53 313 ALA A C 1
ATOM 2423 O O . ALA A 1 313 ? 1.443 -0.475 34.784 1.00 40.53 313 ALA A O 1
ATOM 2424 N N . GLY A 1 314 ? 0.182 -0.389 32.949 1.00 45.53 314 GLY A N 1
ATOM 2425 C CA . GLY A 1 314 ? 0.598 -1.664 32.379 1.00 45.53 314 GLY A CA 1
ATOM 2426 C C . GLY A 1 314 ? 1.411 -1.483 31.106 1.00 45.53 314 GLY A C 1
ATOM 2427 O O . GLY A 1 314 ? 0.973 -1.928 30.049 1.00 45.53 314 GLY A O 1
ATOM 2428 N N . ALA A 1 315 ? 2.592 -0.862 31.189 1.00 48.12 315 ALA A N 1
ATOM 2429 C CA . ALA A 1 315 ? 3.552 -0.888 30.085 1.00 48.12 315 ALA A CA 1
ATOM 2430 C C . ALA A 1 315 ? 3.815 -2.356 29.687 1.00 48.12 315 ALA A C 1
ATOM 2432 O O . ALA A 1 315 ? 4.359 -3.133 30.472 1.00 48.12 315 ALA A O 1
ATOM 2433 N N . GLY A 1 316 ? 3.358 -2.754 28.495 1.00 54.69 316 GLY A N 1
ATOM 2434 C CA . GLY A 1 316 ? 3.487 -4.119 27.976 1.00 54.69 316 GLY A CA 1
ATOM 2435 C C . GLY A 1 316 ? 2.284 -5.053 28.175 1.00 54.69 316 GLY A C 1
ATOM 2436 O O . GLY A 1 316 ? 2.413 -6.239 27.870 1.00 54.69 316 GLY A O 1
ATOM 2437 N N . ARG A 1 317 ? 1.128 -4.569 28.654 1.00 66.38 317 ARG A N 1
ATOM 2438 C CA . ARG A 1 317 ? -0.132 -5.335 28.598 1.00 66.38 317 ARG A CA 1
ATOM 2439 C C . ARG A 1 317 ? -0.838 -5.068 27.277 1.00 66.38 317 ARG A C 1
ATOM 2441 O O . ARG A 1 317 ? -1.026 -3.917 26.905 1.00 66.38 317 ARG A O 1
ATOM 2448 N N . GLN A 1 318 ? -1.235 -6.132 26.591 1.00 77.25 318 GLN A N 1
ATOM 2449 C CA . GLN A 1 318 ? -2.020 -6.053 25.368 1.00 77.25 318 GLN A CA 1
ATOM 2450 C C . GLN A 1 318 ? -3.312 -6.833 25.583 1.00 77.25 318 GLN A C 1
ATOM 2452 O O . GLN A 1 318 ? -3.320 -7.864 26.257 1.00 77.25 318 GLN A O 1
ATOM 2457 N N . LEU A 1 319 ? -4.412 -6.320 25.052 1.00 88.06 319 LEU A N 1
ATOM 2458 C CA . LEU A 1 319 ? -5.683 -7.022 25.033 1.00 88.06 319 LEU A CA 1
ATOM 2459 C C . LEU A 1 319 ? -5.775 -7.832 23.741 1.00 88.06 319 LEU A C 1
ATOM 2461 O O . LEU A 1 319 ? -5.472 -7.297 22.681 1.00 88.06 319 LEU A O 1
ATOM 2465 N N . GLU A 1 320 ? -6.189 -9.092 23.820 1.00 91.19 320 GLU A N 1
ATOM 2466 C CA . GLU A 1 320 ? -6.411 -9.983 22.677 1.00 91.19 320 GLU A CA 1
ATOM 2467 C C . GLU A 1 320 ? -7.903 -10.310 22.563 1.00 91.19 320 GLU A C 1
ATOM 2469 O O . GLU A 1 320 ? -8.520 -10.800 23.508 1.00 91.19 320 GLU A O 1
ATOM 2474 N N . GLY A 1 321 ? -8.477 -10.028 21.402 1.00 92.94 321 GLY A N 1
ATOM 2475 C CA . GLY A 1 321 ? -9.775 -10.503 20.951 1.00 92.94 321 GLY A CA 1
ATOM 2476 C C . GLY A 1 321 ? -9.595 -11.483 19.794 1.00 92.94 321 GLY A C 1
ATOM 2477 O O . GLY A 1 321 ? -8.541 -11.536 19.157 1.00 92.94 321 GLY A O 1
ATOM 2478 N N . ARG A 1 322 ? -10.629 -12.272 19.509 1.00 94.06 322 ARG A N 1
ATOM 2479 C CA . ARG A 1 322 ? -10.609 -13.265 18.427 1.00 94.06 322 ARG A CA 1
ATOM 2480 C C . ARG A 1 322 ? -11.775 -13.051 17.487 1.00 94.06 322 ARG A C 1
ATOM 2482 O O . ARG A 1 322 ? -12.882 -12.767 17.936 1.00 94.06 322 ARG A O 1
ATOM 2489 N N . ILE A 1 323 ? -11.519 -13.245 16.200 1.00 93.06 323 ILE A N 1
ATOM 2490 C CA . ILE A 1 323 ? -12.545 -13.293 15.165 1.00 93.06 323 ILE A CA 1
ATOM 2491 C C . ILE A 1 323 ? -12.550 -14.703 14.582 1.00 93.06 323 ILE A C 1
ATOM 2493 O O . ILE A 1 323 ? -11.600 -15.119 13.913 1.00 93.06 323 ILE A O 1
ATOM 2497 N N . ALA A 1 324 ? -13.626 -15.448 14.831 1.00 92.06 324 ALA A N 1
ATOM 2498 C CA . ALA A 1 324 ? -13.744 -16.824 14.357 1.00 92.06 324 ALA A CA 1
ATOM 2499 C C . ALA A 1 324 ? -13.842 -16.876 12.824 1.00 92.06 324 ALA A C 1
ATOM 2501 O O . ALA A 1 324 ? -14.408 -15.976 12.202 1.00 92.06 324 ALA A O 1
ATOM 2502 N N . ALA A 1 325 ? -13.341 -17.953 12.211 1.00 87.44 325 ALA A N 1
ATOM 2503 C CA . ALA A 1 325 ? -13.315 -18.110 10.752 1.00 87.44 325 ALA A CA 1
ATOM 2504 C C . ALA A 1 325 ? -14.697 -17.996 10.081 1.00 87.44 325 ALA A C 1
ATOM 2506 O O . ALA A 1 325 ? -14.788 -17.484 8.972 1.00 87.44 325 ALA A O 1
ATOM 2507 N N . GLY A 1 326 ? -15.754 -18.457 10.758 1.00 77.75 326 GLY A N 1
ATOM 2508 C CA . GLY A 1 326 ? -17.142 -18.378 10.287 1.00 77.75 326 GLY A CA 1
ATOM 2509 C C . GLY A 1 326 ? -17.947 -17.212 10.867 1.00 77.75 326 GLY A C 1
ATOM 2510 O O . GLY A 1 326 ? -19.168 -17.211 10.747 1.00 77.75 326 GLY A O 1
ATOM 2511 N N . GLN A 1 327 ? -17.304 -16.264 11.554 1.00 82.06 327 GLN A N 1
ATOM 2512 C CA . GLN A 1 327 ? -17.986 -15.075 12.068 1.00 82.06 327 GLN A CA 1
ATOM 2513 C C . GLN A 1 327 ? -18.467 -14.200 10.904 1.00 82.06 327 GLN A C 1
ATOM 2515 O O . GLN A 1 327 ? -17.831 -14.177 9.850 1.00 82.06 327 GLN A O 1
ATOM 2520 N N . GLY A 1 328 ? -19.594 -13.507 11.104 1.00 69.38 328 GLY A N 1
ATOM 2521 C CA . GLY A 1 328 ? -20.250 -12.694 10.079 1.00 69.38 328 GLY A CA 1
ATOM 2522 C C . GLY A 1 328 ? -19.314 -11.698 9.388 1.00 69.38 328 GLY A C 1
ATOM 2523 O O . GLY A 1 328 ? -18.272 -11.328 9.924 1.00 69.38 328 GLY A O 1
ATOM 2524 N N . ARG A 1 329 ? -19.704 -11.265 8.184 1.00 80.31 329 ARG A N 1
ATOM 2525 C CA . ARG A 1 329 ? -18.887 -10.403 7.314 1.00 80.31 329 ARG A CA 1
ATOM 2526 C C . ARG A 1 329 ? -18.474 -9.100 7.992 1.00 80.31 329 ARG A C 1
ATOM 2528 O O . ARG A 1 329 ? -17.325 -8.702 7.899 1.00 80.31 329 ARG A O 1
ATOM 2535 N N . VAL A 1 330 ? -19.378 -8.474 8.731 1.00 82.88 330 VAL A N 1
ATOM 2536 C CA . VAL A 1 330 ? -19.103 -7.216 9.424 1.00 82.88 330 VAL A CA 1
ATOM 2537 C C . VAL A 1 330 ? -18.869 -7.501 10.900 1.00 82.88 330 VAL A C 1
ATOM 2539 O O . VAL A 1 330 ? -19.765 -7.983 11.595 1.00 82.88 330 VAL A O 1
ATOM 2542 N N . ILE A 1 331 ? -17.675 -7.173 11.385 1.00 84.62 331 ILE A N 1
ATOM 2543 C CA . ILE A 1 331 ? -17.297 -7.312 12.790 1.00 84.62 331 ILE A CA 1
ATOM 2544 C C . ILE A 1 331 ? -17.032 -5.927 13.367 1.00 84.62 331 ILE A C 1
ATOM 2546 O O . ILE A 1 331 ? -16.108 -5.245 12.939 1.00 84.62 331 ILE A O 1
ATOM 2550 N N . LEU A 1 332 ? -17.819 -5.511 14.356 1.00 84.38 332 LEU A N 1
ATOM 2551 C CA . LEU A 1 332 ? -17.575 -4.269 15.088 1.00 84.38 332 LEU A CA 1
ATOM 2552 C C . LEU A 1 332 ? -16.427 -4.474 16.082 1.00 84.38 332 LEU A C 1
ATOM 2554 O O . LEU A 1 332 ? -16.493 -5.357 16.937 1.00 84.38 332 LEU A O 1
ATOM 2558 N N . ALA A 1 333 ? -15.386 -3.643 16.003 1.00 85.88 333 ALA A N 1
ATOM 2559 C CA . ALA A 1 333 ? -14.217 -3.743 16.882 1.00 85.88 333 ALA A CA 1
ATOM 2560 C C . ALA A 1 333 ? -14.585 -3.602 18.370 1.00 85.88 333 ALA A C 1
ATOM 2562 O O . ALA A 1 333 ? -14.033 -4.299 19.220 1.00 85.88 333 ALA A O 1
ATOM 2563 N N . GLN A 1 334 ? -15.565 -2.748 18.670 1.00 83.25 334 GLN A N 1
ATOM 2564 C CA . GLN A 1 334 ? -16.107 -2.529 20.014 1.00 83.25 334 GLN A CA 1
ATOM 2565 C C . GLN A 1 334 ? -16.845 -3.744 20.603 1.00 83.25 334 GLN A C 1
ATOM 2567 O O . GLN A 1 334 ? -16.905 -3.874 21.824 1.00 83.25 334 GLN A O 1
ATOM 2572 N N . ASP A 1 335 ? -17.367 -4.638 19.758 1.00 85.56 335 ASP A N 1
ATOM 2573 C CA . ASP A 1 335 ? -18.136 -5.810 20.192 1.00 85.56 335 ASP A CA 1
ATOM 2574 C C . ASP A 1 335 ? -17.226 -7.020 20.462 1.00 85.56 335 ASP A C 1
ATOM 2576 O O . ASP A 1 335 ? -17.677 -8.064 20.938 1.00 85.56 335 ASP A O 1
ATOM 2580 N N . LEU A 1 336 ? -15.925 -6.904 20.169 1.00 88.31 336 LEU A N 1
ATOM 2581 C CA . LEU A 1 336 ? -14.966 -7.966 20.435 1.00 88.31 336 LEU A CA 1
ATOM 2582 C C . LEU A 1 336 ? -14.733 -8.134 21.938 1.00 88.31 336 LEU A C 1
ATOM 2584 O O . LEU A 1 336 ? -14.420 -7.196 22.673 1.00 88.31 336 LEU A O 1
ATOM 2588 N N . HIS A 1 337 ? -14.813 -9.384 22.390 1.00 90.38 337 HIS A N 1
ATOM 2589 C CA . HIS A 1 337 ? -14.441 -9.749 23.748 1.00 90.38 337 HIS A CA 1
ATOM 2590 C C . HIS A 1 337 ? -12.923 -9.844 23.872 1.00 90.38 337 HIS A C 1
ATOM 2592 O O . HIS A 1 337 ? -12.297 -10.779 23.372 1.00 90.38 337 HIS A O 1
ATOM 2598 N N . PHE A 1 338 ? -12.349 -8.872 24.571 1.00 89.56 338 PHE A N 1
ATOM 2599 C CA . PHE A 1 338 ? -10.920 -8.774 24.816 1.00 89.56 338 PHE A CA 1
ATOM 2600 C C . PHE A 1 338 ? -10.513 -9.424 26.142 1.00 89.56 338 PHE A C 1
ATOM 2602 O O . PHE A 1 338 ? -11.165 -9.230 27.169 1.00 89.56 338 PHE A O 1
ATOM 2609 N N . GLN A 1 339 ? -9.396 -10.147 26.128 1.00 89.19 339 GLN A N 1
ATOM 2610 C CA . GLN A 1 339 ? -8.759 -10.737 27.306 1.00 89.19 339 GLN A CA 1
ATOM 2611 C C . GLN A 1 339 ? -7.324 -10.220 27.437 1.00 89.19 339 GLN A C 1
ATOM 2613 O O . GLN A 1 339 ? -6.656 -9.983 26.433 1.00 89.19 339 GLN A O 1
ATOM 2618 N N . GLU A 1 340 ? -6.831 -10.033 28.663 1.00 83.94 340 GLU A N 1
ATOM 2619 C CA . GLU A 1 340 ? -5.426 -9.663 28.864 1.00 83.94 340 GLU A CA 1
ATOM 2620 C C . GLU A 1 340 ? -4.504 -10.784 28.368 1.00 83.94 340 GLU A C 1
ATOM 2622 O O . GLU A 1 340 ? -4.654 -11.948 28.742 1.00 83.94 340 GLU A O 1
ATOM 2627 N N . THR A 1 341 ? -3.510 -10.421 27.559 1.00 77.94 341 THR A N 1
ATOM 2628 C CA . THR A 1 341 ? -2.436 -11.317 27.137 1.00 77.94 341 THR A CA 1
ATOM 2629 C C . THR A 1 341 ? -1.084 -10.754 27.563 1.00 77.94 341 THR A C 1
ATOM 2631 O O . THR A 1 341 ? -0.782 -9.567 27.405 1.00 77.94 341 THR A O 1
ATOM 2634 N N . SER A 1 342 ? -0.239 -11.611 28.136 1.00 61.66 342 SER A N 1
ATOM 2635 C CA . SER A 1 342 ? 1.129 -11.263 28.517 1.00 61.66 342 SER A CA 1
ATOM 2636 C C . SER A 1 342 ? 2.087 -11.594 27.370 1.00 61.66 342 SER A C 1
ATOM 2638 O O . SER A 1 342 ? 2.742 -12.638 27.378 1.00 61.66 342 SER A O 1
ATOM 2640 N N . ARG A 1 343 ? 2.188 -10.712 26.369 1.00 62.03 343 ARG A N 1
ATOM 2641 C CA . ARG A 1 343 ? 3.236 -10.783 25.334 1.00 62.03 343 ARG A CA 1
ATOM 2642 C C . ARG A 1 343 ? 4.346 -9.774 25.654 1.00 62.03 343 ARG A C 1
ATOM 2644 O O . ARG A 1 343 ? 4.270 -8.609 25.278 1.00 62.03 343 ARG A O 1
ATOM 2651 N N . ALA A 1 344 ? 5.402 -10.227 26.334 1.00 55.28 344 ALA A N 1
ATOM 2652 C CA . ALA A 1 344 ? 6.545 -9.377 26.681 1.00 55.28 344 ALA A CA 1
ATOM 2653 C C . ALA A 1 344 ? 7.284 -8.838 25.435 1.00 55.28 344 ALA A C 1
ATOM 2655 O O . ALA A 1 344 ? 7.406 -9.522 24.412 1.00 55.28 344 ALA A O 1
ATOM 2656 N N . ALA A 1 345 ? 7.792 -7.605 25.520 1.00 56.97 345 ALA A N 1
ATOM 2657 C CA . ALA A 1 345 ? 8.767 -7.081 24.563 1.00 56.97 345 ALA A CA 1
ATOM 2658 C C . ALA A 1 345 ? 10.110 -7.803 24.709 1.00 56.97 345 ALA A C 1
ATOM 2660 O O . ALA A 1 345 ? 10.539 -8.120 25.819 1.00 56.97 345 ALA A O 1
ATOM 2661 N N . ARG A 1 346 ? 10.761 -8.101 23.583 1.00 56.12 346 ARG A N 1
ATOM 2662 C CA . ARG A 1 346 ? 12.062 -8.775 23.535 1.00 56.12 346 ARG A CA 1
ATOM 2663 C C . ARG A 1 346 ? 13.128 -7.750 23.145 1.00 56.12 346 ARG A C 1
ATOM 2665 O O . ARG A 1 346 ? 13.589 -7.724 22.011 1.00 56.12 346 ARG A O 1
ATOM 2672 N N . GLY A 1 347 ? 13.531 -6.923 24.109 1.00 56.28 347 GLY A N 1
ATOM 2673 C CA . GLY A 1 347 ? 14.650 -5.982 23.970 1.00 56.28 347 GLY A CA 1
ATOM 2674 C C . GLY A 1 347 ? 14.252 -4.529 23.682 1.00 56.28 347 GLY A C 1
ATOM 2675 O O . GLY A 1 347 ? 13.100 -4.218 23.399 1.00 56.28 347 GLY A O 1
ATOM 2676 N N . ALA A 1 348 ? 15.233 -3.626 23.779 1.00 58.00 348 ALA A N 1
ATOM 2677 C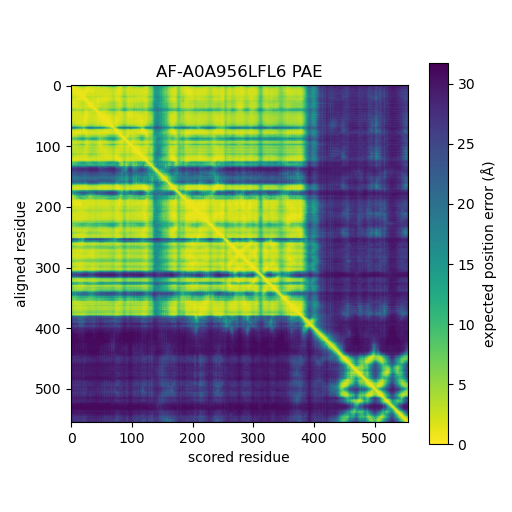 CA . ALA A 1 348 ? 15.011 -2.177 23.756 1.00 58.00 348 ALA A CA 1
ATOM 2678 C C . ALA A 1 348 ? 14.624 -1.620 22.373 1.00 58.00 348 ALA A C 1
ATOM 2680 O O . ALA A 1 348 ? 13.810 -0.707 22.297 1.00 58.00 348 ALA A O 1
ATOM 2681 N N . LEU A 1 349 ? 15.169 -2.175 21.283 1.00 59.84 349 LEU A N 1
ATOM 2682 C CA . LEU A 1 349 ? 14.822 -1.751 19.919 1.00 59.84 349 LEU A CA 1
ATOM 2683 C C . LEU A 1 349 ? 13.396 -2.182 19.540 1.00 59.84 349 LEU A C 1
ATOM 2685 O O . LEU A 1 349 ? 12.626 -1.391 19.007 1.00 59.84 349 LEU A O 1
ATOM 2689 N N . ASP A 1 350 ? 13.026 -3.416 19.894 1.00 65.25 350 ASP A N 1
ATOM 2690 C CA . ASP A 1 350 ? 11.660 -3.937 19.766 1.00 65.25 350 ASP A CA 1
ATOM 2691 C C . ASP A 1 350 ? 10.667 -3.090 20.576 1.00 65.25 350 ASP A C 1
ATOM 2693 O O . ASP A 1 350 ? 9.572 -2.815 20.101 1.00 65.25 350 ASP A O 1
ATOM 2697 N N . GLN A 1 351 ? 11.057 -2.600 21.754 1.00 68.38 351 GLN A N 1
ATOM 2698 C CA . GLN A 1 351 ? 10.237 -1.667 22.524 1.00 68.38 351 GLN A CA 1
ATOM 2699 C C . GLN A 1 351 ? 10.149 -0.274 21.878 1.00 68.38 351 GLN A C 1
ATOM 2701 O O . GLN A 1 351 ? 9.055 0.262 21.771 1.00 68.38 351 GLN A O 1
ATOM 2706 N N . ALA A 1 352 ? 11.251 0.286 21.374 1.00 66.31 352 ALA A N 1
ATOM 2707 C CA . ALA A 1 352 ? 11.244 1.596 20.718 1.00 66.31 352 ALA A CA 1
ATOM 2708 C C . ALA A 1 352 ? 10.365 1.623 19.455 1.00 66.31 352 ALA A C 1
ATOM 2710 O O . ALA A 1 352 ? 9.615 2.577 19.252 1.00 66.31 352 ALA A O 1
ATOM 2711 N N . PHE A 1 353 ? 10.409 0.572 18.629 1.00 70.12 353 PHE A N 1
ATOM 2712 C CA . PHE A 1 353 ? 9.509 0.452 17.481 1.00 70.12 353 PHE A CA 1
ATOM 2713 C C . PHE A 1 353 ? 8.063 0.196 17.903 1.00 70.12 353 PHE A C 1
ATOM 2715 O O . PHE A 1 353 ? 7.160 0.777 17.310 1.00 70.12 353 PHE A O 1
ATOM 2722 N N . ARG A 1 354 ? 7.816 -0.596 18.956 1.00 73.38 354 ARG A N 1
ATOM 2723 C CA . ARG A 1 354 ? 6.459 -0.739 19.516 1.00 73.38 354 ARG A CA 1
ATOM 2724 C C . ARG A 1 354 ? 5.902 0.592 19.990 1.00 73.38 354 ARG A C 1
ATOM 2726 O O . ARG A 1 354 ? 4.755 0.886 19.681 1.00 73.38 354 ARG A O 1
ATOM 2733 N N . ASP A 1 355 ? 6.691 1.375 20.709 1.00 75.88 355 ASP A N 1
ATOM 2734 C CA . ASP A 1 355 ? 6.239 2.624 21.316 1.00 75.88 355 ASP A CA 1
ATOM 2735 C C . ASP A 1 355 ? 6.129 3.754 20.280 1.00 75.88 355 ASP A C 1
ATOM 2737 O O . ASP A 1 355 ? 5.293 4.641 20.436 1.00 75.88 355 ASP A O 1
ATOM 2741 N N . GLY A 1 356 ? 6.956 3.724 19.227 1.00 82.69 356 GLY A N 1
ATOM 2742 C CA . GLY A 1 356 ? 7.034 4.773 18.210 1.00 82.69 356 GLY A CA 1
ATOM 2743 C C . GLY A 1 356 ? 6.182 4.539 16.960 1.00 82.69 356 GLY A C 1
ATOM 2744 O O . GLY A 1 356 ? 5.561 5.486 16.471 1.00 82.69 356 GLY A O 1
ATOM 2745 N N . LEU A 1 357 ? 6.127 3.309 16.435 1.00 87.62 357 LEU A N 1
ATOM 2746 C CA . LEU A 1 357 ? 5.314 3.005 15.254 1.00 87.62 357 LEU A CA 1
ATOM 2747 C C . LEU A 1 357 ? 3.833 3.035 15.617 1.00 87.62 357 LEU A C 1
ATOM 2749 O O . LEU A 1 357 ? 3.429 2.491 16.644 1.00 87.62 357 LEU A O 1
ATOM 2753 N N . PHE A 1 358 ? 3.021 3.659 14.766 1.00 90.25 358 PHE A N 1
ATOM 2754 C CA . PHE A 1 358 ? 1.587 3.871 14.981 1.00 90.25 358 PHE A CA 1
ATOM 2755 C C . PHE A 1 358 ? 1.271 4.562 16.319 1.00 90.25 358 PHE A C 1
ATOM 2757 O O . PHE A 1 358 ? 0.205 4.362 16.901 1.00 90.25 358 PHE A O 1
ATOM 2764 N N . ALA A 1 359 ? 2.191 5.383 16.835 1.00 88.31 359 ALA A N 1
ATOM 2765 C CA . ALA A 1 359 ? 1.973 6.150 18.060 1.00 88.31 359 ALA A CA 1
ATOM 2766 C C . ALA A 1 359 ? 1.122 7.406 17.827 1.00 88.31 359 ALA A C 1
ATOM 2768 O O . ALA A 1 359 ? 0.450 7.882 18.741 1.00 88.31 359 ALA A O 1
ATOM 2769 N N . VAL A 1 360 ? 1.138 7.954 16.614 1.00 89.38 360 VAL A N 1
ATOM 2770 C CA . VAL A 1 360 ? 0.333 9.123 16.256 1.00 89.38 360 VAL A CA 1
ATOM 2771 C C . VAL A 1 360 ? -0.968 8.646 15.611 1.00 89.38 360 VAL A C 1
ATOM 2773 O O . VAL A 1 360 ? -0.912 7.825 14.696 1.00 89.38 360 VAL A O 1
ATOM 2776 N N . PRO A 1 361 ? -2.139 9.109 16.083 1.00 89.00 361 PRO A N 1
ATOM 2777 C CA . PRO A 1 361 ? -3.403 8.753 15.460 1.00 89.00 361 PRO A CA 1
ATOM 2778 C C . PRO A 1 361 ? -3.523 9.351 14.055 1.00 89.00 361 PRO A C 1
ATOM 2780 O O . PRO A 1 361 ? -3.222 10.525 13.837 1.00 89.00 361 PRO A O 1
ATOM 2783 N N . TYR A 1 362 ? -4.016 8.542 13.124 1.00 91.44 362 TYR A N 1
ATOM 2784 C CA . TYR A 1 362 ? -4.346 8.937 11.764 1.00 91.44 362 TYR A CA 1
ATOM 2785 C C . TYR A 1 362 ? -5.840 9.266 11.627 1.00 91.44 362 TYR A C 1
ATOM 2787 O O . TYR A 1 362 ? -6.698 8.556 12.156 1.00 91.44 362 TYR A O 1
ATOM 2795 N N . GLY A 1 363 ? -6.148 10.353 10.924 1.00 85.12 363 GLY A N 1
ATOM 2796 C CA . GLY A 1 363 ? -7.502 10.860 10.701 1.00 85.12 363 GLY A CA 1
ATOM 2797 C C . GLY A 1 363 ? -7.488 12.153 9.886 1.00 85.12 363 GLY A C 1
ATOM 2798 O O . GLY A 1 363 ? -6.418 12.599 9.458 1.00 85.12 363 GLY A O 1
ATOM 2799 N N . VAL A 1 364 ? -8.659 12.770 9.692 1.00 80.69 364 VAL A N 1
ATOM 2800 C CA . VAL A 1 364 ? -8.845 13.954 8.826 1.00 80.69 364 VAL A CA 1
ATOM 2801 C C . VAL A 1 364 ? -7.900 15.093 9.198 1.00 80.69 364 VAL A C 1
ATOM 2803 O O . VAL A 1 364 ? -7.293 15.701 8.311 1.00 80.69 364 VAL A O 1
ATOM 2806 N N . GLY A 1 365 ? -7.729 15.366 10.496 1.00 78.06 365 GLY A N 1
ATOM 2807 C CA . GLY A 1 365 ? -6.810 16.401 10.969 1.00 78.06 365 GLY A CA 1
ATOM 2808 C C . GLY A 1 365 ? -5.357 16.170 10.534 1.00 78.06 365 GLY A C 1
ATOM 2809 O O . GLY A 1 365 ? -4.725 17.075 9.982 1.00 78.06 365 GLY A O 1
ATOM 2810 N N . TYR A 1 366 ? -4.832 14.953 10.727 1.00 85.69 366 TYR A N 1
ATOM 2811 C CA . TYR A 1 366 ? -3.464 14.612 10.313 1.00 85.69 366 TYR A CA 1
ATOM 2812 C C . TYR A 1 366 ? -3.328 14.651 8.788 1.00 85.69 366 TYR A C 1
ATOM 2814 O O . TYR A 1 366 ? -2.395 15.261 8.261 1.00 85.69 366 TYR A O 1
ATOM 2822 N N . TYR A 1 367 ? -4.285 14.046 8.084 1.00 87.12 367 TYR A N 1
ATOM 2823 C CA . TYR A 1 367 ? -4.333 13.995 6.628 1.00 87.12 367 TYR A CA 1
ATOM 2824 C C . TYR A 1 367 ? -4.300 15.392 5.995 1.00 87.12 367 TYR A C 1
ATOM 2826 O O . TYR A 1 367 ? -3.461 15.671 5.138 1.00 87.12 367 TYR A O 1
ATOM 2834 N N . SER A 1 368 ? -5.143 16.305 6.485 1.00 79.12 368 SER A N 1
ATOM 2835 C CA . SER A 1 368 ? -5.209 17.693 6.009 1.00 79.12 368 SER A CA 1
ATOM 2836 C C . SER A 1 368 ? -3.886 18.435 6.228 1.00 79.12 368 SER A C 1
ATOM 2838 O O . SER A 1 368 ? -3.436 19.202 5.375 1.00 79.12 368 SER A O 1
ATOM 2840 N N . GLY A 1 369 ? -3.224 18.192 7.366 1.00 73.94 369 GLY A N 1
ATOM 2841 C CA . GLY A 1 369 ? -1.897 18.740 7.645 1.00 73.94 369 GLY A CA 1
ATOM 2842 C C . GLY A 1 369 ? -0.817 18.184 6.712 1.00 73.94 369 GLY A C 1
ATOM 2843 O O . GLY A 1 369 ? 0.046 18.933 6.245 1.00 73.94 369 GLY A O 1
ATOM 2844 N N . TYR A 1 370 ? -0.875 16.885 6.414 1.00 83.12 370 TYR A N 1
ATOM 2845 C CA . TYR A 1 370 ? 0.058 16.220 5.510 1.00 83.12 370 TYR A CA 1
ATOM 2846 C C . TYR A 1 370 ? -0.070 16.746 4.077 1.00 83.12 370 TYR A C 1
ATOM 2848 O O . TYR A 1 370 ? 0.920 17.245 3.539 1.00 83.12 370 TYR A O 1
ATOM 2856 N N . THR A 1 371 ? -1.268 16.711 3.488 1.00 80.50 371 THR A N 1
ATOM 2857 C CA . THR A 1 371 ? -1.514 17.171 2.108 1.00 80.50 371 THR A CA 1
ATOM 2858 C C . THR A 1 371 ? -1.245 18.665 1.947 1.00 80.50 371 THR A C 1
ATOM 2860 O O . THR A 1 371 ? -0.606 19.084 0.981 1.00 80.50 371 THR A O 1
ATOM 2863 N N . GLY A 1 372 ? -1.596 19.482 2.947 1.00 67.19 372 GLY A N 1
ATOM 2864 C CA . GLY A 1 372 ? -1.250 20.905 2.970 1.00 67.19 372 GLY A CA 1
ATOM 2865 C C . GLY A 1 372 ? 0.264 21.169 2.925 1.00 67.19 372 GLY A C 1
ATOM 2866 O O . GLY A 1 372 ? 0.707 22.152 2.322 1.00 67.19 372 GLY A O 1
ATOM 2867 N N . ARG A 1 373 ? 1.071 20.282 3.523 1.00 73.94 373 ARG A N 1
ATOM 2868 C CA . ARG A 1 373 ? 2.539 20.378 3.574 1.00 73.94 373 ARG A CA 1
ATOM 2869 C C . ARG A 1 373 ? 3.211 19.846 2.305 1.00 73.94 373 ARG A C 1
ATOM 2871 O O . ARG A 1 373 ? 4.109 20.516 1.782 1.00 73.94 373 ARG A O 1
ATOM 2878 N N . THR A 1 374 ? 2.795 18.667 1.840 1.00 73.69 374 THR A N 1
ATOM 2879 C CA . THR A 1 374 ? 3.384 17.952 0.691 1.00 73.69 374 THR A CA 1
ATOM 2880 C C . THR A 1 374 ? 2.876 18.457 -0.652 1.00 73.69 374 THR A C 1
ATOM 2882 O O . THR A 1 374 ? 3.569 18.311 -1.649 1.00 73.69 374 THR A O 1
ATOM 2885 N N . GLY A 1 375 ? 1.708 19.096 -0.675 1.00 72.62 375 GLY A N 1
ATOM 2886 C CA . GLY A 1 375 ? 1.103 19.648 -1.878 1.00 72.62 375 GLY A CA 1
ATOM 2887 C C . GLY A 1 375 ? 0.396 18.637 -2.772 1.00 72.62 375 GLY A C 1
ATOM 2888 O O . GLY A 1 375 ? 0.024 19.015 -3.876 1.00 72.62 375 GLY A O 1
ATOM 2889 N N . LEU A 1 376 ? 0.187 17.409 -2.292 1.00 79.62 376 LEU A N 1
ATOM 2890 C CA . LEU A 1 376 ? -0.658 16.418 -2.959 1.00 79.62 376 LEU A CA 1
ATOM 2891 C C . LEU A 1 376 ? -2.116 16.883 -2.985 1.00 79.62 376 LEU A C 1
ATOM 2893 O O . LEU A 1 376 ? -2.582 17.508 -2.025 1.00 79.62 376 LEU A O 1
ATOM 2897 N N . LEU A 1 377 ? -2.827 16.540 -4.059 1.00 84.12 377 LEU A N 1
ATOM 2898 C CA . LEU A 1 377 ? -4.261 16.761 -4.175 1.00 84.12 377 LEU A CA 1
ATOM 2899 C C . LEU A 1 377 ? -4.995 16.000 -3.054 1.00 84.12 377 LEU A C 1
ATOM 2901 O O . LEU A 1 377 ? -4.819 14.787 -2.934 1.00 84.12 377 LEU A O 1
ATOM 2905 N N . PRO A 1 378 ? -5.789 16.684 -2.208 1.00 84.06 378 PRO A N 1
ATOM 2906 C CA . PRO A 1 378 ? -6.593 16.004 -1.204 1.00 84.06 378 PRO A CA 1
ATOM 2907 C C . PRO A 1 378 ? -7.699 15.169 -1.849 1.00 84.06 378 PRO A C 1
ATOM 2909 O O . PRO A 1 378 ? -8.296 15.610 -2.839 1.00 84.06 378 PRO A O 1
ATOM 2912 N N . VAL A 1 379 ? -8.017 14.021 -1.252 1.00 84.56 379 VAL A N 1
ATOM 2913 C CA . VAL A 1 379 ? -9.138 13.155 -1.621 1.00 84.56 379 VAL A CA 1
ATOM 2914 C C . VAL A 1 379 ? -10.427 13.957 -1.668 1.00 84.56 379 VAL A C 1
ATOM 2916 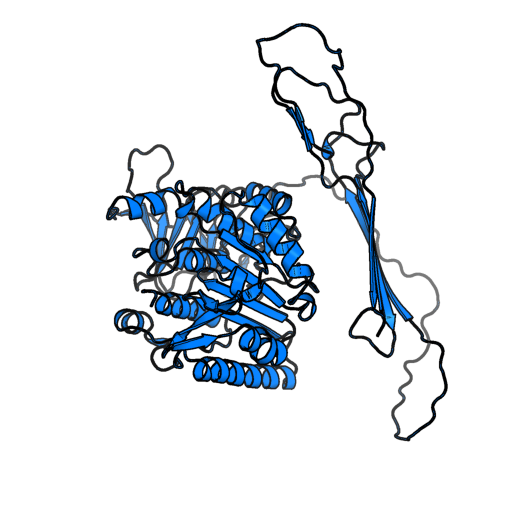O O . VAL A 1 379 ? -10.595 14.967 -0.967 1.00 84.56 379 VAL A O 1
ATOM 2919 N N . GLN A 1 380 ? -11.339 13.537 -2.536 1.00 77.31 380 GLN A N 1
ATOM 2920 C CA . GLN A 1 380 ? -12.672 14.108 -2.525 1.00 77.31 380 GLN A CA 1
ATOM 2921 C C . GLN A 1 380 ? -13.297 13.791 -1.164 1.00 77.31 380 GLN A C 1
ATOM 2923 O O . GLN A 1 380 ? -13.072 12.717 -0.623 1.00 77.31 380 GLN A O 1
ATOM 2928 N N . GLN A 1 381 ? -14.031 14.732 -0.570 1.00 61.12 381 GLN A N 1
ATOM 2929 C CA . GLN A 1 381 ? -14.814 14.432 0.628 1.00 61.12 381 GLN A CA 1
ATOM 2930 C C . GLN A 1 381 ? -16.123 13.775 0.174 1.00 61.12 381 GLN A C 1
ATOM 2932 O O . GLN A 1 381 ? -16.995 14.501 -0.318 1.00 61.12 381 GLN A O 1
ATOM 2937 N N . PRO A 1 382 ? -16.294 12.447 0.288 1.00 52.34 382 PRO A N 1
ATOM 2938 C CA . PRO A 1 382 ? -17.605 11.853 0.176 1.00 52.34 382 PRO A CA 1
ATOM 2939 C C . PRO A 1 382 ? -18.394 12.242 1.438 1.00 52.34 382 PRO A C 1
ATOM 2941 O O . PRO A 1 382 ? -17.827 12.528 2.499 1.00 52.34 382 PRO A O 1
ATOM 2944 N N . GLY A 1 383 ? -19.725 12.235 1.367 1.00 48.06 383 GLY A N 1
ATOM 2945 C CA . GLY A 1 383 ? -20.457 11.900 2.589 1.00 48.06 383 GLY A CA 1
ATOM 2946 C C . GLY A 1 383 ? -20.051 10.467 2.908 1.00 48.06 383 GLY A C 1
ATOM 2947 O O . GLY A 1 383 ? -20.159 9.656 2.003 1.00 48.06 383 GLY A O 1
ATOM 2948 N N . TRP A 1 384 ? -19.505 10.174 4.093 1.00 45.06 384 TRP A N 1
ATOM 2949 C CA . TRP A 1 384 ? -19.116 8.811 4.488 1.00 45.06 384 TRP A CA 1
ATOM 2950 C C . TRP A 1 384 ? -20.255 7.828 4.138 1.00 45.06 384 TRP A C 1
ATOM 2952 O O . TRP A 1 384 ? -21.243 7.756 4.861 1.00 45.06 384 TRP A O 1
ATOM 2962 N N . ASP A 1 385 ? -20.139 7.122 3.011 1.00 42.03 385 ASP A N 1
ATOM 2963 C CA . 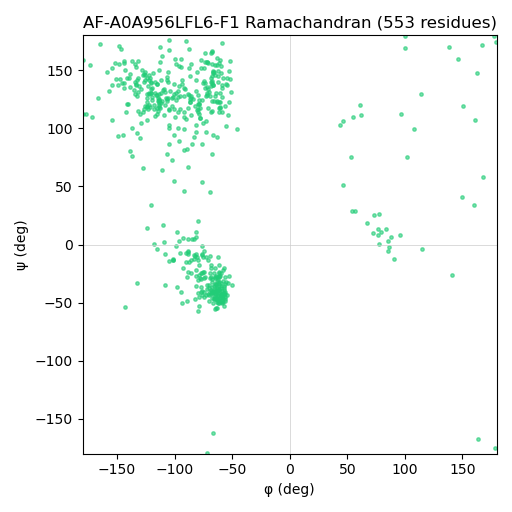ASP A 1 385 ? -21.207 6.318 2.390 1.00 42.03 385 ASP A CA 1
ATOM 2964 C C . ASP A 1 385 ? -20.755 4.847 2.293 1.00 42.03 385 ASP A C 1
ATOM 2966 O O . ASP A 1 385 ? -21.128 4.113 1.374 1.00 42.03 385 ASP A O 1
ATOM 2970 N N . VAL A 1 386 ? -19.974 4.364 3.272 1.00 40.84 386 VAL A N 1
ATOM 2971 C CA . VAL A 1 386 ? -19.768 2.917 3.437 1.00 40.84 386 VAL A CA 1
ATOM 2972 C C . VAL A 1 386 ? -21.105 2.307 3.850 1.00 40.84 386 VAL A C 1
ATOM 2974 O O . VAL A 1 386 ? -21.462 2.269 5.028 1.00 40.84 386 VAL A O 1
ATOM 2977 N N . LYS A 1 387 ? -21.867 1.823 2.868 1.00 42.62 387 LYS A N 1
ATOM 2978 C CA . LYS A 1 387 ? -23.120 1.100 3.102 1.00 42.62 387 LYS A CA 1
ATOM 2979 C C . LYS A 1 387 ? -22.786 -0.279 3.651 1.00 42.62 387 LYS A C 1
ATOM 2981 O O . LYS A 1 387 ? -22.459 -1.200 2.903 1.00 42.62 387 LYS A O 1
ATOM 2986 N N . VAL A 1 388 ? -22.834 -0.401 4.972 1.00 42.88 388 VAL A N 1
ATOM 2987 C CA . VAL A 1 388 ? -22.573 -1.650 5.686 1.00 42.88 388 VAL A CA 1
ATOM 2988 C C . VAL A 1 388 ? -23.877 -2.434 5.808 1.00 42.88 388 VAL A C 1
ATOM 2990 O O . VAL A 1 388 ? -24.821 -1.995 6.464 1.00 42.88 388 VAL A O 1
ATOM 2993 N N . TRP A 1 389 ? -23.914 -3.618 5.204 1.00 44.25 389 TRP A N 1
ATOM 2994 C CA . TRP A 1 389 ? -25.072 -4.512 5.221 1.00 44.25 389 TRP A CA 1
ATOM 2995 C C . TRP A 1 389 ? -24.810 -5.695 6.159 1.00 44.25 389 TRP A C 1
ATOM 2997 O O . TRP A 1 389 ? -23.716 -6.261 6.174 1.00 44.25 389 TRP A O 1
ATOM 3007 N N . ARG A 1 390 ? -25.816 -6.102 6.930 1.00 42.56 390 ARG A N 1
ATOM 3008 C CA . ARG A 1 390 ? -25.824 -7.329 7.736 1.00 42.56 390 ARG A CA 1
ATOM 3009 C C . ARG A 1 390 ? -26.978 -8.185 7.281 1.00 42.56 390 ARG A C 1
ATOM 3011 O O . ARG A 1 390 ? -28.076 -7.701 7.056 1.00 42.56 390 ARG A O 1
ATOM 3018 N N . GLU A 1 391 ? -26.733 -9.475 7.191 1.00 39.75 391 GLU A N 1
ATOM 3019 C CA . GLU A 1 391 ? -27.792 -10.435 6.940 1.00 39.75 391 GLU A CA 1
ATOM 3020 C C . GLU A 1 391 ? -28.541 -10.721 8.253 1.00 39.75 391 GLU A C 1
ATOM 3022 O O . GLU A 1 391 ? -27.968 -11.277 9.193 1.00 39.75 391 GLU A O 1
ATOM 3027 N N . GLU A 1 392 ? -29.812 -10.328 8.333 1.00 48.62 392 GLU A N 1
ATOM 3028 C CA . GLU A 1 392 ? -30.725 -10.690 9.420 1.00 48.62 392 GLU A CA 1
ATOM 3029 C C . GLU A 1 392 ? -31.892 -11.494 8.832 1.00 48.62 392 GLU A C 1
ATOM 3031 O O . GLU A 1 392 ? -32.642 -11.016 7.988 1.00 48.62 392 GLU A O 1
ATOM 3036 N N . GLY A 1 393 ? -32.033 -12.762 9.235 1.00 43.72 393 GLY A N 1
ATOM 3037 C CA . GLY A 1 393 ? -33.146 -13.611 8.786 1.00 43.72 393 GLY A CA 1
ATOM 3038 C C . GLY A 1 393 ? -33.143 -13.987 7.295 1.00 43.72 393 GLY A C 1
ATOM 3039 O O . GLY A 1 393 ? -34.179 -14.417 6.793 1.00 43.72 393 GLY A O 1
ATOM 3040 N N . GLY A 1 394 ? -32.006 -13.859 6.600 1.00 38.00 394 GLY A N 1
ATOM 3041 C CA . GLY A 1 394 ? -31.889 -14.082 5.150 1.00 38.00 394 GLY A CA 1
ATOM 3042 C C . GLY A 1 394 ? -32.173 -12.838 4.300 1.00 38.00 394 GLY A C 1
ATOM 3043 O O . GLY A 1 394 ? -32.214 -12.936 3.075 1.00 38.00 394 GLY A O 1
ATOM 3044 N N . GLU A 1 395 ? -32.360 -11.677 4.932 1.00 29.48 395 GLU A N 1
ATOM 3045 C CA . GLU A 1 395 ? -32.535 -10.382 4.275 1.00 29.48 395 GLU A CA 1
ATOM 3046 C C . GLU A 1 395 ? -31.357 -9.460 4.634 1.00 29.48 395 GLU A C 1
ATOM 3048 O O . GLU A 1 395 ? -30.871 -9.457 5.768 1.00 29.48 395 GLU A O 1
ATOM 3053 N N . LEU A 1 396 ? -30.841 -8.714 3.652 1.00 36.88 396 LEU A N 1
ATOM 3054 C CA . LEU A 1 396 ? -29.765 -7.744 3.870 1.00 36.88 396 LEU A CA 1
ATOM 3055 C C . LEU A 1 396 ? -30.356 -6.481 4.507 1.00 36.88 396 LEU A C 1
ATOM 3057 O O . LEU A 1 396 ? -31.046 -5.711 3.844 1.00 36.88 396 LEU A O 1
ATOM 3061 N N . VAL A 1 397 ? -30.062 -6.265 5.784 1.00 43.16 397 VAL A N 1
ATOM 3062 C CA . VAL A 1 397 ? -30.449 -5.086 6.562 1.00 43.16 397 VAL A CA 1
ATOM 3063 C C . VAL A 1 397 ? -29.257 -4.130 6.647 1.00 43.16 397 VAL A C 1
ATOM 3065 O O . VAL A 1 397 ? -28.141 -4.529 6.977 1.00 43.16 397 VAL A O 1
ATOM 3068 N N . GLU A 1 398 ? -29.471 -2.857 6.327 1.00 43.06 398 GLU A N 1
ATOM 3069 C CA . GLU A 1 398 ? -28.476 -1.786 6.466 1.00 43.06 398 GLU A CA 1
ATOM 3070 C C . GLU A 1 398 ? -28.191 -1.518 7.958 1.00 43.06 398 GLU A C 1
ATOM 3072 O O . GLU A 1 398 ? -29.114 -1.274 8.733 1.00 43.06 398 GLU A O 1
ATOM 3077 N N . VAL A 1 399 ? -26.926 -1.609 8.393 1.00 52.56 399 VAL A N 1
ATOM 3078 C CA . VAL A 1 399 ? -26.552 -1.598 9.829 1.00 52.56 399 VAL A CA 1
ATOM 3079 C C . VAL A 1 399 ? -26.026 -0.265 10.331 1.00 52.56 399 VAL A C 1
ATOM 3081 O O . VAL A 1 399 ? -25.969 -0.061 11.542 1.00 52.56 399 VAL A O 1
ATOM 3084 N N . THR A 1 400 ? -25.691 0.677 9.451 1.00 42.91 400 THR A N 1
ATOM 3085 C CA . THR A 1 400 ? -25.433 2.051 9.886 1.00 42.91 400 THR A CA 1
ATOM 3086 C C . THR A 1 400 ? -25.678 3.055 8.770 1.00 42.91 400 THR A C 1
ATOM 3088 O O . THR A 1 400 ? -25.236 2.858 7.643 1.00 42.91 400 THR A O 1
ATOM 3091 N N . ASP A 1 401 ? -26.322 4.155 9.148 1.00 35.00 401 ASP A N 1
ATOM 3092 C CA . ASP A 1 401 ? -26.322 5.427 8.438 1.00 35.00 401 ASP A CA 1
ATOM 3093 C C . ASP A 1 401 ? -25.253 6.296 9.121 1.00 35.00 401 ASP A C 1
ATOM 3095 O O . ASP A 1 401 ? -25.371 6.617 10.306 1.00 35.00 401 ASP A O 1
ATOM 3099 N N . ALA A 1 402 ? -24.163 6.634 8.431 1.00 34.38 402 ALA A N 1
ATOM 3100 C CA . ALA A 1 402 ? -23.197 7.618 8.927 1.00 34.38 402 ALA A CA 1
ATOM 3101 C C . ALA A 1 402 ? -23.685 9.066 8.702 1.00 34.38 402 ALA A C 1
ATOM 3103 O O . ALA A 1 402 ? -22.895 10.007 8.755 1.00 34.38 402 ALA A O 1
ATOM 3104 N N . ARG A 1 403 ? -24.994 9.283 8.512 1.00 32.91 403 ARG A N 1
ATOM 3105 C CA . ARG A 1 403 ? -25.656 10.585 8.634 1.00 32.91 403 ARG A CA 1
ATOM 3106 C C . ARG A 1 403 ? -26.400 10.694 9.957 1.00 32.91 403 ARG A C 1
ATOM 3108 O O . ARG A 1 403 ? -27.623 10.759 10.009 1.00 32.91 403 ARG A O 1
ATOM 3115 N N . SER A 1 404 ? -25.680 10.847 11.061 1.00 30.30 404 SER A N 1
ATOM 3116 C CA . SER A 1 404 ? -26.313 11.458 12.235 1.00 30.30 404 SER A CA 1
ATOM 3117 C C . SER A 1 404 ? -25.381 12.431 12.940 1.00 30.30 404 SER A C 1
ATOM 3119 O O . SER A 1 404 ? -24.751 12.097 13.941 1.00 30.30 404 SER A O 1
ATOM 3121 N N . ASN A 1 405 ? -25.314 13.646 12.377 1.00 27.77 405 ASN A N 1
ATOM 3122 C CA . ASN A 1 405 ? -25.426 14.944 13.076 1.00 27.77 405 ASN A CA 1
ATOM 3123 C C . ASN A 1 405 ? -24.632 16.091 12.428 1.00 27.77 405 ASN A C 1
ATOM 3125 O O . ASN A 1 405 ? -24.100 16.957 13.121 1.00 27.77 405 ASN A O 1
ATOM 3129 N N . LEU A 1 406 ? -24.631 16.187 11.099 1.00 30.77 406 LEU A N 1
ATOM 3130 C CA . LEU A 1 406 ? -24.402 17.467 10.431 1.00 30.77 406 LEU A CA 1
ATOM 3131 C C . LEU A 1 406 ? -25.583 17.743 9.495 1.00 30.77 406 LEU A C 1
ATOM 3133 O O . LEU A 1 406 ? -25.689 17.126 8.447 1.00 30.77 406 LEU A O 1
ATOM 3137 N N . GLN A 1 407 ? -26.424 18.700 9.909 1.00 28.48 407 GLN A N 1
ATOM 3138 C CA . GLN A 1 407 ? -27.548 19.338 9.195 1.00 28.48 407 GLN A CA 1
ATOM 3139 C C . GLN A 1 407 ? -28.961 18.858 9.563 1.00 28.48 407 GLN A C 1
ATOM 3141 O O . GLN A 1 407 ? 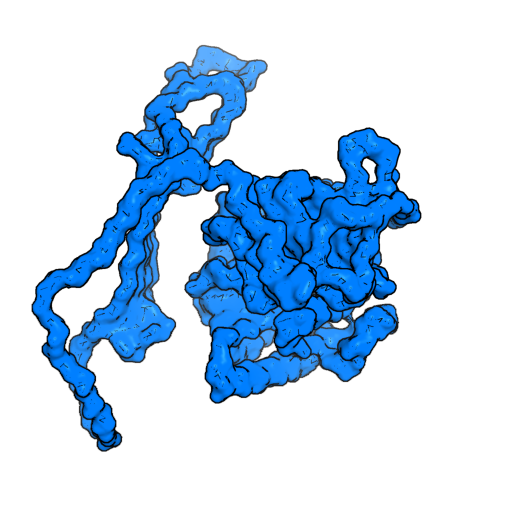-29.678 18.249 8.782 1.00 28.48 407 GLN A O 1
ATOM 3146 N N . ALA A 1 408 ? -29.431 19.308 10.730 1.00 28.61 408 ALA A N 1
ATOM 3147 C CA . ALA A 1 408 ? -30.798 19.812 10.817 1.00 28.61 408 ALA A CA 1
ATOM 3148 C C . ALA A 1 408 ? -30.799 21.279 10.343 1.00 28.61 408 ALA A C 1
ATOM 3150 O O . ALA A 1 408 ? -30.545 22.195 11.124 1.00 28.61 408 ALA A O 1
ATOM 3151 N N . ALA A 1 409 ? -31.056 21.497 9.056 1.00 27.03 409 ALA A N 1
ATOM 3152 C CA . ALA A 1 409 ? -31.544 22.765 8.517 1.00 27.03 409 ALA A CA 1
ATOM 3153 C C . ALA A 1 409 ? -32.529 22.437 7.377 1.00 27.03 409 ALA A C 1
ATOM 3155 O O . ALA A 1 409 ? -32.253 21.525 6.603 1.00 27.03 409 ALA A O 1
ATOM 3156 N N . PRO A 1 410 ? -33.698 23.096 7.302 1.00 31.27 410 PRO A N 1
ATOM 3157 C CA . PRO A 1 410 ? -34.803 22.642 6.463 1.00 31.27 410 PRO A CA 1
ATOM 3158 C C . PRO A 1 410 ? -34.515 22.873 4.974 1.00 31.27 410 PRO A C 1
ATOM 3160 O O . PRO A 1 410 ? -34.208 23.993 4.564 1.00 31.27 410 PRO A O 1
ATOM 3163 N N . GLU A 1 411 ? -34.662 21.821 4.169 1.00 32.66 411 GLU A N 1
ATOM 3164 C CA . GLU A 1 411 ? -34.663 21.900 2.709 1.00 32.66 411 GLU A CA 1
ATOM 3165 C C . GLU A 1 411 ? -35.894 22.686 2.225 1.00 32.66 411 GLU A C 1
ATOM 3167 O O . GLU A 1 411 ? -37.040 22.358 2.543 1.00 32.66 411 GLU A O 1
ATOM 3172 N N . GLY A 1 412 ? -35.658 23.751 1.456 1.00 28.86 412 GLY A N 1
ATOM 3173 C CA . GLY A 1 412 ? -36.673 24.322 0.571 1.00 28.86 412 GLY A CA 1
ATOM 3174 C C . GLY A 1 412 ? -36.852 23.421 -0.660 1.00 28.86 412 GLY A C 1
ATOM 3175 O O . GLY A 1 412 ? -35.906 22.733 -1.041 1.00 28.86 412 GLY A O 1
ATOM 3176 N N . PRO A 1 413 ? -38.040 23.392 -1.288 1.00 29.44 413 PRO A N 1
ATOM 3177 C CA . PRO A 1 413 ? -38.347 22.408 -2.318 1.00 29.44 413 PRO A CA 1
ATOM 3178 C C . PRO A 1 413 ? -37.492 22.610 -3.576 1.00 29.44 413 PRO A C 1
ATOM 3180 O O . PRO A 1 413 ? -37.311 23.735 -4.047 1.00 29.44 413 PRO A O 1
ATOM 3183 N N . ALA A 1 414 ? -37.004 21.496 -4.125 1.00 30.56 414 ALA A N 1
ATOM 3184 C CA . ALA A 1 414 ? -36.308 21.428 -5.405 1.00 30.56 414 ALA A CA 1
ATOM 3185 C C . ALA A 1 414 ? -37.186 21.969 -6.555 1.00 30.56 414 ALA A C 1
ATOM 3187 O O . ALA A 1 414 ? -38.402 21.742 -6.553 1.00 30.56 414 ALA A O 1
ATOM 3188 N N . PRO A 1 415 ? -36.612 22.670 -7.551 1.00 28.73 415 PRO A N 1
ATOM 3189 C CA . PRO A 1 415 ? -37.365 23.080 -8.724 1.00 28.73 415 PRO A CA 1
ATOM 3190 C C . PRO A 1 415 ? -37.667 21.861 -9.603 1.00 28.73 415 PRO A C 1
ATOM 3192 O O . PRO A 1 415 ? -36.782 21.079 -9.941 1.00 28.73 415 PRO A O 1
ATOM 3195 N N . ALA A 1 416 ? -38.947 21.719 -9.937 1.00 30.02 416 ALA A N 1
ATOM 3196 C CA . ALA A 1 416 ? -39.483 20.678 -10.795 1.00 30.02 416 ALA A CA 1
ATOM 3197 C C . ALA A 1 416 ? -39.030 20.839 -12.252 1.00 30.02 416 ALA A C 1
ATOM 3199 O O . ALA A 1 416 ? -39.000 21.951 -12.787 1.00 30.02 416 ALA A O 1
ATOM 3200 N N . ASP A 1 417 ? -38.787 19.698 -12.893 1.00 36.50 417 ASP A N 1
ATOM 3201 C CA . ASP A 1 417 ? -38.683 19.550 -14.338 1.00 36.50 417 ASP A CA 1
ATOM 3202 C C . ASP A 1 417 ? -39.912 20.147 -15.035 1.00 36.50 417 ASP A C 1
ATOM 3204 O O . ASP A 1 417 ? -41.050 19.736 -14.794 1.00 36.50 417 ASP A O 1
ATOM 3208 N N . GLN A 1 418 ? -39.684 21.102 -15.936 1.00 31.09 418 GLN A N 1
ATOM 3209 C CA . GLN A 1 418 ? -40.674 21.518 -16.925 1.00 31.09 418 GLN A CA 1
ATOM 3210 C C . GLN A 1 418 ? -39.998 21.694 -18.281 1.00 31.09 418 GLN A C 1
ATOM 3212 O O . GLN A 1 418 ? -39.382 22.715 -18.576 1.00 31.09 418 GLN A O 1
ATOM 3217 N N . CYS A 1 419 ? -40.167 20.675 -19.122 1.00 31.75 419 CYS A N 1
ATOM 3218 C CA . CYS A 1 419 ? -40.133 20.833 -20.566 1.00 31.75 419 CYS A CA 1
ATOM 3219 C C . CYS A 1 419 ? -41.384 21.614 -20.998 1.00 31.75 419 CYS A C 1
ATOM 3221 O O . CYS A 1 419 ? -42.501 21.212 -20.677 1.00 31.75 419 CYS A O 1
ATOM 3223 N N . TYR A 1 420 ? -41.200 22.693 -21.756 1.00 31.83 420 TYR A N 1
ATOM 3224 C CA . TYR A 1 420 ? -42.254 23.329 -22.544 1.00 31.83 420 TYR A CA 1
ATOM 3225 C C . TYR A 1 420 ? -41.671 23.788 -23.884 1.00 31.83 420 TYR A C 1
ATOM 3227 O O . TYR A 1 420 ? -40.792 24.644 -23.905 1.00 31.83 420 TYR A O 1
ATOM 3235 N N . GLY A 1 421 ? -42.236 23.271 -24.979 1.00 29.12 421 GLY A N 1
ATOM 3236 C CA . GLY A 1 421 ? -42.345 24.000 -26.246 1.00 29.12 421 GLY A CA 1
ATOM 3237 C C . GLY A 1 421 ? -41.438 23.555 -27.393 1.00 29.12 421 GLY A C 1
ATOM 3238 O O . GLY A 1 421 ? -40.295 23.981 -27.469 1.00 29.12 421 GLY A O 1
ATOM 3239 N N . ASP A 1 422 ? -42.041 22.767 -28.290 1.00 32.91 422 ASP A N 1
ATOM 3240 C CA . ASP A 1 422 ? -41.828 22.609 -29.739 1.00 32.91 422 ASP A CA 1
ATOM 3241 C C . ASP A 1 422 ? -40.401 22.532 -30.298 1.00 32.91 422 ASP A C 1
ATOM 3243 O O . ASP A 1 422 ? -39.733 23.533 -30.552 1.00 32.91 422 ASP A O 1
ATOM 3247 N N . GLY A 1 423 ? -40.004 21.299 -30.629 1.00 33.47 423 GLY A N 1
ATOM 3248 C CA . GLY A 1 423 ? -38.839 21.024 -31.469 1.00 33.47 423 GLY A CA 1
ATOM 3249 C C . GLY A 1 423 ? -38.274 19.612 -31.334 1.00 33.47 423 GLY A C 1
ATOM 3250 O O . GLY A 1 423 ? -37.0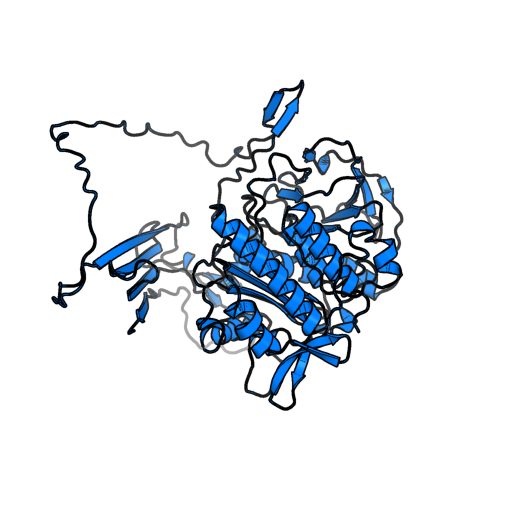62 19.447 -31.389 1.00 33.47 423 GLY A O 1
ATOM 3251 N N . CYS A 1 424 ? -39.114 18.601 -31.101 1.00 31.94 424 CYS A N 1
ATOM 3252 C CA . CYS A 1 424 ? -38.733 17.207 -31.326 1.00 31.94 424 CYS A CA 1
ATOM 3253 C C . CYS A 1 424 ? -39.267 16.810 -32.698 1.00 31.94 424 CYS A C 1
ATOM 3255 O O . CYS A 1 424 ? -40.463 16.589 -32.821 1.00 31.94 424 CYS A O 1
ATOM 3257 N N . ASP A 1 425 ? -38.390 16.812 -33.697 1.00 32.72 425 ASP A N 1
ATOM 3258 C CA . ASP A 1 425 ? -38.394 15.910 -34.850 1.00 32.72 425 ASP A CA 1
ATOM 3259 C C . ASP A 1 425 ? -37.197 16.291 -35.728 1.00 32.72 425 ASP A C 1
ATOM 3261 O O . ASP A 1 425 ? -37.154 17.392 -36.265 1.00 32.72 425 ASP A O 1
ATOM 3265 N N . GLU A 1 426 ? -36.202 15.408 -35.820 1.00 30.62 426 GLU A N 1
ATOM 3266 C CA . GLU A 1 426 ? -35.736 14.886 -37.112 1.00 30.62 426 GLU A CA 1
ATOM 3267 C C . GLU A 1 426 ? -34.629 13.835 -36.916 1.00 30.62 426 GLU A C 1
ATOM 3269 O O . GLU A 1 426 ? -33.527 14.109 -36.447 1.00 30.62 426 GLU A O 1
ATOM 3274 N N . ALA A 1 427 ? -35.019 12.607 -37.265 1.00 29.72 427 ALA A N 1
ATOM 3275 C CA . ALA A 1 427 ? -34.265 11.563 -37.951 1.00 29.72 427 ALA A CA 1
ATOM 3276 C C . ALA A 1 427 ? -32.826 11.238 -37.502 1.00 29.72 427 ALA A C 1
ATOM 3278 O O . ALA A 1 427 ? -31.844 11.881 -37.867 1.00 29.72 427 ALA A O 1
ATOM 3279 N N . LEU A 1 428 ? -32.723 10.082 -36.841 1.00 35.09 428 LEU A N 1
ATOM 3280 C CA . LEU A 1 428 ? -31.628 9.138 -37.049 1.00 35.09 428 LEU A CA 1
ATOM 3281 C C . LEU A 1 428 ? -31.631 8.710 -38.524 1.00 35.09 428 LEU A C 1
ATOM 3283 O O . LEU A 1 428 ? -32.569 8.037 -38.951 1.00 35.09 428 LEU A O 1
ATOM 3287 N N . GLU A 1 429 ? -30.596 9.074 -39.278 1.00 27.72 429 GLU A N 1
ATOM 3288 C CA . GLU A 1 429 ? -30.280 8.412 -40.543 1.00 27.72 429 GLU A CA 1
ATOM 3289 C C . GLU A 1 429 ? -28.935 7.692 -40.457 1.00 27.72 429 GLU A C 1
ATOM 3291 O O . GLU A 1 429 ? -27.912 8.226 -40.027 1.00 27.72 429 GLU A O 1
ATOM 3296 N N . ASP A 1 430 ? -29.045 6.435 -40.853 1.00 35.44 430 ASP A N 1
ATOM 3297 C CA . ASP A 1 430 ? -28.109 5.331 -40.891 1.00 35.44 430 ASP A CA 1
ATOM 3298 C C . ASP A 1 430 ? -27.339 5.396 -42.214 1.00 35.44 430 ASP A C 1
ATOM 3300 O O . ASP A 1 430 ? -27.978 5.423 -43.266 1.00 35.44 430 ASP A O 1
ATOM 3304 N N . TRP A 1 431 ? -26.006 5.472 -42.190 1.00 27.19 431 TRP A N 1
ATOM 3305 C CA . TRP A 1 431 ? -25.178 5.383 -43.401 1.00 27.19 431 TRP A CA 1
ATOM 3306 C C . TRP A 1 431 ? -24.030 4.406 -43.147 1.00 27.19 431 TRP A C 1
ATOM 3308 O O . TRP A 1 431 ? -22.998 4.763 -42.571 1.00 27.19 431 TRP A O 1
ATOM 3318 N N . ASP A 1 432 ? -24.272 3.171 -43.578 1.00 33.00 432 ASP A N 1
ATOM 3319 C CA . ASP A 1 432 ? -23.256 2.208 -43.987 1.00 33.00 432 ASP A CA 1
ATOM 3320 C C . ASP A 1 432 ? -22.668 2.599 -45.360 1.00 33.00 432 ASP A C 1
ATOM 3322 O O . ASP A 1 432 ? -23.260 3.372 -46.119 1.00 33.00 432 ASP A O 1
ATOM 3326 N N . ASP A 1 433 ? -21.531 1.964 -45.643 1.00 33.34 433 ASP A N 1
ATOM 3327 C CA . ASP A 1 433 ? -20.884 1.726 -46.938 1.00 33.34 433 ASP A CA 1
ATOM 3328 C C . ASP A 1 433 ? -19.751 2.664 -47.432 1.00 33.34 433 ASP A C 1
ATOM 3330 O O . ASP A 1 433 ? -19.918 3.823 -47.815 1.00 33.34 433 ASP A O 1
ATOM 3334 N N . ASP A 1 434 ? -18.576 2.018 -47.467 1.00 30.92 434 ASP A N 1
ATOM 3335 C CA . ASP A 1 434 ? -17.670 1.854 -48.612 1.00 30.92 434 ASP A CA 1
ATOM 3336 C C . ASP A 1 434 ? -16.274 2.507 -48.615 1.00 30.92 434 ASP A C 1
ATOM 3338 O O . ASP A 1 434 ? -16.047 3.693 -48.371 1.00 30.92 434 ASP A O 1
ATOM 3342 N N . GLU A 1 435 ? -15.320 1.620 -48.922 1.00 44.81 435 GLU A N 1
ATOM 3343 C CA . GLU A 1 435 ? -13.917 1.837 -49.255 1.00 44.81 435 GLU A CA 1
ATOM 3344 C C . GLU A 1 435 ? -13.750 2.822 -50.423 1.00 44.81 435 GLU A C 1
ATOM 3346 O O . GLU A 1 435 ? -14.402 2.655 -51.445 1.00 44.81 435 GLU A O 1
ATOM 3351 N N . GLU A 1 436 ? -12.790 3.755 -50.345 1.00 32.62 436 GLU A N 1
ATOM 3352 C CA . GLU A 1 436 ? -11.837 4.022 -51.440 1.00 32.62 436 GLU A CA 1
ATOM 3353 C C . GLU A 1 436 ? -10.740 5.029 -51.042 1.00 32.62 436 GLU A C 1
ATOM 3355 O O . GLU A 1 436 ? -10.867 5.832 -50.116 1.00 32.62 436 GLU A O 1
ATOM 3360 N N . TRP A 1 437 ? -9.608 4.907 -51.732 1.00 32.34 437 TRP A N 1
ATOM 3361 C CA . TRP A 1 437 ? -8.345 5.607 -51.515 1.00 32.34 437 TRP A CA 1
ATOM 3362 C C . TRP A 1 437 ? -8.337 7.067 -52.020 1.00 32.34 437 TRP A C 1
ATOM 3364 O O . TRP A 1 437 ? -8.954 7.382 -53.026 1.00 32.34 437 TRP A O 1
ATOM 3374 N N . GLU A 1 438 ? -7.504 7.883 -51.354 1.00 40.75 438 GLU A N 1
ATOM 3375 C CA . GLU A 1 438 ? -6.860 9.144 -51.796 1.00 40.75 438 GLU A CA 1
ATOM 3376 C C . GLU A 1 438 ? -7.726 10.364 -52.186 1.00 40.75 438 GLU A C 1
ATOM 3378 O O . GLU A 1 438 ? -8.281 10.436 -53.271 1.00 40.75 438 GLU A O 1
ATOM 3383 N N . ASP A 1 439 ? -7.672 11.423 -51.356 1.00 34.09 439 ASP A N 1
ATOM 3384 C CA . ASP A 1 439 ? -7.266 12.763 -51.825 1.00 34.09 439 ASP A CA 1
ATOM 3385 C C . ASP A 1 439 ? -6.951 13.727 -50.658 1.00 34.09 439 ASP A C 1
ATOM 3387 O O . ASP A 1 439 ? -7.741 13.945 -49.733 1.00 34.09 439 ASP A O 1
ATOM 3391 N N . TRP A 1 440 ? -5.757 14.327 -50.695 1.00 33.56 440 TRP A N 1
ATOM 3392 C CA . TRP A 1 440 ? -5.257 15.293 -49.710 1.00 33.56 440 TRP A CA 1
ATOM 3393 C C . TRP A 1 440 ? -5.910 16.669 -49.905 1.00 33.56 440 TRP A C 1
ATOM 3395 O O . TRP A 1 440 ? -5.352 17.555 -50.551 1.00 33.56 440 TRP A O 1
ATOM 3405 N N . VAL A 1 441 ? -7.078 16.883 -49.298 1.00 34.28 441 VAL A N 1
ATOM 3406 C CA . VAL A 1 441 ? -7.705 18.210 -49.199 1.00 34.28 441 VAL A CA 1
ATOM 3407 C C . VAL A 1 441 ? -7.547 18.745 -47.775 1.00 34.28 441 VAL A C 1
ATOM 3409 O O . VAL A 1 441 ? -8.087 18.179 -46.825 1.00 34.28 441 VAL A O 1
ATOM 3412 N N . TRP A 1 442 ? -6.825 19.861 -47.622 1.00 34.78 442 TRP A N 1
ATOM 3413 C CA . TRP A 1 442 ? -6.735 20.629 -46.373 1.00 34.78 442 TRP A CA 1
ATOM 3414 C C . TRP A 1 442 ? -8.144 21.019 -45.894 1.00 34.78 442 TRP A C 1
ATOM 3416 O O . TRP A 1 442 ? -8.755 21.953 -46.416 1.00 34.78 442 TRP A O 1
ATOM 3426 N N . ARG A 1 443 ? -8.672 20.308 -44.892 1.00 41.25 443 ARG A N 1
ATOM 3427 C CA . ARG A 1 443 ? -9.873 20.722 -44.154 1.00 41.25 443 ARG A CA 1
ATOM 3428 C C . ARG A 1 443 ? -9.438 21.548 -42.937 1.00 41.25 443 ARG A C 1
ATOM 3430 O O . ARG A 1 443 ? -8.511 21.125 -42.250 1.00 41.25 443 ARG A O 1
ATOM 3437 N N . PRO A 1 444 ? -10.070 22.700 -42.641 1.00 43.69 444 PRO A N 1
ATOM 3438 C CA . PRO A 1 444 ? -9.757 23.458 -41.433 1.00 43.69 444 PRO A CA 1
ATOM 3439 C C . PRO A 1 444 ? -10.012 22.576 -40.207 1.00 43.69 444 PRO A C 1
ATOM 3441 O O . PRO A 1 444 ? -11.086 21.977 -40.086 1.00 43.69 444 PRO A O 1
ATOM 3444 N N . GLU A 1 445 ? -9.012 22.461 -39.331 1.00 55.66 445 GLU A N 1
ATOM 3445 C CA . GLU A 1 445 ? -9.110 21.653 -38.119 1.00 55.66 445 GLU A CA 1
ATOM 3446 C C . GLU A 1 445 ? -10.306 22.116 -37.286 1.00 55.66 445 GLU A C 1
ATOM 3448 O O . GLU A 1 445 ? -10.406 23.272 -36.872 1.00 55.66 445 GLU A O 1
ATOM 3453 N N . ARG A 1 446 ? -11.254 21.206 -37.069 1.00 54.03 446 ARG A N 1
ATOM 3454 C CA . ARG A 1 446 ? -12.333 21.414 -36.111 1.00 54.03 446 ARG A CA 1
ATOM 3455 C C . ARG A 1 446 ? -11.806 20.972 -34.746 1.00 54.03 446 ARG A C 1
ATOM 3457 O O . ARG A 1 446 ? -11.280 19.866 -34.620 1.00 54.03 446 ARG A O 1
ATOM 3464 N N . PHE A 1 447 ? -11.934 21.839 -33.750 1.00 60.84 447 PHE A N 1
ATOM 3465 C CA . PHE A 1 447 ? -11.505 21.588 -32.376 1.00 60.84 447 PHE A CA 1
ATOM 3466 C C . PHE A 1 447 ? -12.721 21.336 -31.487 1.00 60.84 447 PHE A C 1
ATOM 3468 O O . PHE A 1 447 ? -13.788 21.908 -31.712 1.00 60.84 447 PHE A O 1
ATOM 3475 N N . TRP A 1 448 ? -12.554 20.502 -30.468 1.00 56.31 448 TRP A N 1
ATOM 3476 C CA . TRP A 1 448 ? -13.516 20.351 -29.376 1.00 56.31 448 TRP A CA 1
ATOM 3477 C C . TRP A 1 448 ? -12.764 20.407 -28.044 1.00 56.31 448 TRP A C 1
ATOM 3479 O O . TRP A 1 448 ? -11.552 20.217 -28.017 1.00 56.31 448 TRP A O 1
ATOM 3489 N N . GLY A 1 449 ? -13.427 20.731 -26.940 1.00 68.25 449 GLY A N 1
ATOM 3490 C CA . GLY A 1 449 ? -12.726 20.970 -25.682 1.00 68.25 449 GLY A CA 1
ATOM 3491 C C . GLY A 1 449 ? -13.638 20.976 -24.471 1.00 68.25 449 GLY A C 1
ATOM 3492 O O . GLY A 1 449 ? -14.859 20.937 -24.604 1.00 68.25 449 GLY A O 1
ATOM 3493 N N . ALA A 1 450 ? -13.019 21.039 -23.299 1.00 59.00 450 ALA A N 1
ATOM 3494 C CA . ALA A 1 450 ? -13.691 21.153 -22.015 1.00 59.00 450 ALA A CA 1
ATOM 3495 C C . ALA A 1 450 ? -13.228 22.432 -21.311 1.00 59.00 450 ALA A C 1
ATOM 3497 O O . ALA A 1 450 ? -12.046 22.778 -21.355 1.00 59.00 450 ALA A O 1
ATOM 3498 N N . LEU A 1 451 ? -14.168 23.121 -20.666 1.00 64.12 451 LEU A N 1
ATOM 3499 C CA . LEU A 1 451 ? -13.923 24.270 -19.801 1.00 64.12 451 LEU A CA 1
ATOM 3500 C C . LEU A 1 451 ? -14.531 23.949 -18.436 1.00 64.12 451 LEU A C 1
ATOM 3502 O O . LEU A 1 451 ? -15.741 23.761 -18.334 1.00 64.12 451 LEU A O 1
ATOM 3506 N N . SER A 1 452 ? -13.703 23.894 -17.400 1.00 59.12 452 SER A N 1
ATOM 3507 C CA . SER A 1 452 ? -14.145 23.717 -16.019 1.00 59.12 452 SER A CA 1
ATOM 3508 C C . SER A 1 452 ? -13.952 25.015 -15.251 1.00 59.12 452 SER A C 1
ATOM 3510 O O . SER A 1 452 ? -12.871 25.604 -15.293 1.00 59.12 452 SER A O 1
ATOM 3512 N N . VAL A 1 453 ? -14.991 25.440 -14.532 1.00 69.19 453 VAL A N 1
ATOM 3513 C CA . VAL A 1 453 ? -14.961 26.625 -13.671 1.00 69.19 453 VAL A CA 1
ATOM 3514 C C . VAL A 1 453 ? -15.364 26.212 -12.260 1.00 69.19 453 VAL A C 1
ATOM 3516 O O . VAL A 1 453 ? -16.470 25.721 -12.048 1.00 69.19 453 VAL A O 1
ATOM 3519 N N . GLY A 1 454 ? -14.465 26.408 -11.302 1.00 60.75 454 GLY A N 1
ATOM 3520 C CA . GLY A 1 454 ? -14.671 26.163 -9.880 1.00 60.75 454 GLY A CA 1
ATOM 3521 C C . GLY A 1 454 ? -14.639 27.460 -9.077 1.00 60.75 454 GLY A C 1
ATOM 3522 O O . GLY A 1 454 ? -13.951 28.417 -9.433 1.00 60.75 454 GLY A O 1
ATOM 3523 N N . VAL A 1 455 ? -15.376 27.490 -7.967 1.00 61.09 455 VAL A N 1
ATOM 3524 C CA . VAL A 1 455 ? -15.354 28.593 -6.996 1.00 61.09 455 VAL A CA 1
ATOM 3525 C C . VAL A 1 455 ? -14.924 28.035 -5.649 1.00 61.09 455 VAL A C 1
ATOM 3527 O O . VAL A 1 455 ? -15.475 27.044 -5.177 1.00 61.09 455 VAL A O 1
ATOM 3530 N N . ILE A 1 456 ? -13.955 28.682 -5.010 1.00 59.78 456 ILE A N 1
ATOM 3531 C CA . ILE A 1 456 ? -13.487 28.293 -3.679 1.00 59.78 456 ILE A CA 1
ATOM 3532 C C . ILE A 1 456 ? -14.370 28.989 -2.644 1.00 59.78 456 ILE A C 1
ATOM 3534 O O . ILE A 1 456 ? -14.489 30.216 -2.665 1.00 59.78 456 ILE A O 1
ATOM 3538 N N . PHE A 1 457 ? -14.970 28.231 -1.726 1.00 52.78 457 PHE A N 1
ATOM 3539 C CA . PHE A 1 457 ? -15.861 28.757 -0.689 1.00 52.78 457 PHE A CA 1
ATOM 3540 C C . PHE A 1 457 ? -15.313 28.445 0.706 1.00 52.78 457 PHE A C 1
ATOM 3542 O O . PHE A 1 457 ? -14.902 27.318 0.967 1.00 52.78 457 PHE A O 1
ATOM 3549 N N . ALA A 1 458 ? -15.326 29.423 1.616 1.00 54.69 458 ALA A N 1
ATOM 3550 C CA . ALA A 1 458 ? -14.972 29.202 3.019 1.00 54.69 458 ALA A CA 1
ATOM 3551 C C . ALA A 1 458 ? -16.015 29.837 3.958 1.00 54.69 458 ALA A C 1
ATOM 3553 O O . ALA A 1 458 ? -16.280 31.036 3.840 1.00 54.69 458 ALA A O 1
ATOM 3554 N N . PRO A 1 459 ? -16.576 29.081 4.924 1.00 48.56 459 PRO A N 1
ATOM 3555 C CA . PRO A 1 459 ? -17.624 29.575 5.823 1.00 48.56 459 PRO A CA 1
ATOM 3556 C C . PRO A 1 459 ? -17.107 30.511 6.932 1.00 48.56 459 PRO A C 1
ATOM 3558 O O . PRO A 1 459 ? -17.901 31.127 7.642 1.00 48.56 459 PRO A O 1
ATOM 3561 N N . ALA A 1 460 ? -15.787 30.637 7.099 1.00 53.03 460 ALA A N 1
ATOM 3562 C CA . ALA A 1 460 ? -15.179 31.509 8.100 1.00 53.03 460 ALA A CA 1
ATOM 3563 C C . ALA A 1 460 ? -15.340 32.998 7.735 1.00 53.03 460 ALA A C 1
ATOM 3565 O O . ALA A 1 460 ? -15.057 33.397 6.602 1.00 53.03 460 ALA A O 1
ATOM 3566 N N . ARG A 1 461 ? -15.749 33.830 8.709 1.00 55.97 461 ARG A N 1
ATOM 3567 C CA . ARG A 1 461 ? -15.763 35.299 8.582 1.00 55.97 461 ARG A CA 1
ATOM 3568 C C . ARG A 1 461 ? -14.341 35.835 8.793 1.00 55.97 461 ARG A C 1
ATOM 3570 O O . ARG A 1 461 ? -13.843 35.724 9.912 1.00 55.97 461 ARG A O 1
ATOM 3577 N N . PRO A 1 462 ? -13.686 36.390 7.765 1.00 55.31 462 PRO A N 1
ATOM 3578 C CA . PRO A 1 462 ? -12.331 36.907 7.905 1.00 55.31 462 PRO A CA 1
ATOM 3579 C C . PRO A 1 462 ? -12.318 38.203 8.716 1.00 55.31 462 PRO A C 1
ATOM 3581 O O . PRO A 1 462 ? -13.326 38.910 8.801 1.00 55.31 462 PRO A O 1
ATOM 3584 N N . GLN A 1 463 ? -11.167 38.518 9.304 1.00 58.47 463 GLN A N 1
ATOM 3585 C CA . GLN A 1 463 ? -10.961 39.772 10.016 1.00 58.47 463 GLN A CA 1
ATOM 3586 C C . GLN A 1 463 ? -10.382 40.807 9.042 1.00 58.47 463 GLN A C 1
ATOM 3588 O O . GLN A 1 463 ? -9.375 40.562 8.385 1.00 58.47 463 GLN A O 1
ATOM 3593 N N . GLU A 1 464 ? -11.002 41.986 8.952 1.00 55.72 464 GLU A N 1
ATOM 3594 C CA . GLU A 1 464 ? -10.490 43.094 8.123 1.00 55.72 464 GLU A CA 1
ATOM 3595 C C . GLU A 1 464 ? -9.182 43.683 8.675 1.00 55.72 464 GLU A C 1
ATOM 3597 O O . GLU A 1 464 ? -8.429 44.350 7.970 1.00 55.72 464 GLU A O 1
ATOM 3602 N N . THR A 1 465 ? -8.904 43.457 9.958 1.00 57.44 465 THR A N 1
ATOM 3603 C CA . THR A 1 465 ? -7.720 43.963 10.647 1.00 57.44 465 THR A CA 1
ATOM 3604 C C . THR A 1 465 ? -7.201 42.894 11.588 1.00 57.44 465 THR A C 1
ATOM 3606 O O . THR A 1 465 ? -7.900 42.489 12.516 1.00 57.44 465 THR A O 1
ATOM 3609 N N . ILE A 1 466 ? -5.957 42.473 11.383 1.00 59.97 466 ILE A N 1
ATOM 3610 C CA . ILE A 1 466 ? -5.297 41.537 12.286 1.00 59.97 466 ILE A CA 1
ATOM 3611 C C . ILE A 1 466 ? -4.663 42.324 13.431 1.00 59.97 466 ILE A C 1
ATOM 3613 O O . ILE A 1 466 ? -3.872 43.239 13.189 1.00 59.97 466 ILE A O 1
ATOM 3617 N N . ARG A 1 467 ? -4.992 41.963 14.675 1.00 61.22 467 ARG A N 1
ATOM 3618 C CA . ARG A 1 467 ? -4.344 42.512 15.874 1.00 61.22 467 ARG A CA 1
ATOM 3619 C C . ARG A 1 467 ? -3.221 41.589 16.317 1.00 61.22 467 ARG A C 1
ATOM 3621 O O . ARG A 1 467 ? -3.488 40.458 16.708 1.00 61.22 467 ARG A O 1
ATOM 3628 N N . LEU A 1 468 ? -1.994 42.097 16.285 1.00 60.53 468 LEU A N 1
ATOM 3629 C CA . LEU A 1 468 ? -0.826 41.364 16.763 1.00 60.53 468 LEU A CA 1
ATOM 3630 C C . LEU A 1 468 ? -0.768 41.444 18.294 1.00 60.53 468 LEU A C 1
ATOM 3632 O O . LEU A 1 468 ? -0.877 42.533 18.863 1.00 60.53 468 LEU A O 1
ATOM 3636 N N . THR A 1 469 ? -0.630 40.299 18.964 1.00 61.28 469 THR A N 1
ATOM 3637 C CA . THR A 1 469 ? -0.466 40.224 20.430 1.00 61.28 469 THR A CA 1
ATOM 3638 C C . THR A 1 469 ? 0.975 39.909 20.831 1.00 61.28 469 THR A C 1
ATOM 3640 O O . THR A 1 469 ? 1.817 39.656 19.978 1.00 61.28 469 THR A O 1
ATOM 3643 N N . ASN A 1 470 ? 1.257 39.898 22.138 1.00 60.25 470 ASN A N 1
ATOM 3644 C CA . ASN A 1 470 ? 2.569 39.506 22.666 1.00 60.25 470 ASN A CA 1
ATOM 3645 C C . ASN A 1 470 ? 2.816 37.982 22.642 1.00 60.25 470 ASN A C 1
ATOM 3647 O O . ASN A 1 470 ? 3.949 37.562 22.869 1.00 60.25 470 ASN A O 1
ATOM 3651 N N . ASP A 1 471 ? 1.782 37.180 22.377 1.00 56.44 471 ASP A N 1
ATOM 3652 C CA . ASP A 1 471 ? 1.882 35.728 22.220 1.00 56.44 471 ASP A CA 1
ATOM 3653 C C . ASP A 1 471 ? 2.244 35.346 20.778 1.00 56.44 471 ASP A C 1
ATOM 3655 O O . ASP A 1 471 ? 1.957 36.096 19.841 1.00 56.44 471 ASP A O 1
ATOM 3659 N N . GLU A 1 472 ? 2.852 34.170 20.591 1.00 52.16 472 GLU A N 1
ATOM 3660 C CA . GLU A 1 472 ? 3.151 33.639 19.258 1.00 52.16 472 GLU A CA 1
ATOM 3661 C C . GLU A 1 472 ? 1.847 33.445 18.473 1.00 52.16 472 GLU A C 1
ATOM 3663 O O . GLU A 1 472 ? 0.970 32.668 18.856 1.00 52.16 472 GLU A O 1
ATOM 3668 N N . GLN A 1 473 ? 1.718 34.171 17.364 1.00 59.72 473 GLN A N 1
ATOM 3669 C CA . GLN A 1 473 ? 0.542 34.116 16.507 1.00 59.72 473 GLN A CA 1
ATOM 3670 C C . GLN A 1 473 ? 0.938 33.665 15.109 1.00 59.72 473 GLN A C 1
ATOM 3672 O O . GLN A 1 473 ? 1.775 34.276 14.439 1.00 59.72 473 GLN A O 1
ATOM 3677 N N . LYS A 1 474 ? 0.283 32.597 14.655 1.00 55.75 474 LYS A N 1
ATOM 3678 C CA . LYS A 1 474 ? 0.325 32.156 13.267 1.00 55.75 474 LYS A CA 1
ATOM 3679 C C . LYS A 1 474 ? -0.933 32.651 12.577 1.00 55.75 474 LYS A C 1
ATOM 3681 O O . LYS A 1 474 ? -2.022 32.161 12.855 1.00 55.75 474 LYS A O 1
ATOM 3686 N N . ILE A 1 475 ? -0.765 33.611 11.681 1.00 59.84 475 ILE A N 1
ATOM 3687 C CA . ILE A 1 475 ? -1.868 34.172 10.908 1.00 59.84 475 ILE A CA 1
ATOM 3688 C C . ILE A 1 475 ? -1.834 33.556 9.522 1.00 59.84 475 ILE A C 1
ATOM 3690 O O . ILE A 1 475 ? -0.799 33.564 8.850 1.00 59.84 475 ILE A O 1
ATOM 3694 N N . THR A 1 476 ? -2.962 33.002 9.106 1.00 57.22 476 THR A N 1
ATOM 3695 C CA . THR A 1 476 ? -3.119 32.350 7.812 1.00 57.22 476 THR A CA 1
ATOM 3696 C C . THR A 1 476 ? -3.798 33.281 6.820 1.00 57.22 476 THR A C 1
ATOM 3698 O O . THR A 1 476 ? -4.504 34.218 7.185 1.00 57.22 476 THR A O 1
ATOM 3701 N N . ALA A 1 477 ? -3.639 32.993 5.533 1.00 54.22 477 ALA A N 1
ATOM 3702 C CA . ALA A 1 477 ? -4.368 33.687 4.478 1.00 54.22 477 ALA A CA 1
ATOM 3703 C C . ALA A 1 477 ? -5.903 33.502 4.558 1.00 54.22 477 ALA A C 1
ATOM 3705 O O . ALA A 1 477 ? -6.629 34.206 3.868 1.00 54.22 477 ALA A O 1
ATOM 3706 N N . ALA A 1 478 ? -6.413 32.584 5.393 1.00 54.19 478 ALA A N 1
ATOM 3707 C CA . ALA A 1 478 ? -7.847 32.456 5.665 1.00 54.19 478 ALA A CA 1
ATOM 3708 C C . ALA A 1 478 ? -8.370 33.557 6.609 1.00 54.19 478 ALA A C 1
ATOM 3710 O O . ALA A 1 478 ? -9.554 33.909 6.550 1.00 54.19 478 ALA A O 1
ATOM 3711 N N . ASP A 1 479 ? -7.484 34.124 7.434 1.00 58.62 479 ASP A N 1
ATOM 3712 C CA . ASP A 1 479 ? -7.805 35.148 8.432 1.00 58.62 479 ASP A CA 1
ATOM 3713 C C . ASP A 1 479 ? -7.945 36.550 7.813 1.00 58.62 479 ASP A C 1
ATOM 3715 O O . ASP A 1 479 ? -8.497 37.446 8.452 1.00 58.62 479 ASP A O 1
ATOM 3719 N N . THR A 1 480 ? -7.511 36.733 6.558 1.00 57.69 480 THR A N 1
ATOM 3720 C CA . THR A 1 480 ? -7.562 37.998 5.806 1.00 57.69 480 THR A CA 1
ATOM 3721 C C . THR A 1 480 ? -8.278 37.843 4.463 1.00 57.69 480 THR A C 1
ATOM 3723 O O . THR A 1 480 ? -8.258 36.782 3.845 1.00 57.69 480 THR A O 1
ATOM 3726 N N . GLN A 1 481 ? -8.953 38.894 3.984 1.00 58.66 481 GLN A N 1
ATOM 3727 C CA . GLN A 1 481 ? -9.578 38.892 2.655 1.00 58.66 481 GLN A CA 1
ATOM 3728 C C . GLN A 1 481 ? -9.642 40.313 2.065 1.00 58.66 481 GLN A C 1
ATOM 3730 O O . GLN A 1 481 ? -9.913 41.255 2.806 1.00 58.66 481 GLN A O 1
ATOM 3735 N N . PRO A 1 482 ? -9.431 40.493 0.745 1.00 51.75 482 PRO A N 1
ATOM 3736 C CA . PRO A 1 482 ? -9.581 41.791 0.079 1.00 51.75 482 PRO A CA 1
ATOM 3737 C C . PRO A 1 482 ? -11.022 42.111 -0.369 1.00 51.75 482 PRO A C 1
ATOM 3739 O O . PRO A 1 482 ? -11.302 43.251 -0.731 1.00 51.75 482 PRO A O 1
ATOM 3742 N N . TRP A 1 483 ? -11.929 41.127 -0.382 1.00 56.03 483 TRP A N 1
ATOM 3743 C CA . TRP A 1 483 ? -13.316 41.249 -0.854 1.00 56.03 483 TRP A CA 1
ATOM 3744 C C . TRP A 1 483 ? -14.300 40.787 0.229 1.00 56.03 483 TRP A C 1
ATOM 3746 O O . TRP A 1 483 ? -13.998 39.865 0.980 1.00 56.03 483 TRP A O 1
ATOM 3756 N N . GLY A 1 484 ? -15.480 41.403 0.320 1.00 53.34 484 GLY A N 1
ATOM 3757 C CA . GLY A 1 484 ? -16.513 40.999 1.278 1.00 53.34 484 GLY A CA 1
ATOM 3758 C C . GLY A 1 484 ? -17.315 39.794 0.778 1.00 53.34 484 GLY A C 1
ATOM 3759 O O . GLY A 1 484 ? -18.025 39.909 -0.218 1.00 53.34 484 GLY A O 1
ATOM 3760 N N . GLY A 1 485 ? -17.230 38.652 1.466 1.00 63.31 485 GLY A N 1
ATOM 3761 C CA . GLY A 1 485 ? -18.073 37.476 1.206 1.00 63.31 485 GLY A CA 1
ATOM 3762 C C . GLY A 1 485 ? -17.323 36.136 1.258 1.00 63.31 485 GLY A C 1
ATOM 3763 O O . GLY A 1 485 ? -16.100 36.111 1.300 1.00 63.31 485 GLY A O 1
ATOM 3764 N N . PRO A 1 486 ? -18.033 34.996 1.240 1.00 60.69 486 PRO A N 1
ATOM 3765 C CA . PRO A 1 486 ? -17.443 33.665 1.447 1.00 60.69 486 PRO A CA 1
ATOM 3766 C C . PRO A 1 486 ? -16.628 33.118 0.259 1.00 60.69 486 PRO A C 1
ATOM 3768 O O . 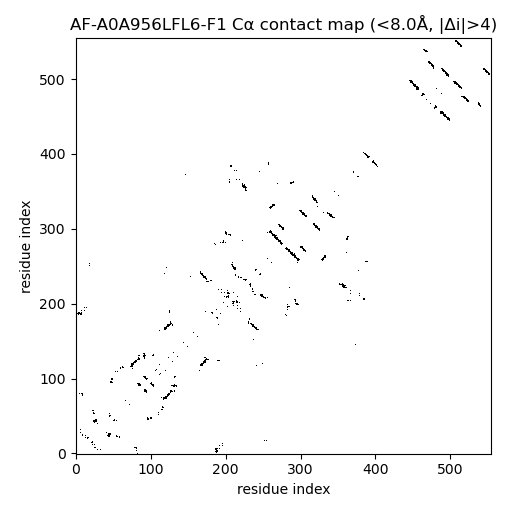PRO A 1 486 ? -16.011 32.058 0.376 1.00 60.69 486 PRO A O 1
ATOM 3771 N N . VAL A 1 487 ? -16.616 33.820 -0.878 1.00 64.38 487 VAL A N 1
ATOM 3772 C CA . VAL A 1 487 ? -15.889 33.427 -2.094 1.00 64.38 487 VAL A CA 1
ATOM 3773 C C . VAL A 1 487 ? -14.404 33.762 -1.955 1.00 64.38 487 VAL A C 1
ATOM 3775 O O . VAL A 1 487 ? -14.035 34.921 -1.779 1.00 64.38 487 VAL A O 1
ATOM 3778 N N . ARG A 1 488 ? -13.544 32.746 -2.051 1.00 61.16 488 ARG A N 1
ATOM 3779 C CA . ARG A 1 488 ? -12.098 32.829 -1.783 1.00 61.16 488 ARG A CA 1
ATOM 3780 C C . ARG A 1 488 ? -11.215 32.750 -3.022 1.00 61.16 488 ARG A C 1
ATOM 3782 O O . ARG A 1 488 ? -10.012 32.981 -2.909 1.00 61.16 488 ARG A O 1
ATOM 3789 N N . GLY A 1 489 ? -11.794 32.446 -4.177 1.00 67.44 489 GLY A N 1
ATOM 3790 C CA . GLY A 1 489 ? -11.051 32.263 -5.412 1.00 67.44 489 GLY A CA 1
ATOM 3791 C C . GLY A 1 489 ? -11.878 31.629 -6.519 1.00 67.44 489 GLY A C 1
ATOM 3792 O O . GLY A 1 489 ? -12.991 31.158 -6.280 1.00 67.44 489 GLY A O 1
ATOM 3793 N N . PHE A 1 490 ? -11.299 31.610 -7.711 1.00 68.06 490 PHE A N 1
ATOM 3794 C CA . PHE A 1 490 ? -11.845 30.982 -8.903 1.00 68.06 490 PHE A CA 1
ATOM 3795 C C . PHE A 1 490 ? -10.767 30.116 -9.535 1.00 68.06 490 PHE A C 1
ATOM 3797 O O . PHE A 1 490 ? -9.617 30.541 -9.665 1.00 68.06 490 PHE A O 1
ATOM 3804 N N . ASP A 1 491 ? -11.164 28.923 -9.940 1.00 68.94 491 ASP A N 1
ATOM 3805 C CA . ASP A 1 491 ? -10.334 28.012 -10.706 1.00 68.94 491 ASP A CA 1
ATOM 3806 C C . ASP A 1 491 ? -10.942 27.866 -12.094 1.00 68.94 491 ASP A C 1
ATOM 3808 O O . ASP A 1 491 ? -12.133 27.588 -12.227 1.00 68.94 491 ASP A O 1
ATOM 3812 N N . ILE A 1 492 ? -10.156 28.114 -13.130 1.00 73.81 492 ILE A N 1
ATOM 3813 C CA . ILE A 1 492 ? -10.570 27.959 -14.517 1.00 73.81 492 ILE A CA 1
ATOM 3814 C C . ILE A 1 492 ? -9.541 27.062 -15.175 1.00 73.81 492 ILE A C 1
ATOM 3816 O O . ILE A 1 492 ? -8.394 27.464 -15.323 1.00 73.81 492 ILE A O 1
ATOM 3820 N N . ALA A 1 493 ? -9.949 25.890 -15.640 1.00 70.19 493 ALA A N 1
ATOM 3821 C CA . ALA A 1 493 ? -9.100 25.039 -16.463 1.00 70.19 493 ALA A CA 1
ATOM 3822 C C . ALA A 1 493 ? -9.770 24.784 -17.808 1.00 70.19 493 ALA A C 1
ATOM 3824 O O . ALA A 1 493 ? -10.993 24.676 -17.905 1.00 70.19 493 ALA A O 1
ATOM 3825 N N . TRP A 1 494 ? -8.965 24.722 -18.863 1.00 72.94 494 TRP A N 1
ATOM 3826 C CA . TRP A 1 494 ? -9.453 24.449 -20.202 1.00 72.94 494 TRP A CA 1
ATOM 3827 C C . TRP A 1 494 ? -8.524 23.511 -20.958 1.00 72.94 494 TRP A C 1
ATOM 3829 O O . TRP A 1 494 ? -7.298 23.570 -20.844 1.00 72.94 494 TRP A O 1
ATOM 3839 N N . GLN A 1 495 ? -9.134 22.639 -21.752 1.00 70.56 495 GLN A N 1
ATOM 3840 C CA . GLN A 1 495 ? -8.448 21.670 -22.598 1.00 70.56 495 GLN A CA 1
ATOM 3841 C C . GLN A 1 495 ? -9.065 21.692 -23.992 1.00 70.56 495 GLN A C 1
ATOM 3843 O O . GLN A 1 495 ? -10.286 21.752 -24.127 1.00 70.56 495 GLN A O 1
ATOM 3848 N N . THR A 1 496 ? -8.234 21.630 -25.030 1.00 72.81 496 THR A N 1
ATOM 3849 C CA . THR A 1 496 ? -8.694 21.564 -26.426 1.00 72.81 496 THR A CA 1
ATOM 3850 C C . THR A 1 496 ? -8.072 20.374 -27.144 1.00 72.81 496 THR A C 1
ATOM 3852 O O . THR A 1 496 ? -6.895 20.070 -26.966 1.00 72.81 496 THR A O 1
ATOM 3855 N N . PHE A 1 497 ? -8.869 19.710 -27.971 1.00 65.31 497 PHE A N 1
ATOM 3856 C CA . PHE A 1 497 ? -8.561 18.485 -28.695 1.00 65.31 497 PHE A CA 1
ATOM 3857 C C . PHE A 1 497 ? -8.843 18.684 -30.188 1.00 65.31 497 PHE A C 1
ATOM 3859 O O . PHE A 1 497 ? -9.780 19.388 -30.572 1.00 65.31 497 PHE A O 1
ATOM 3866 N N . SER A 1 498 ? -8.055 18.025 -31.038 1.00 66.12 498 SER A N 1
ATOM 3867 C CA . SER A 1 498 ? -8.309 17.952 -32.484 1.00 66.12 498 SER A CA 1
ATOM 3868 C C . SER A 1 498 ? -9.109 16.683 -32.797 1.00 66.12 498 SER A C 1
ATOM 3870 O O . SER A 1 498 ? -8.862 15.630 -32.207 1.00 66.12 498 SER A O 1
ATOM 3872 N N . ILE A 1 499 ? -10.066 16.737 -33.730 1.00 55.56 499 ILE A N 1
ATOM 3873 C CA . ILE A 1 499 ? -10.946 15.587 -34.046 1.00 55.56 499 ILE A CA 1
ATOM 3874 C C . ILE A 1 499 ? -10.161 14.364 -34.557 1.00 55.56 499 ILE A C 1
ATOM 3876 O O . ILE A 1 499 ? -10.573 13.229 -34.321 1.00 55.56 499 ILE A O 1
ATOM 3880 N N . HIS A 1 500 ? -8.995 14.576 -35.174 1.00 53.34 500 HIS A N 1
ATOM 3881 C CA . HIS A 1 500 ? -8.102 13.500 -35.626 1.00 53.34 500 HIS A CA 1
ATOM 3882 C C . HIS A 1 500 ? -7.237 12.909 -34.498 1.00 53.34 500 HIS A C 1
ATOM 3884 O O . HIS A 1 500 ? -6.586 11.885 -34.689 1.00 53.34 500 HIS A O 1
ATOM 3890 N N . ARG A 1 501 ? -7.204 13.540 -33.315 1.00 55.25 501 ARG A N 1
ATOM 3891 C CA . ARG A 1 501 ? -6.389 13.130 -32.163 1.00 55.25 501 ARG A CA 1
ATOM 3892 C C . ARG A 1 501 ? -7.209 13.232 -30.879 1.00 55.25 501 ARG A C 1
ATOM 3894 O O . ARG A 1 501 ? -7.034 14.135 -30.072 1.00 55.25 501 ARG A O 1
ATOM 3901 N N . LYS A 1 502 ? -8.097 12.255 -30.680 1.00 50.06 502 LYS A N 1
ATOM 3902 C CA . LYS A 1 502 ? -8.983 12.176 -29.503 1.00 50.06 502 LYS A CA 1
ATOM 3903 C C . LYS A 1 502 ? -8.265 11.792 -28.197 1.00 50.06 502 LYS A C 1
ATOM 3905 O O . LYS A 1 502 ? -8.881 11.857 -27.144 1.00 50.06 502 LYS A O 1
ATOM 3910 N N . LYS A 1 503 ? -6.995 11.364 -28.262 1.00 48.88 503 LYS A N 1
ATOM 3911 C CA . LYS A 1 503 ? -6.272 10.756 -27.128 1.00 48.88 503 LYS A CA 1
ATOM 3912 C C . LYS A 1 503 ? -5.449 11.742 -26.282 1.00 48.88 503 LYS A C 1
ATOM 3914 O O . LYS A 1 503 ? -5.134 11.409 -25.150 1.00 48.88 503 LYS A O 1
ATOM 3919 N N . TYR A 1 504 ? -5.107 12.926 -26.808 1.00 48.94 504 TYR A N 1
ATOM 3920 C CA . TYR A 1 504 ? -4.282 13.925 -26.110 1.00 48.94 504 TYR A CA 1
ATOM 3921 C C . TYR A 1 504 ? -4.741 15.358 -26.435 1.00 48.94 504 TYR A C 1
ATOM 3923 O O . TYR A 1 504 ? -5.035 15.635 -27.603 1.00 48.94 504 TYR A O 1
ATOM 3931 N N . PRO A 1 505 ? -4.782 16.278 -25.454 1.00 50.28 505 PRO A N 1
ATOM 3932 C CA . PRO A 1 505 ? -5.111 17.678 -25.700 1.00 50.28 505 PRO A CA 1
ATOM 3933 C C . PRO A 1 505 ? -3.954 18.410 -26.398 1.00 50.28 505 PRO A C 1
ATOM 3935 O O . PRO A 1 505 ? -2.787 18.239 -26.059 1.00 50.28 505 PRO A O 1
ATOM 3938 N N . VAL A 1 506 ? -4.285 19.255 -27.374 1.00 56.75 506 VAL A N 1
ATOM 3939 C CA . VAL A 1 506 ? -3.333 20.113 -28.107 1.00 56.75 506 VAL A CA 1
ATOM 3940 C C . VAL A 1 506 ? -2.930 21.319 -27.256 1.00 56.75 506 VAL A C 1
ATOM 3942 O O . VAL A 1 506 ? -1.775 21.747 -27.260 1.00 56.75 506 VAL A O 1
ATOM 3945 N N . PHE A 1 507 ? -3.884 21.842 -26.484 1.00 55.53 507 PHE A N 1
ATOM 3946 C CA . PHE A 1 507 ? -3.664 22.927 -25.538 1.00 55.53 507 PHE A CA 1
ATOM 3947 C C . PHE A 1 507 ? -4.337 22.600 -24.210 1.00 55.53 507 PHE A C 1
ATOM 3949 O O . PHE A 1 507 ? -5.530 22.285 -24.191 1.00 55.53 507 PHE A O 1
ATOM 3956 N N . VAL A 1 508 ? -3.583 22.727 -23.119 1.00 64.75 508 VAL A N 1
ATOM 3957 C CA . VAL A 1 508 ? -4.093 22.672 -21.745 1.00 64.75 508 VAL A CA 1
ATOM 3958 C C . VAL A 1 508 ? -3.684 23.953 -21.045 1.00 64.75 508 VAL A C 1
ATOM 3960 O O . VAL A 1 508 ? -2.501 24.290 -21.021 1.00 64.75 508 VAL A O 1
ATOM 3963 N N . GLY A 1 509 ? -4.645 24.658 -20.465 1.00 60.22 509 GLY A N 1
ATOM 3964 C CA . GLY A 1 509 ? -4.384 25.838 -19.657 1.00 60.22 509 GLY A CA 1
ATOM 3965 C C . GLY A 1 509 ? -5.179 25.818 -18.371 1.00 60.22 509 GLY A C 1
ATOM 3966 O O . GLY A 1 509 ? -6.232 25.188 -18.277 1.00 60.22 509 GLY A O 1
ATOM 3967 N N . TYR A 1 510 ? -4.659 26.521 -17.379 1.00 68.19 510 TYR A N 1
ATOM 3968 C CA . TYR A 1 510 ? -5.368 26.798 -16.151 1.00 68.19 510 TYR A CA 1
ATOM 3969 C C . TYR A 1 510 ? -5.052 28.206 -15.649 1.00 68.19 510 TYR A C 1
ATOM 3971 O O . TYR A 1 510 ? -3.976 28.774 -15.864 1.00 68.19 510 TYR A O 1
ATOM 3979 N N . PHE A 1 511 ? -6.032 28.770 -14.965 1.00 63.81 511 PHE A N 1
ATOM 3980 C CA . PHE A 1 511 ? -5.955 30.010 -14.234 1.00 63.81 511 PHE A CA 1
ATOM 3981 C C . PHE A 1 511 ? -6.551 29.762 -12.859 1.00 63.81 511 PHE A C 1
ATOM 3983 O O . PHE A 1 511 ? -7.745 29.510 -12.723 1.00 63.81 511 PHE A O 1
ATOM 3990 N N . HIS A 1 512 ? -5.708 29.873 -11.843 1.00 62.69 512 HIS A N 1
ATOM 3991 C CA . HIS A 1 512 ? -6.131 29.776 -10.462 1.00 62.69 512 HIS A CA 1
ATOM 3992 C C . HIS A 1 512 ? -5.920 31.126 -9.782 1.00 62.69 512 HIS A C 1
ATOM 3994 O O . HIS A 1 512 ? -4.815 31.679 -9.751 1.00 62.69 512 HIS A O 1
ATOM 4000 N N . SER A 1 513 ? -7.000 31.657 -9.224 1.00 60.19 513 SER A N 1
ATOM 4001 C CA . SER A 1 513 ? -7.007 32.841 -8.378 1.00 60.19 513 SER A CA 1
ATOM 4002 C C . SER A 1 513 ? -7.564 32.442 -7.025 1.00 60.19 513 SER A C 1
ATOM 4004 O O . SER A 1 513 ? -8.623 31.831 -6.964 1.00 60.19 513 SER A O 1
ATOM 4006 N N . GLY A 1 514 ? -6.888 32.796 -5.937 1.00 56.69 514 GLY A N 1
ATOM 4007 C CA . GLY A 1 514 ? -7.421 32.560 -4.598 1.00 56.69 514 GLY A CA 1
ATOM 4008 C C . GLY A 1 514 ? -6.370 32.244 -3.547 1.00 56.69 514 GLY A C 1
ATOM 4009 O O . GLY A 1 514 ? -5.240 31.860 -3.840 1.00 56.69 514 GLY A O 1
ATOM 4010 N N . TYR A 1 515 ? -6.750 32.435 -2.289 1.00 55.84 515 TYR A N 1
ATOM 4011 C CA . TYR A 1 515 ? -5.863 32.326 -1.133 1.00 55.84 515 TYR A CA 1
ATOM 4012 C C . TYR A 1 515 ? -5.829 30.897 -0.589 1.00 55.84 515 TYR A C 1
ATOM 4014 O O . TYR A 1 515 ? -6.522 30.580 0.373 1.00 55.84 515 TYR A O 1
ATOM 4022 N N . THR A 1 516 ? -5.030 30.019 -1.193 1.00 46.16 516 THR A N 1
ATOM 4023 C CA . THR A 1 516 ? -4.873 28.633 -0.709 1.00 46.16 516 THR A CA 1
ATOM 4024 C C . THR A 1 516 ? -3.583 28.408 0.084 1.00 46.16 516 THR A C 1
ATOM 4026 O O . THR A 1 516 ? -3.459 27.392 0.767 1.00 46.16 516 THR A O 1
ATOM 4029 N N . ARG A 1 517 ? -2.622 29.350 0.057 1.00 45.84 517 ARG A N 1
ATOM 4030 C CA . ARG A 1 517 ? -1.350 29.263 0.798 1.00 45.84 517 ARG A CA 1
ATOM 4031 C C . ARG A 1 517 ? -0.805 30.633 1.212 1.00 45.84 517 ARG A C 1
ATOM 4033 O O . ARG A 1 517 ? -0.778 31.570 0.423 1.00 45.84 517 ARG A O 1
ATOM 4040 N N . GLY A 1 518 ? -0.315 30.702 2.448 1.00 43.44 518 GLY A N 1
ATOM 4041 C CA . GLY A 1 518 ? 0.363 31.853 3.044 1.00 43.44 518 GLY A CA 1
ATOM 4042 C C . GLY A 1 518 ? 0.137 31.868 4.553 1.00 43.44 518 GLY A C 1
ATOM 4043 O O . GLY A 1 518 ? -1.006 31.909 5.001 1.00 43.44 518 GLY A O 1
ATOM 4044 N N . ALA A 1 519 ? 1.209 31.790 5.337 1.00 45.97 519 ALA A N 1
ATOM 4045 C CA . ALA A 1 519 ? 1.152 32.004 6.777 1.00 45.97 519 ALA A CA 1
ATOM 4046 C C . ALA A 1 519 ? 2.314 32.905 7.185 1.00 45.97 519 ALA A C 1
ATOM 4048 O O . ALA A 1 519 ? 3.447 32.678 6.761 1.00 45.97 519 ALA A O 1
ATOM 4049 N N . ALA A 1 520 ? 2.021 33.916 7.992 1.00 51.25 520 ALA A N 1
ATOM 4050 C CA . ALA A 1 520 ? 3.030 34.728 8.649 1.00 51.25 520 ALA A CA 1
ATOM 4051 C C . ALA A 1 520 ? 3.044 34.339 10.128 1.00 51.25 520 ALA A C 1
ATOM 4053 O O . ALA A 1 520 ? 2.005 34.374 10.793 1.00 51.25 520 ALA A O 1
ATOM 4054 N N . SER A 1 521 ? 4.212 33.934 10.618 1.00 44.81 521 SER A N 1
ATOM 4055 C CA . SER A 1 521 ? 4.438 33.687 12.040 1.00 44.81 521 SER A CA 1
ATOM 4056 C C . SER A 1 521 ? 5.076 34.924 12.652 1.00 44.81 521 SER A C 1
ATOM 4058 O O . SER A 1 521 ? 6.097 35.402 12.156 1.00 44.81 521 SER A O 1
ATOM 4060 N N . PHE A 1 522 ? 4.477 35.433 13.722 1.00 56.56 522 PHE A N 1
ATOM 4061 C CA . PHE A 1 522 ? 5.022 36.544 14.491 1.00 56.56 522 PHE A CA 1
ATOM 4062 C C . PHE A 1 522 ? 5.595 35.995 15.796 1.00 56.56 522 PHE A C 1
ATOM 4064 O O . PHE A 1 522 ? 4.860 35.437 16.611 1.00 56.56 522 PHE A O 1
ATOM 4071 N N . SER A 1 523 ? 6.912 36.121 15.965 1.00 46.38 523 SER A N 1
ATOM 4072 C CA . SER A 1 523 ? 7.616 35.653 17.162 1.00 46.38 523 SER A CA 1
ATOM 4073 C C . SER A 1 523 ? 7.481 36.650 18.323 1.00 46.38 523 SER A C 1
ATOM 4075 O O . SER A 1 523 ? 7.431 37.860 18.076 1.00 46.38 523 SER A O 1
ATOM 4077 N N . PRO A 1 524 ? 7.473 36.183 19.588 1.00 53.62 524 PRO A N 1
ATOM 4078 C CA . PRO A 1 524 ? 7.415 37.058 20.757 1.00 53.62 524 PRO A CA 1
ATOM 4079 C C . PRO A 1 524 ? 8.601 38.026 20.827 1.00 53.62 524 PRO A C 1
ATOM 4081 O O . PRO A 1 524 ? 9.704 37.729 20.365 1.00 53.62 524 PRO A O 1
ATOM 4084 N N . ARG A 1 525 ? 8.395 39.172 21.484 1.00 52.78 525 ARG A N 1
ATOM 4085 C CA . ARG A 1 525 ? 9.473 40.100 21.853 1.00 52.78 525 ARG A CA 1
ATOM 4086 C C . ARG A 1 525 ? 10.464 39.371 22.769 1.00 52.78 525 ARG A C 1
ATOM 4088 O O . ARG A 1 525 ? 10.090 38.986 23.876 1.00 52.78 525 ARG A O 1
ATOM 4095 N N . GLU A 1 526 ? 11.723 39.228 22.359 1.00 46.91 526 GLU A N 1
ATOM 4096 C CA . GLU A 1 526 ? 12.780 38.861 23.303 1.00 46.91 526 GLU A CA 1
ATOM 4097 C C . GLU A 1 526 ? 12.874 39.961 24.372 1.00 46.91 526 GLU A C 1
ATOM 4099 O O . GLU A 1 526 ? 13.138 41.132 24.084 1.00 46.91 526 GLU A O 1
ATOM 4104 N N . LEU A 1 527 ? 12.602 39.594 25.625 1.00 46.66 527 LEU A N 1
ATOM 4105 C CA . LEU A 1 527 ? 12.800 40.437 26.802 1.00 46.66 527 LEU A CA 1
ATOM 4106 C C . LEU A 1 527 ? 14.307 40.651 27.013 1.00 46.66 527 LEU A C 1
ATOM 4108 O O . LEU A 1 527 ? 14.922 40.008 27.859 1.00 46.66 527 LEU A O 1
ATOM 4112 N N . GLY A 1 528 ? 14.919 41.538 26.228 1.00 45.78 528 GLY A N 1
ATOM 4113 C CA . GLY A 1 528 ? 16.343 41.826 26.382 1.00 45.78 528 GLY A CA 1
ATOM 4114 C C . GLY A 1 528 ? 16.996 42.626 25.261 1.00 45.78 528 GLY A C 1
ATOM 4115 O O . GLY A 1 528 ? 17.984 42.166 24.705 1.00 45.78 528 GLY A O 1
ATOM 4116 N N . GLY A 1 529 ? 16.520 43.838 24.959 1.00 36.75 529 GLY A N 1
ATOM 4117 C CA . GLY A 1 529 ? 17.327 44.788 24.181 1.00 36.75 529 GLY A CA 1
ATOM 4118 C C . GLY A 1 529 ? 16.556 45.928 23.519 1.00 36.75 529 GLY A C 1
ATOM 4119 O O . GLY A 1 529 ? 15.909 45.715 22.508 1.00 36.75 529 GLY A O 1
ATOM 4120 N N . SER A 1 530 ? 16.716 47.134 24.075 1.00 35.78 530 SER A N 1
ATOM 4121 C C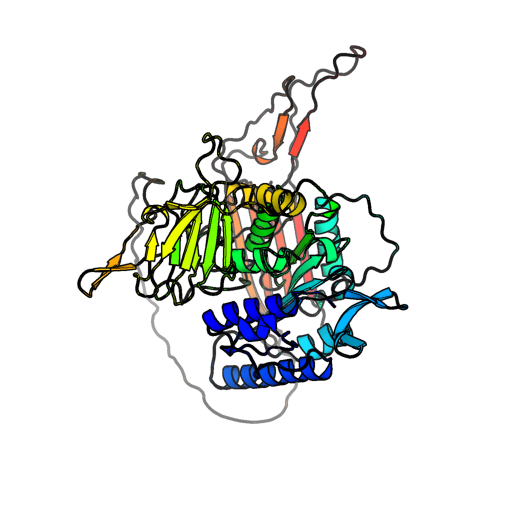A . SER A 1 530 ? 16.553 48.464 23.446 1.00 35.78 530 SER A CA 1
ATOM 4122 C C . SER A 1 530 ? 15.175 48.866 22.862 1.00 35.78 530 SER A C 1
ATOM 4124 O O . SER A 1 530 ? 14.699 48.271 21.898 1.00 35.78 530 SER A O 1
ATOM 4126 N N . PRO A 1 531 ? 14.545 49.950 23.363 1.00 43.91 531 PRO A N 1
ATOM 4127 C CA . PRO A 1 531 ? 13.228 50.407 22.926 1.00 43.91 531 PRO A CA 1
ATOM 4128 C C . PRO A 1 531 ? 13.311 51.375 21.736 1.00 43.91 531 PRO A C 1
ATOM 4130 O O . PRO A 1 531 ? 12.954 52.532 21.881 1.00 43.91 531 PRO A O 1
ATOM 4133 N N . GLU A 1 532 ? 13.743 50.934 20.557 1.00 43.44 532 GLU A N 1
ATOM 4134 C CA . GLU A 1 532 ? 13.585 51.733 19.330 1.00 43.44 532 GLU A CA 1
ATOM 4135 C C . GLU A 1 532 ? 13.428 50.811 18.117 1.00 43.44 532 GLU A C 1
ATOM 4137 O O . GLU A 1 532 ? 14.432 50.371 17.585 1.00 43.44 532 GLU A O 1
ATOM 4142 N N . VAL A 1 533 ? 12.182 50.491 17.727 1.00 37.75 533 VAL A N 1
ATOM 4143 C CA . VAL A 1 533 ? 11.648 50.456 16.341 1.00 37.75 533 VAL A CA 1
ATOM 4144 C C . VAL A 1 533 ? 10.120 50.232 16.422 1.00 37.75 533 VAL A C 1
ATOM 4146 O O . VAL A 1 533 ? 9.666 49.153 16.785 1.00 37.75 533 VAL A O 1
ATOM 4149 N N . GLY A 1 534 ? 9.357 51.281 16.088 1.00 39.56 534 GLY A N 1
ATOM 4150 C CA . GLY A 1 534 ? 8.051 51.281 15.399 1.00 39.56 534 GLY A CA 1
ATOM 4151 C C . GLY A 1 534 ? 6.870 50.464 15.944 1.00 39.56 534 GLY A C 1
ATOM 4152 O O . GLY A 1 534 ? 6.801 49.253 15.761 1.00 39.56 534 GLY A O 1
ATOM 4153 N N . GLU A 1 535 ? 5.852 51.151 16.472 1.00 45.66 535 GLU A N 1
ATOM 4154 C CA . GLU A 1 535 ? 4.512 50.588 16.678 1.00 45.66 535 GLU A CA 1
ATOM 4155 C C . GLU A 1 535 ? 3.814 50.298 15.338 1.00 45.66 535 GLU A C 1
ATOM 4157 O O . GLU A 1 535 ? 3.440 51.209 14.601 1.00 45.66 535 GLU A O 1
ATOM 4162 N N . ALA A 1 536 ? 3.563 49.018 15.069 1.00 43.44 536 ALA A N 1
ATOM 4163 C CA . ALA A 1 536 ? 2.463 48.572 14.223 1.00 43.44 536 ALA A CA 1
ATOM 4164 C C . ALA A 1 536 ? 1.699 47.476 14.984 1.00 43.44 536 ALA A C 1
ATOM 4166 O O . ALA A 1 536 ? 2.046 46.301 14.927 1.00 43.44 536 ALA A O 1
ATOM 4167 N N . THR A 1 537 ? 0.674 47.866 15.748 1.00 48.62 537 THR A N 1
ATOM 4168 C CA . THR A 1 537 ? -0.202 46.938 16.501 1.00 48.62 537 THR A CA 1
ATOM 4169 C C . THR A 1 537 ? -1.222 46.222 15.607 1.00 48.62 537 THR A C 1
ATOM 4171 O O . THR A 1 537 ? -1.899 45.286 16.039 1.00 48.62 537 THR A O 1
ATOM 4174 N N . SER A 1 538 ? -1.310 46.638 14.341 1.00 44.50 538 SER A N 1
ATOM 4175 C CA . SER A 1 538 ? -2.125 46.020 13.302 1.00 44.50 538 SER A CA 1
ATOM 4176 C C . SER A 1 538 ? -1.445 46.118 11.942 1.00 44.50 538 SER A C 1
ATOM 4178 O O . SER A 1 538 ? -0.924 47.178 11.590 1.00 44.50 538 SER A O 1
ATOM 4180 N N . MET A 1 539 ? -1.508 45.047 11.154 1.00 44.78 539 MET A N 1
ATOM 4181 C CA . MET A 1 539 ? -1.009 45.015 9.778 1.00 44.78 539 MET A CA 1
ATOM 4182 C C . MET A 1 539 ? -2.186 44.878 8.809 1.00 44.78 539 MET A C 1
ATOM 4184 O O . MET A 1 539 ? -3.026 43.998 8.979 1.00 44.78 539 MET A O 1
ATOM 4188 N N . THR A 1 540 ? -2.237 45.738 7.788 1.00 42.19 540 THR A N 1
ATOM 4189 C CA . THR A 1 540 ? -3.206 45.638 6.683 1.00 42.19 540 THR A CA 1
ATOM 4190 C C . THR A 1 540 ? -2.423 45.403 5.395 1.00 42.19 540 THR A C 1
ATOM 4192 O O . THR A 1 540 ? -1.697 46.288 4.953 1.00 42.19 540 THR A O 1
ATOM 4195 N N . TYR A 1 541 ? -2.524 44.214 4.802 1.00 42.19 541 TYR A N 1
ATOM 4196 C CA . TYR A 1 541 ? -1.973 43.940 3.473 1.00 42.19 541 TYR A CA 1
ATOM 4197 C C . TYR A 1 541 ? -2.957 43.091 2.668 1.00 42.19 541 TYR A C 1
ATOM 4199 O O . TYR A 1 541 ? -3.673 42.262 3.227 1.00 42.19 541 TYR A O 1
ATOM 4207 N N . GLY A 1 542 ? -2.987 43.300 1.353 1.00 45.34 542 GLY A N 1
ATOM 4208 C CA . GLY A 1 542 ? -3.738 42.479 0.409 1.00 45.34 542 GLY A CA 1
ATOM 4209 C C . GLY A 1 542 ? -2.797 41.983 -0.681 1.00 45.34 542 GLY A C 1
ATOM 4210 O O . GLY A 1 542 ? -2.199 42.789 -1.387 1.00 45.34 542 GLY A O 1
ATOM 4211 N N . ALA A 1 543 ? -2.644 40.668 -0.810 1.00 44.75 543 ALA A N 1
ATOM 4212 C CA . ALA A 1 543 ? -1.831 40.051 -1.859 1.00 44.75 543 ALA A CA 1
ATOM 4213 C C . ALA A 1 543 ? -2.655 38.971 -2.552 1.00 44.75 543 ALA A C 1
ATOM 4215 O O . ALA A 1 543 ? -2.876 37.940 -1.947 1.00 44.75 543 ALA A O 1
ATOM 4216 N N . ILE A 1 544 ? -3.162 39.190 -3.765 1.00 52.12 544 ILE A N 1
ATOM 4217 C CA . ILE A 1 544 ? -3.922 38.160 -4.492 1.00 52.12 544 ILE A CA 1
ATOM 4218 C C . ILE A 1 544 ? -2.917 37.351 -5.320 1.00 52.12 544 ILE A C 1
ATOM 4220 O O . ILE A 1 544 ? -2.386 37.900 -6.289 1.00 52.12 544 ILE A O 1
ATOM 4224 N N . PRO A 1 545 ? -2.606 36.089 -4.972 1.00 49.91 545 PRO A N 1
ATOM 4225 C CA . PRO A 1 545 ? -1.763 35.275 -5.828 1.00 49.91 545 PRO A CA 1
ATOM 4226 C C . PRO A 1 545 ? -2.556 34.884 -7.082 1.00 49.91 545 PRO A C 1
ATOM 4228 O O . PRO A 1 545 ? -3.700 34.428 -7.006 1.00 49.91 545 PRO A O 1
ATOM 4231 N N . LEU A 1 546 ? -1.942 35.106 -8.241 1.00 45.16 546 LEU A N 1
ATOM 4232 C CA . LEU A 1 546 ? -2.467 34.719 -9.545 1.00 45.16 546 LEU A CA 1
ATOM 4233 C C . LEU A 1 546 ? -1.541 33.649 -10.114 1.00 45.16 546 LEU A C 1
ATOM 4235 O O . LEU A 1 546 ? -0.358 33.911 -10.331 1.00 45.16 546 LEU A O 1
ATOM 4239 N N . TYR A 1 547 ? -2.076 32.457 -10.355 1.00 47.94 547 TYR A N 1
ATOM 4240 C CA . TYR A 1 547 ? -1.348 31.370 -10.994 1.00 47.94 547 TYR A CA 1
ATOM 4241 C C . TYR A 1 547 ? -1.908 31.178 -12.397 1.00 47.94 547 TYR A C 1
ATOM 4243 O O . TYR A 1 547 ? -3.050 30.756 -12.568 1.00 47.94 547 TYR A O 1
ATOM 4251 N N . LEU A 1 548 ? -1.098 31.510 -13.400 1.00 45.44 548 LEU A N 1
ATOM 4252 C CA . LEU A 1 548 ? -1.391 31.250 -14.803 1.00 45.44 548 LEU A CA 1
ATOM 4253 C C . LEU A 1 548 ? -0.378 30.228 -15.309 1.00 45.44 548 LEU A C 1
ATOM 4255 O O . LEU A 1 548 ? 0.828 30.470 -15.239 1.00 45.44 548 LEU A O 1
ATOM 4259 N N . GLY A 1 549 ? -0.861 29.099 -15.812 1.00 41.34 549 GLY A N 1
ATOM 4260 C CA . GLY A 1 549 ? -0.011 28.048 -16.351 1.00 41.34 549 GLY A CA 1
ATOM 4261 C C . GLY A 1 549 ? -0.703 27.302 -17.479 1.00 41.34 549 GLY A C 1
ATOM 4262 O O . GLY A 1 549 ? -1.925 27.289 -17.592 1.00 41.34 549 GLY A O 1
ATOM 4263 N N . GLY A 1 550 ? 0.086 26.709 -18.362 1.00 42.75 550 GLY A N 1
ATOM 4264 C CA . GLY A 1 550 ? -0.436 25.939 -19.478 1.00 42.75 550 GLY A CA 1
ATOM 4265 C C . GLY A 1 550 ? 0.680 25.360 -20.327 1.00 42.75 550 GLY A C 1
ATOM 4266 O O . GLY A 1 550 ? 1.811 25.844 -20.295 1.00 42.75 550 GLY A O 1
ATOM 4267 N N . ASN A 1 551 ? 0.347 24.321 -21.082 1.00 41.84 551 ASN A N 1
ATOM 4268 C CA . ASN A 1 551 ? 1.247 23.656 -22.008 1.00 41.84 551 ASN A CA 1
ATOM 4269 C C . ASN A 1 551 ? 0.640 23.693 -23.411 1.00 41.84 551 ASN A C 1
ATOM 4271 O O . ASN A 1 551 ? -0.520 23.328 -23.619 1.00 41.84 551 ASN A O 1
ATOM 4275 N N . LEU A 1 552 ? 1.454 24.131 -24.370 1.00 39.22 552 LEU A N 1
ATOM 4276 C CA . LEU A 1 552 ? 1.178 24.006 -25.793 1.00 39.22 552 LEU A CA 1
ATOM 4277 C C . LEU A 1 552 ? 1.983 22.817 -26.313 1.00 39.22 552 LEU A C 1
ATOM 4279 O O . LEU A 1 552 ? 3.215 22.843 -26.282 1.00 39.22 552 LEU A O 1
ATOM 4283 N N . TYR A 1 553 ? 1.293 21.790 -26.794 1.00 45.06 553 TYR A N 1
ATOM 4284 C CA . TYR A 1 553 ? 1.941 20.612 -27.352 1.00 45.06 553 TYR A CA 1
ATOM 4285 C C . TYR A 1 553 ? 2.108 20.807 -28.862 1.00 45.06 553 TYR A C 1
ATOM 4287 O O . TYR A 1 553 ? 1.166 20.642 -29.636 1.00 45.06 553 TYR A O 1
ATOM 4295 N N . LEU A 1 554 ? 3.315 21.211 -29.272 1.00 37.75 554 LEU A N 1
ATOM 4296 C CA . LEU A 1 554 ? 3.721 21.264 -30.677 1.00 37.75 554 LEU A CA 1
ATOM 4297 C C . LEU A 1 554 ? 4.245 19.877 -31.068 1.00 37.75 554 LEU A C 1
ATOM 4299 O O . LEU A 1 554 ? 5.273 19.446 -30.547 1.00 37.75 554 LEU A O 1
ATOM 4303 N N . PHE A 1 555 ? 3.504 19.179 -31.928 1.00 48.91 555 PHE A N 1
ATOM 4304 C CA . PHE A 1 555 ? 3.835 17.838 -32.417 1.00 48.91 555 PHE A CA 1
ATOM 4305 C C . PHE A 1 555 ? 4.513 17.879 -33.779 1.00 48.91 555 PHE A C 1
ATOM 4307 O O . PHE A 1 555 ? 4.033 18.659 -34.635 1.00 48.91 555 PHE A O 1
#

Nearest PDB structures (foldseek):
  8a53-assembly1_A  TM=5.568E-01  e=2.930E-02  Arabidopsis thaliana
  3hn5-assembly2_B  TM=5.584E-01  e=2.367E+00  Bacteroides fragilis NCTC 9343
  2bvt-assembly1_A  TM=1.992E-01  e=1.973E-01  Cellulomonas fimi
  6a70-assembly1_G  TM=3.029E-01  e=7.965E+00  Homo sapiens
  5nxh-assembly1_C  TM=7.638E-02  e=7.518E+00  Tequatrovirus T4